Protein 5B19 (pdb70)

Foldseek 3Di:
DAEAEEEEPLPPLLVVVLVVLLQVQFDDPDPVLHFHYDYHHDNVQDDLVCVQPPVDDQSQVVVQVRQVVRPPVPRQEYEYLFLSNCLCVVSHDHDHHYDRLLLLLLVLVLLVPWAFEEEQAAVSCVVSCSNVVSCVVRNHHYHYFDRVLSVVLLVCLSVPVNVVSCVSCVCRCVVCVVGGQEYEARGSSVVVNDACVNVVGHYRHSSLLRSLVSCVVSVTHGDCVSVSNND/DAEAEEEEPLPPVVVVVLVVLLQVFFDDPDPVQHFHYDYHHDVPQDNDPCVCVVVVHACQVVVLVSQVVRVVVVHQEYEYDGNNLVCVVRHDHDHHYDRLVVLQVCLCVVPHPDDPVVDGDSSNLRSLVSCVVRVHDGDVVVVSNND

Secondary structure (DSSP, 8-state):
-PPEEEEE-SSHHHHHHHHHHHHHHB--SSGGGSPPEEEEE-TTSPPHHHHHHS----SHHHHHHHHHHHHTTT--EEEE--SGGGGGGGG---SSEE--HHHHHHHHHHHH---EEEEE--HHHHHTTHHHHHHTTTT-EEE---HHHHHHHHHHHHTT-HHHHHHHHHHHHHHHTTT-SEEEE-STTHHHH--HHHHTS-EEEHHHHHHHHHHHHTT-PBPGGGGGG--/---EEEEEBSBHHHHHHHHHHHHHHB--SSGGGS--EEEEE-TTS---HHHHHHHT--THHHHHHHHHHHHHHT--EEEE---GGGGGGG---SSEE--HHHHHHHHHHH-----------HHHHHHHHHHHHTT-PBPGGGGGG--

Radius of gyration: 20.88 Å; Cα contacts (8 Å, |Δi|>4): 742; chains: 2; bounding box: 58×54×60 Å

Organism: Picrophilus torridus (strain ATCC 700027 / DSM 9790 / JCM 10055 / NBRC 100828 / KAW 2/3) (NCBI:txid1122961)

InterPro domains:
  IPR001920 Asp/Glu racemase [G3DSA:3.40.50.1860] (5-213)
  IPR001920 Asp/Glu racemase [G3DSA:3.40.50.1860] (104-207)
  IPR001920 Asp/Glu racemase [SSF53681] (3-114)
  IPR001920 Asp/Glu racemase [SSF53681] (116-222)
  IPR004380 Aspartate racemase [TIGR00035] (2-219)
  IPR015942 Asp/Glu/hydantoin racemase [PF01177] (8-214)

Sequence (378 aa):
GKIVGIIGGMGPVATVKFIEKLTSMTDAEIDQDHVRYVLYNDPEIPDRIEAYFENMESPVNAINNGIKYLESIGIDTIGMACNTAHIWFKEFVYKSNFLNMIDLTASVLKKSGFKNVLLLSTNATVSSGIYTGKLRDYNINTVIPDQDIVMKSIHYVKVNDTKMARETIEPVINGHRNEVDALLLACTEMPVIISEKTYNIPVIDSDEALAAALIKSAGKRLKKEYRLYDLGKIVGIIGGMGPVATVKFIEKLTSMTDAEIDQDHVRYVLYNDPEIPDRIEAYFENMESPVNAINNGIKYLESIGIDTIGMACTAHIWFKEFVYKSNFLNMIDLTASVLKKSGNVLLLPVIDSDEALAAALIKSAGKRLKKEYRLYDL

Solvent-accessible surface area: 17287 Å² total; per-residue (Å²): 63,117,47,2,0,0,0,0,0,4,0,5,15,0,2,9,45,0,0,67,17,2,16,46,0,2,69,28,176,101,61,77,49,23,5,48,7,0,0,6,3,3,0,55,0,16,48,14,41,86,14,79,85,112,145,112,108,41,0,21,95,16,0,29,65,0,0,108,46,0,30,68,81,61,6,91,18,0,0,0,2,7,2,7,0,8,39,24,31,197,100,11,105,82,187,10,78,9,17,22,0,3,59,34,0,4,48,0,0,124,115,32,48,49,144,41,0,0,5,0,1,11,39,0,1,33,69,32,19,28,2,71,37,83,6,165,128,80,146,28,70,44,17,81,4,72,45,118,58,0,24,116,0,1,105,68,0,47,72,76,46,41,126,58,0,102,101,21,0,74,83,10,1,61,64,36,101,151,81,11,67,0,1,0,0,0,6,4,5,0,4,29,2,4,39,101,184,47,15,127,13,47,22,0,4,0,0,19,1,0,0,7,18,0,0,132,30,1,43,40,166,27,74,164,124,35,157,50,13,76,86,54,116,33,1,0,2,0,6,0,14,16,7,98,58,8,10,113,2,0,74,53,2,17,34,0,2,57,16,147,101,11,39,40,12,6,45,7,0,0,16,1,3,0,58,2,30,48,152,88,106,26,4,182,137,96,179,102,40,2,24,113,29,0,14,94,3,0,119,12,0,39,77,14,56,6,91,15,0,0,0,14,65,40,0,27,111,36,32,197,99,13,92,84,194,18,87,8,20,38,17,113,85,28,26,50,44,12,53,154,141,103,85,193,92,161,154,151,183,129,34,39,38,21,31,2,0,0,6,4,0,1,116,26,0,55,29,122,33,63,136,120,38,152,83,12,74,127

Structure (mmCIF, N/CA/C/O backbone):
data_5B19
#
_entry.id   5B19
#
_cell.length_a   111.506
_cell.length_b   111.506
_cell.length_c   111.506
_cell.angle_alpha   90.00
_cell.angle_beta   90.00
_cell.angle_gamma   90.00
#
_symmetry.space_group_name_H-M   'P 21 3'
#
loop_
_entity.id
_entity.type
_entity.pdbx_description
1 polymer 'Aspartate racemase'
2 non-polymer 'L(+)-TARTARIC ACID'
3 water water
#
loop_
_atom_site.group_PDB
_atom_site.id
_atom_site.type_symbol
_atom_site.label_atom_id
_atom_site.label_alt_id
_atom_site.label_comp_id
_atom_site.label_asym_id
_atom_site.label_entity_id
_atom_site.label_seq_id
_atom_site.pdbx_PDB_ins_code
_atom_site.Cartn_x
_atom_site.Cartn_y
_atom_site.Cartn_z
_atom_site.occupancy
_atom_site.B_iso_or_equiv
_atom_site.auth_seq_id
_atom_site.auth_comp_id
_atom_site.auth_asym_id
_atom_site.auth_atom_id
_atom_site.pdbx_PDB_model_num
ATOM 1 N N . GLY A 1 2 ? 42.213 -31.034 5.291 1.00 50.89 2 GLY A N 1
ATOM 2 C CA . GLY A 1 2 ? 40.983 -30.275 5.421 1.00 48.07 2 GLY A CA 1
ATOM 3 C C . GLY A 1 2 ? 41.246 -28.859 5.898 1.00 48.95 2 GLY A C 1
ATOM 4 O O . GLY A 1 2 ? 40.741 -28.436 6.944 1.00 42.57 2 GLY A O 1
ATOM 5 N N . LYS A 1 3 ? 42.028 -28.124 5.111 1.00 44.72 3 LYS A N 1
ATOM 6 C CA . LYS A 1 3 ? 42.447 -26.767 5.449 1.00 43.11 3 LYS A CA 1
ATOM 7 C C . LYS A 1 3 ? 41.407 -25.720 5.044 1.00 39.42 3 LYS A C 1
ATOM 8 O O . LYS A 1 3 ? 40.902 -25.735 3.924 1.00 35.40 3 LYS A O 1
ATOM 14 N N . ILE A 1 4 ? 41.104 -24.813 5.966 1.00 33.80 4 ILE A N 1
ATOM 15 C CA . ILE A 1 4 ? 40.165 -23.722 5.718 1.00 34.23 4 ILE A CA 1
ATOM 16 C C . ILE A 1 4 ? 40.824 -22.593 4.921 1.00 30.75 4 ILE A C 1
ATOM 17 O O . ILE A 1 4 ? 41.857 -22.071 5.336 1.00 31.84 4 ILE A O 1
ATOM 22 N N . VAL A 1 5 ? 40.243 -22.236 3.776 1.00 29.95 5 VAL A N 1
ATOM 23 C CA . VAL A 1 5 ? 40.786 -21.146 2.982 1.00 29.09 5 VAL A CA 1
ATOM 24 C C . VAL A 1 5 ? 39.922 -19.901 3.177 1.00 30.62 5 VAL A C 1
ATOM 25 O O . VAL A 1 5 ? 38.806 -19.991 3.705 1.00 27.44 5 VAL A O 1
ATOM 29 N N . GLY A 1 6 ? 40.448 -18.747 2.766 1.00 28.22 6 GLY A N 1
ATOM 30 C CA . GLY A 1 6 ? 39.753 -17.481 2.966 1.00 26.43 6 GLY A CA 1
ATOM 31 C C . GLY A 1 6 ? 39.393 -16.802 1.659 1.00 25.92 6 GLY A C 1
ATOM 32 O O . GLY A 1 6 ? 40.166 -16.808 0.721 1.00 23.31 6 GLY A O 1
ATOM 33 N N . ILE A 1 7 ? 38.217 -16.195 1.590 1.00 23.63 7 ILE A N 1
ATOM 34 C CA . ILE A 1 7 ? 37.816 -15.554 0.340 1.00 26.03 7 ILE A CA 1
ATOM 35 C C . ILE A 1 7 ? 37.373 -14.117 0.634 1.00 25.45 7 ILE A C 1
ATOM 36 O O . ILE A 1 7 ? 36.599 -13.887 1.564 1.00 27.04 7 ILE A O 1
ATOM 41 N N . ILE A 1 8 ? 37.861 -13.158 -0.137 1.00 22.61 8 ILE A N 1
ATOM 42 C CA . ILE A 1 8 ? 37.373 -11.784 0.007 1.00 24.61 8 ILE A CA 1
ATOM 43 C C . ILE A 1 8 ? 36.460 -11.467 -1.165 1.00 28.14 8 ILE A C 1
ATOM 44 O O . ILE A 1 8 ? 36.834 -11.613 -2.327 1.00 26.95 8 ILE A O 1
ATOM 49 N N . GLY A 1 9 ? 35.240 -11.064 -0.843 1.00 28.22 9 GLY A N 1
ATOM 50 C CA . GLY A 1 9 ? 34.236 -10.844 -1.858 1.00 27.59 9 GLY A CA 1
ATOM 51 C C . GLY A 1 9 ? 33.457 -9.583 -1.572 1.00 26.14 9 GLY A C 1
ATOM 52 O O . GLY A 1 9 ? 33.860 -8.793 -0.707 1.00 27.24 9 GLY A O 1
ATOM 53 N N . GLY A 1 10 ? 32.352 -9.408 -2.295 1.00 24.74 10 GLY A N 1
ATOM 54 C CA . GLY A 1 10 ? 31.509 -8.226 -2.191 1.00 25.87 10 GLY A CA 1
ATOM 55 C C . GLY A 1 10 ? 31.704 -7.243 -3.332 1.00 27.32 10 GLY A C 1
ATOM 56 O O . GLY A 1 10 ? 31.199 -6.110 -3.318 1.00 23.64 10 GLY A O 1
ATOM 57 N N . MET A 1 11 ? 32.443 -7.68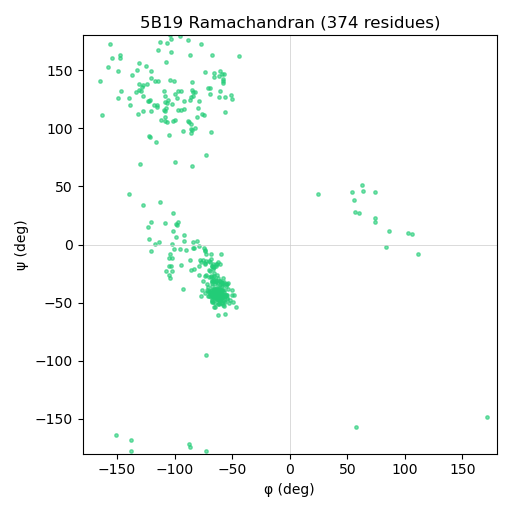7 -4.340 1.00 25.64 11 MET A N 1
ATOM 58 C CA . MET A 1 11 ? 32.867 -6.803 -5.422 1.00 25.55 11 MET A CA 1
ATOM 59 C C . MET A 1 11 ? 32.582 -7.361 -6.819 1.00 30.17 11 MET A C 1
ATOM 60 O O . MET A 1 11 ? 33.519 -7.710 -7.538 1.00 28.88 11 MET A O 1
ATOM 65 N N . GLY A 1 12 ? 31.313 -7.455 -7.215 1.00 25.57 12 GLY A N 1
ATOM 66 C CA . GLY A 1 12 ? 30.190 -7.059 -6.385 1.00 24.56 12 GLY A CA 1
ATOM 67 C C . GLY A 1 12 ? 29.513 -8.304 -5.826 1.00 25.95 12 GLY A C 1
ATOM 68 O O . GLY A 1 12 ? 29.946 -9.424 -6.095 1.00 26.71 12 GLY A O 1
ATOM 69 N N . PRO A 1 13 ? 28.451 -8.106 -5.033 1.00 27.25 13 PRO A N 1
ATOM 70 C CA . PRO A 1 13 ? 27.692 -9.176 -4.386 1.00 26.39 13 PRO A CA 1
ATOM 71 C C . PRO A 1 13 ? 27.105 -10.192 -5.372 1.00 28.11 13 PRO A C 1
ATOM 72 O O . PRO A 1 13 ? 27.181 -11.394 -5.117 1.00 30.12 13 PRO A O 1
ATOM 76 N N . VAL A 1 14 ? 26.546 -9.729 -6.485 1.00 26.50 14 VAL A N 1
ATOM 77 C CA . VAL A 1 14 ? 25.960 -10.668 -7.448 1.00 28.63 14 VAL A CA 1
ATOM 78 C C . VAL A 1 14 ? 27.035 -11.592 -8.027 1.00 26.58 14 VAL A C 1
ATOM 79 O O . VAL A 1 14 ? 26.842 -12.810 -8.118 1.00 30.53 14 VAL A O 1
ATOM 83 N N . ALA A 1 15 ? 28.170 -11.007 -8.394 1.00 27.69 15 ALA A N 1
ATOM 84 C CA . ALA A 1 15 ? 29.330 -11.736 -8.897 1.00 28.35 15 ALA A CA 1
ATOM 85 C C . ALA A 1 15 ? 29.930 -12.680 -7.847 1.00 28.69 15 ALA A C 1
ATOM 86 O O . ALA A 1 15 ? 30.469 -13.737 -8.178 1.00 29.15 15 ALA A O 1
ATOM 88 N N . THR A 1 16 ? 29.841 -12.307 -6.575 1.00 22.41 16 THR A N 1
ATOM 89 C CA . THR A 1 16 ? 30.427 -13.128 -5.520 1.00 26.05 16 THR A CA 1
ATOM 90 C C . THR A 1 16 ? 29.645 -14.434 -5.333 1.00 24.68 16 THR A C 1
ATOM 91 O O . THR A 1 16 ? 30.232 -15.495 -5.162 1.00 25.59 16 THR A O 1
ATOM 95 N N . VAL A 1 17 ? 28.324 -14.341 -5.392 1.00 26.95 17 VAL A N 1
ATOM 96 C CA . VAL A 1 17 ? 27.460 -15.516 -5.331 1.00 27.25 17 VAL A CA 1
ATOM 97 C C . VAL A 1 17 ? 27.812 -16.491 -6.445 1.00 26.87 17 VAL A C 1
ATOM 98 O O . VAL A 1 17 ? 27.971 -17.684 -6.215 1.00 28.26 17 VAL A O 1
ATOM 102 N N . LYS A 1 18 ? 27.927 -15.966 -7.658 1.00 23.47 18 LYS A N 1
ATOM 103 C CA . LYS A 1 18 ? 28.354 -16.776 -8.803 1.00 26.14 18 LYS A CA 1
ATOM 104 C C . LYS A 1 18 ? 29.757 -17.344 -8.601 1.00 27.51 18 LYS A C 1
ATOM 105 O O . LYS A 1 18 ? 30.021 -18.481 -8.992 1.00 27.74 18 LYS A O 1
ATOM 111 N N . PHE A 1 19 ? 30.660 -16.571 -7.992 1.00 26.01 19 PHE A N 1
ATOM 112 C CA . PHE A 1 19 ? 31.994 -17.097 -7.711 1.00 28.31 19 PHE A CA 1
ATOM 113 C C . PHE A 1 19 ? 31.928 -18.315 -6.778 1.00 28.24 19 PHE A C 1
ATOM 114 O O . PHE A 1 19 ? 32.550 -19.349 -7.032 1.00 28.90 19 PHE A O 1
ATOM 122 N N . ILE A 1 20 ? 31.171 -18.197 -5.695 1.00 25.65 20 ILE A N 1
ATOM 123 C CA . ILE A 1 20 ? 31.061 -19.291 -4.737 1.00 26.20 20 ILE A CA 1
ATOM 124 C C . ILE A 1 20 ? 30.386 -20.538 -5.353 1.00 28.61 20 ILE A C 1
ATOM 125 O O . ILE A 1 20 ? 30.769 -21.676 -5.074 1.00 26.86 20 ILE A O 1
ATOM 130 N N . GLU A 1 21 ? 29.386 -20.309 -6.194 1.00 23.69 21 GLU A N 1
ATOM 131 C CA . GLU A 1 21 ? 28.727 -21.376 -6.926 1.00 28.41 21 GLU A CA 1
ATOM 132 C C . GLU A 1 21 ? 29.724 -22.123 -7.808 1.00 28.33 21 GLU A C 1
ATOM 133 O O . GLU A 1 21 ? 29.752 -23.354 -7.859 1.00 27.78 21 GLU A O 1
ATOM 139 N N . LYS A 1 22 ? 30.543 -21.354 -8.507 1.00 25.46 22 LYS A N 1
ATOM 140 C CA . LYS A 1 22 ? 31.529 -21.936 -9.397 1.00 27.49 22 LYS A CA 1
ATOM 141 C C . LYS A 1 22 ? 32.559 -22.762 -8.638 1.00 29.75 22 LYS A C 1
ATOM 142 O O . LYS A 1 22 ? 32.912 -23.869 -9.059 1.00 29.97 22 LYS A O 1
ATOM 148 N N . LEU A 1 23 ? 33.035 -22.220 -7.519 1.00 26.55 23 LEU A N 1
ATOM 149 C CA . LEU A 1 23 ? 34.006 -22.903 -6.670 1.00 28.53 23 LEU A CA 1
ATOM 150 C C . LEU A 1 23 ? 33.448 -24.259 -6.216 1.00 30.37 23 LEU A C 1
ATOM 151 O O . LEU A 1 23 ? 34.152 -25.276 -6.176 1.00 29.07 23 LEU A O 1
ATOM 156 N N . THR A 1 24 ? 32.167 -24.261 -5.882 1.00 29.08 24 THR A N 1
ATOM 157 C CA . THR A 1 24 ? 31.503 -25.478 -5.441 1.00 31.30 24 THR A CA 1
ATOM 158 C C . THR A 1 24 ? 31.413 -26.449 -6.617 1.00 31.91 24 THR A C 1
ATOM 159 O O . THR A 1 24 ? 31.781 -27.624 -6.513 1.00 31.59 24 THR A O 1
ATOM 163 N N . SER A 1 25 ? 30.954 -25.943 -7.752 1.00 30.85 25 SER A N 1
ATOM 164 C CA . SER A 1 25 ? 30.710 -26.809 -8.892 1.00 33.75 25 SER A CA 1
ATOM 165 C C . SER A 1 25 ? 32.023 -27.372 -9.484 1.00 34.12 25 SER A C 1
ATOM 166 O O . SER A 1 25 ? 32.019 -28.450 -10.068 1.00 34.42 25 SER A O 1
ATOM 169 N N . MET A 1 26 ? 33.135 -26.655 -9.324 1.00 29.45 26 MET A N 1
ATOM 170 C CA . MET A 1 26 ? 34.429 -27.118 -9.828 1.00 29.87 26 MET A CA 1
ATOM 171 C C . MET A 1 26 ? 35.057 -28.180 -8.938 1.00 31.95 26 MET A C 1
ATOM 172 O O . MET A 1 26 ? 36.019 -28.825 -9.318 1.00 31.49 26 MET A O 1
ATOM 177 N N . THR A 1 27 ? 34.522 -28.341 -7.737 1.00 29.54 27 THR A N 1
ATOM 178 C CA . THR A 1 27 ? 35.107 -29.267 -6.790 1.00 30.39 27 THR A CA 1
ATOM 179 C C . THR A 1 27 ? 34.595 -30.689 -7.038 1.00 32.88 27 THR A C 1
ATOM 180 O O . THR A 1 27 ? 33.398 -30.898 -7.172 1.00 33.91 27 THR A O 1
ATOM 184 N N . ASP A 1 28 ? 35.513 -31.652 -7.106 1.00 35.07 28 ASP A N 1
ATOM 185 C CA . ASP A 1 28 ? 35.152 -33.062 -7.269 1.00 34.07 28 ASP A CA 1
ATOM 186 C C . ASP A 1 28 ? 34.849 -33.674 -5.911 1.00 32.20 28 ASP A C 1
ATOM 187 O O . ASP A 1 28 ? 35.764 -34.054 -5.175 1.00 35.60 28 ASP A O 1
ATOM 192 N N . ALA A 1 29 ? 33.567 -33.774 -5.575 1.00 38.30 29 ALA A N 1
ATOM 193 C CA . ALA A 1 29 ? 33.180 -34.240 -4.245 1.00 40.79 29 ALA A CA 1
ATOM 194 C C . ALA A 1 29 ? 32.092 -35.321 -4.280 1.00 48.38 29 ALA A C 1
ATOM 195 O O . ALA A 1 29 ? 30.949 -35.052 -4.654 1.00 47.68 29 ALA A O 1
ATOM 197 N N . GLU A 1 30 ? 32.462 -36.537 -3.888 1.00 48.22 30 GLU A N 1
ATOM 198 C CA . GLU A 1 30 ? 31.510 -37.623 -3.689 1.00 52.59 30 GLU A CA 1
ATOM 199 C C . GLU A 1 30 ? 30.533 -37.245 -2.590 1.00 53.22 30 GLU A C 1
ATOM 200 O O . GLU A 1 30 ? 29.321 -37.163 -2.787 1.00 55.51 30 GLU A O 1
ATOM 206 N N . ILE A 1 31 ? 31.104 -37.022 -1.415 1.00 54.00 31 ILE A N 1
ATOM 207 C CA . ILE A 1 31 ? 30.365 -36.719 -0.200 1.00 49.15 31 ILE A CA 1
ATOM 208 C C . ILE A 1 31 ? 30.552 -35.248 0.152 1.00 50.31 31 ILE A C 1
ATOM 209 O O . ILE A 1 31 ? 31.534 -34.635 -0.272 1.00 44.83 31 ILE A O 1
ATOM 214 N N . ASP A 1 32 ? 29.624 -34.684 0.922 1.00 49.98 32 ASP A N 1
ATOM 215 C CA . ASP A 1 32 ? 29.683 -33.263 1.270 1.00 49.04 32 ASP A CA 1
ATOM 216 C C . ASP A 1 32 ? 30.972 -32.865 1.978 1.00 45.50 32 ASP A C 1
ATOM 217 O O . ASP A 1 32 ? 31.418 -31.724 1.854 1.00 45.72 32 ASP A O 1
ATOM 222 N N . GLN A 1 33 ? 31.583 -33.790 2.707 1.00 44.56 33 GLN A N 1
ATOM 223 C CA . GLN A 1 33 ? 32.800 -33.454 3.436 1.00 42.47 33 GLN A CA 1
ATOM 224 C C . GLN A 1 33 ? 34.017 -33.297 2.525 1.00 40.58 33 GLN A C 1
ATOM 225 O O . GLN A 1 33 ? 35.096 -32.917 2.985 1.00 38.34 33 GLN A O 1
ATOM 231 N N . ASP A 1 34 ? 33.853 -33.576 1.237 1.00 40.76 34 ASP A N 1
ATOM 232 C CA . ASP A 1 34 ? 34.958 -33.411 0.307 1.00 39.72 34 ASP A CA 1
ATOM 233 C C . ASP A 1 34 ? 34.942 -32.021 -0.324 1.00 36.32 34 ASP A C 1
ATOM 234 O O . ASP A 1 34 ? 35.768 -31.712 -1.183 1.00 29.95 34 ASP A O 1
ATOM 239 N N . HIS A 1 35 ? 34.005 -31.184 0.108 1.00 35.84 35 HIS A N 1
ATOM 240 C CA . HIS A 1 35 ? 33.953 -29.810 -0.386 1.00 32.64 35 HIS A CA 1
ATOM 241 C C . HIS A 1 35 ? 34.861 -28.900 0.429 1.00 34.46 35 HIS A C 1
ATOM 242 O O . HIS A 1 35 ? 35.282 -29.253 1.541 1.00 33.54 35 HIS A O 1
ATOM 249 N N . VAL A 1 36 ? 35.156 -27.732 -0.141 1.00 31.44 36 VAL A N 1
ATOM 250 C CA . VAL A 1 36 ? 36.079 -26.758 0.442 1.00 29.14 36 VAL A CA 1
ATOM 251 C C . VAL A 1 36 ? 35.519 -26.110 1.707 1.00 28.72 36 VAL A C 1
ATOM 252 O O . VAL A 1 36 ? 34.390 -25.621 1.720 1.00 29.00 36 VAL A O 1
ATOM 256 N N . ARG A 1 37 ? 36.310 -26.110 2.775 1.00 29.84 37 ARG A N 1
ATOM 257 C CA . ARG A 1 37 ? 35.954 -25.348 3.963 1.00 23.25 37 ARG A CA 1
ATOM 258 C C . ARG A 1 37 ? 36.483 -23.943 3.721 1.00 28.54 37 ARG A C 1
ATOM 259 O O . ARG A 1 37 ? 37.653 -23.788 3.389 1.00 26.06 37 ARG A O 1
ATOM 267 N N . TYR A 1 38 ? 35.640 -22.930 3.855 1.00 29.09 38 TYR A N 1
ATOM 268 C CA . TYR A 1 38 ? 36.129 -21.562 3.680 1.00 27.28 38 TYR A CA 1
ATOM 269 C C . TYR A 1 38 ? 35.394 -20.571 4.578 1.00 26.37 38 TYR A C 1
ATOM 270 O O . TYR A 1 38 ? 34.300 -20.851 5.078 1.00 27.07 38 TYR A O 1
ATOM 279 N N . VAL A 1 39 ? 36.027 -19.418 4.778 1.00 26.12 39 VAL A N 1
ATOM 280 C CA . VAL A 1 39 ? 35.403 -18.259 5.392 1.00 26.15 39 VAL A CA 1
ATOM 281 C C . VAL A 1 39 ? 35.358 -17.177 4.325 1.00 27.14 39 VAL A C 1
ATOM 282 O O . VAL A 1 39 ? 36.401 -16.796 3.783 1.00 23.79 39 VAL A O 1
ATOM 286 N N . LEU A 1 40 ? 34.151 -16.745 3.977 1.00 28.20 40 LEU A N 1
ATOM 287 C CA . LEU A 1 40 ? 33.968 -15.672 3.002 1.00 26.22 40 LEU A CA 1
ATOM 288 C C . LEU A 1 40 ? 33.770 -14.337 3.701 1.00 25.61 40 LEU A C 1
ATOM 289 O O . LEU A 1 40 ? 32.782 -14.144 4.413 1.00 27.57 40 LEU A O 1
ATOM 294 N N . TYR A 1 41 ? 34.708 -13.422 3.500 1.00 23.86 41 TYR A N 1
ATOM 295 C CA . TYR A 1 41 ? 34.567 -12.062 4.002 1.00 26.36 41 TYR A CA 1
ATOM 296 C C . TYR A 1 41 ? 33.933 -11.218 2.908 1.00 24.91 41 TYR A C 1
ATOM 297 O O . TYR A 1 41 ? 34.611 -10.780 1.983 1.00 22.92 41 TYR A O 1
ATOM 306 N N . ASN A 1 42 ? 32.622 -11.026 3.003 1.00 24.60 42 ASN A N 1
ATOM 307 C CA . ASN A 1 42 ? 31.850 -10.423 1.935 1.00 23.07 42 ASN A CA 1
ATOM 308 C C . ASN A 1 42 ? 31.507 -9.000 2.314 1.00 28.74 42 ASN A C 1
ATOM 309 O O . ASN A 1 42 ? 30.538 -8.771 3.031 1.00 25.62 42 ASN A O 1
ATOM 314 N N . ASP A 1 43 ? 32.332 -8.047 1.873 1.00 21.71 43 ASP A N 1
ATOM 315 C CA . ASP A 1 43 ? 32.156 -6.651 2.247 1.00 24.25 43 ASP A CA 1
ATOM 316 C C . ASP A 1 43 ? 31.840 -5.778 1.040 1.00 23.49 43 ASP A C 1
ATOM 317 O O . ASP A 1 43 ? 32.729 -5.186 0.443 1.00 22.46 43 ASP A O 1
ATOM 322 N N . PRO A 1 44 ? 30.549 -5.654 0.701 1.00 26.04 44 PRO A N 1
ATOM 323 C CA . PRO A 1 44 ? 30.214 -4.822 -0.456 1.00 21.23 44 PRO A CA 1
ATOM 324 C C . PRO A 1 44 ? 30.372 -3.325 -0.205 1.00 23.22 44 PRO A C 1
ATOM 325 O O . PRO A 1 44 ? 30.263 -2.561 -1.155 1.00 23.42 44 PRO A O 1
ATOM 329 N N . GLU A 1 45 ? 30.629 -2.907 1.034 1.00 22.75 45 GLU A N 1
ATOM 330 C CA . GLU A 1 45 ? 30.898 -1.496 1.273 1.00 22.93 45 GLU A CA 1
ATOM 331 C C . GLU A 1 45 ? 32.371 -1.169 1.010 1.00 20.76 45 GLU A C 1
ATOM 332 O O . GLU A 1 45 ? 32.794 -0.038 1.202 1.00 21.60 45 GLU A O 1
ATOM 338 N N . ILE A 1 46 ? 33.154 -2.151 0.573 1.00 22.43 46 ILE A N 1
ATOM 339 C CA . ILE A 1 46 ? 34.444 -1.811 -0.025 1.00 21.49 46 ILE A CA 1
ATOM 340 C C . ILE A 1 46 ? 34.193 -0.742 -1.097 1.00 21.79 46 ILE A C 1
ATOM 341 O O . ILE A 1 46 ? 33.306 -0.893 -1.937 1.00 24.38 46 ILE A O 1
ATOM 346 N N . PRO A 1 47 ? 34.943 0.372 -1.047 1.00 21.09 47 PRO A N 1
ATOM 347 C CA . PRO A 1 47 ? 34.650 1.495 -1.945 1.00 21.41 47 PRO A CA 1
ATOM 348 C C . PRO A 1 47 ? 34.684 1.118 -3.422 1.00 22.40 47 PRO A C 1
ATOM 349 O O . PRO A 1 47 ? 35.483 0.266 -3.806 1.00 23.04 47 PRO A O 1
ATOM 353 N N . ASP A 1 48 ? 33.839 1.760 -4.222 1.00 21.79 48 ASP A N 1
ATOM 354 C CA . ASP A 1 48 ? 33.793 1.519 -5.671 1.00 25.10 48 ASP A CA 1
ATOM 355 C C . ASP A 1 48 ? 35.176 1.591 -6.294 1.00 26.24 48 ASP A C 1
ATOM 356 O O . ASP A 1 48 ? 35.866 2.610 -6.160 1.00 23.64 48 ASP A O 1
ATOM 361 N N . ARG A 1 49 ? 35.567 0.536 -7.001 1.00 22.55 49 ARG A N 1
ATOM 362 C CA . ARG A 1 49 ? 36.931 0.482 -7.494 1.00 21.99 49 ARG A CA 1
ATOM 363 C C . ARG A 1 49 ? 37.151 1.331 -8.754 1.00 23.69 49 ARG A C 1
ATOM 364 O O . ARG A 1 49 ? 38.242 1.853 -8.945 1.00 21.80 49 ARG A O 1
ATOM 372 N N . ILE A 1 50 ? 36.107 1.564 -9.553 1.00 24.03 50 ILE A N 1
ATOM 373 C CA . ILE A 1 50 ? 36.241 2.458 -10.707 1.00 21.83 50 ILE A CA 1
ATOM 374 C C . ILE A 1 50 ? 36.391 3.926 -10.279 1.00 24.95 50 ILE A C 1
ATOM 375 O O . ILE A 1 50 ? 37.192 4.665 -10.861 1.00 22.87 50 ILE A O 1
ATOM 380 N N . GLU A 1 51 ? 35.645 4.341 -9.254 1.00 24.56 51 GLU A N 1
ATOM 381 C CA . GLU A 1 51 ? 35.773 5.706 -8.724 1.00 24.31 51 GLU A CA 1
ATOM 382 C C . GLU A 1 51 ? 37.120 5.903 -8.061 1.00 19.61 51 GLU A C 1
ATOM 383 O O . GLU A 1 51 ? 37.689 6.994 -8.116 1.00 24.61 51 GLU A O 1
ATOM 389 N N . ALA A 1 52 ? 37.605 4.853 -7.411 1.00 23.67 52 ALA A N 1
ATOM 390 C CA . ALA A 1 52 ? 38.918 4.894 -6.777 1.00 21.25 52 ALA A CA 1
ATOM 391 C C . ALA A 1 52 ? 39.982 5.097 -7.838 1.00 23.57 52 ALA A C 1
ATOM 392 O O . ALA A 1 52 ? 40.905 5.898 -7.664 1.00 25.55 52 ALA A O 1
ATOM 394 N N . TYR A 1 53 ? 39.845 4.392 -8.956 1.00 23.99 53 TYR A N 1
ATOM 395 C CA . TYR A 1 53 ? 40.913 4.424 -9.937 1.00 22.36 53 TYR A CA 1
ATOM 396 C C . TYR A 1 53 ? 40.928 5.720 -10.763 1.00 24.17 53 TYR A C 1
ATOM 397 O O . TYR A 1 53 ? 42.006 6.284 -10.983 1.00 21.27 53 TYR A O 1
ATOM 406 N N . PHE A 1 54 ? 39.762 6.183 -11.221 1.00 22.57 54 PHE A N 1
ATOM 407 C CA . PHE A 1 54 ? 39.681 7.297 -12.173 1.00 22.56 54 PHE A CA 1
ATOM 408 C C . PHE A 1 54 ? 39.306 8.635 -11.556 1.00 26.73 54 PHE A C 1
ATOM 409 O O . PHE A 1 54 ? 39.574 9.681 -12.145 1.00 23.15 54 PHE A O 1
ATOM 417 N N . GLU A 1 55 ? 38.655 8.606 -10.399 1.00 23.54 55 GLU A N 1
ATOM 418 C CA . GLU A 1 55 ? 38.068 9.826 -9.844 1.00 22.99 55 GLU A CA 1
ATOM 419 C C . GLU A 1 55 ? 38.592 10.219 -8.463 1.00 25.20 55 GLU A C 1
ATOM 420 O O . GLU A 1 55 ? 37.949 11.005 -7.761 1.00 21.68 55 GLU A O 1
ATOM 426 N N . ASN A 1 56 ? 39.747 9.695 -8.074 1.00 22.87 56 ASN A N 1
ATOM 427 C CA . ASN A 1 56 ? 40.351 10.060 -6.807 1.00 23.57 56 ASN A CA 1
ATOM 428 C C . ASN A 1 56 ? 39.479 9.826 -5.577 1.00 26.86 56 ASN A C 1
ATOM 429 O O . ASN A 1 56 ? 39.638 10.523 -4.581 1.00 23.19 56 ASN A O 1
ATOM 434 N N . MET A 1 57 ? 38.572 8.854 -5.629 1.00 22.54 57 MET A N 1
ATOM 435 C CA . MET A 1 57 ? 37.766 8.545 -4.438 1.00 21.82 57 MET A CA 1
ATOM 436 C C . MET A 1 57 ? 38.494 7.539 -3.559 1.00 25.59 57 MET A C 1
ATOM 437 O O . MET A 1 57 ? 39.665 7.256 -3.784 1.00 21.78 57 MET A O 1
ATOM 442 N N . GLU A 1 58 ? 37.817 7.026 -2.539 1.00 22.73 58 GLU A N 1
ATOM 443 C CA . GLU A 1 58 ? 38.459 6.168 -1.576 1.00 22.45 58 GLU A CA 1
ATOM 444 C C . GLU A 1 58 ? 39.009 4.889 -2.196 1.00 20.44 58 GLU A C 1
ATOM 445 O O . GLU A 1 58 ? 38.293 4.134 -2.850 1.00 20.88 58 GLU A O 1
ATOM 451 N N . SER A 1 59 ? 40.280 4.641 -1.948 1.00 22.78 59 SER A N 1
ATOM 452 C CA . SER A 1 59 ? 40.889 3.390 -2.346 1.00 23.11 59 SER A CA 1
ATOM 453 C C . SER A 1 59 ? 40.274 2.236 -1.562 1.00 21.58 59 SER A C 1
ATOM 454 O O . SER A 1 59 ? 39.977 2.375 -0.386 1.00 20.33 59 SER A O 1
ATOM 457 N N . PRO A 1 60 ? 40.122 1.068 -2.205 1.00 23.25 60 PRO A N 1
ATOM 458 C CA . PRO A 1 60 ? 39.617 -0.140 -1.530 1.00 22.93 60 PRO A CA 1
ATOM 459 C C . PRO A 1 60 ? 40.623 -0.791 -0.575 1.00 23.28 60 PRO A C 1
ATOM 460 O O . PRO A 1 60 ? 40.272 -1.752 0.133 1.00 24.56 60 PRO A O 1
ATOM 464 N N . VAL A 1 61 ? 41.855 -0.279 -0.532 1.00 21.31 61 VAL A N 1
ATOM 465 C CA . VAL A 1 61 ? 42.914 -0.929 0.247 1.00 22.88 61 VAL A CA 1
ATOM 466 C C . VAL A 1 61 ? 42.578 -1.131 1.736 1.00 23.92 61 VAL A C 1
ATOM 467 O O . VAL A 1 61 ? 42.707 -2.236 2.252 1.00 23.85 61 VAL A O 1
ATOM 471 N N . ASN A 1 62 ? 42.110 -0.092 2.420 1.00 24.48 62 ASN A N 1
ATOM 472 C CA . ASN A 1 62 ? 41.896 -0.218 3.854 1.00 23.14 62 ASN A CA 1
ATOM 473 C C . ASN A 1 62 ? 40.814 -1.252 4.178 1.00 23.42 62 ASN A C 1
ATOM 474 O O . ASN A 1 62 ? 40.994 -2.094 5.059 1.00 25.88 62 ASN A O 1
ATOM 479 N N . ALA A 1 63 ? 39.699 -1.205 3.462 1.00 23.62 63 ALA A N 1
ATOM 480 C CA . ALA A 1 63 ? 38.633 -2.171 3.718 1.00 23.91 63 ALA A CA 1
ATOM 481 C C . ALA A 1 63 ? 39.098 -3.594 3.386 1.00 21.82 63 ALA A C 1
ATOM 482 O O . ALA A 1 63 ? 38.817 -4.542 4.121 1.00 22.79 63 ALA A O 1
ATOM 484 N N . ILE A 1 64 ? 39.844 -3.747 2.299 1.00 21.69 64 ILE A N 1
ATOM 485 C CA . ILE A 1 64 ? 40.337 -5.072 1.950 1.00 21.11 64 ILE A CA 1
ATOM 486 C C . ILE A 1 64 ? 41.306 -5.579 3.012 1.00 19.89 64 ILE A C 1
ATOM 487 O O . ILE A 1 64 ? 41.268 -6.756 3.375 1.00 21.88 64 ILE A O 1
ATOM 492 N N . ASN A 1 65 ? 42.171 -4.696 3.511 1.00 21.89 65 ASN A N 1
ATOM 493 C CA . ASN A 1 65 ? 43.170 -5.100 4.499 1.00 22.61 65 ASN A CA 1
ATOM 494 C C . ASN A 1 65 ? 42.534 -5.558 5.809 1.00 27.68 65 ASN A C 1
ATOM 495 O O . ASN A 1 65 ? 43.067 -6.439 6.464 1.00 25.54 65 ASN A O 1
ATOM 500 N N . ASN A 1 66 ? 41.412 -4.950 6.198 1.00 25.11 66 ASN A N 1
ATOM 501 C CA . ASN A 1 66 ? 40.699 -5.390 7.406 1.00 25.92 66 ASN A CA 1
ATOM 502 C C . ASN A 1 66 ? 40.142 -6.803 7.241 1.00 26.70 66 ASN A C 1
ATOM 503 O O . ASN A 1 66 ? 40.170 -7.593 8.178 1.00 27.61 66 ASN A O 1
ATOM 508 N N . GLY A 1 67 ? 39.645 -7.112 6.041 1.00 24.65 67 GLY A N 1
ATOM 509 C CA . GLY A 1 67 ? 39.204 -8.460 5.695 1.00 23.30 67 GLY A CA 1
ATOM 510 C C . GLY A 1 67 ? 40.316 -9.496 5.780 1.00 29.05 67 GLY A C 1
ATOM 511 O O . GLY A 1 67 ? 40.133 -10.597 6.322 1.00 25.67 67 GLY A O 1
ATOM 512 N N . ILE A 1 68 ? 41.483 -9.150 5.242 1.00 26.94 68 ILE A N 1
ATOM 513 C CA . ILE A 1 68 ? 42.632 -10.044 5.305 1.00 25.78 68 ILE A CA 1
ATOM 514 C C . ILE A 1 68 ? 42.977 -10.324 6.757 1.00 28.47 68 ILE A C 1
ATOM 515 O O . ILE A 1 68 ? 43.188 -11.477 7.154 1.00 29.72 68 ILE A O 1
ATOM 520 N N . LYS A 1 69 ? 43.030 -9.252 7.539 1.00 26.98 69 LYS A N 1
ATOM 521 C CA . LYS A 1 69 ? 43.371 -9.363 8.946 1.00 31.98 69 LYS A CA 1
ATOM 522 C C . LYS A 1 69 ? 42.409 -10.294 9.674 1.00 33.00 69 LYS A C 1
ATOM 523 O O . LYS A 1 69 ? 42.836 -11.120 10.464 1.00 32.32 69 LYS A O 1
ATOM 529 N N . TYR A 1 70 ? 41.111 -10.181 9.413 1.00 31.03 70 TYR A N 1
ATOM 530 C CA . TYR A 1 70 ? 40.163 -11.028 10.123 1.00 30.31 70 TYR A CA 1
ATOM 531 C C . TYR A 1 70 ? 40.250 -12.492 9.667 1.00 30.24 70 TYR A C 1
ATOM 532 O O . TYR A 1 70 ? 40.159 -13.419 10.479 1.00 31.00 70 TYR A O 1
ATOM 541 N N . LEU A 1 71 ? 40.483 -12.708 8.381 1.00 29.88 71 LEU A N 1
ATOM 542 C CA . LEU A 1 71 ? 40.701 -14.061 7.893 1.00 25.64 71 LEU A CA 1
ATOM 543 C C . LEU A 1 71 ? 41.941 -14.696 8.522 1.00 27.66 71 LEU A C 1
ATOM 544 O O . LEU A 1 71 ? 41.896 -15.839 8.971 1.00 32.99 71 LEU A O 1
ATOM 549 N N . GLU A 1 72 ? 43.046 -13.960 8.546 1.00 28.95 72 GLU A N 1
ATOM 550 C CA . GLU A 1 72 ? 44.300 -14.469 9.106 1.00 32.88 72 GLU A CA 1
ATOM 551 C C . GLU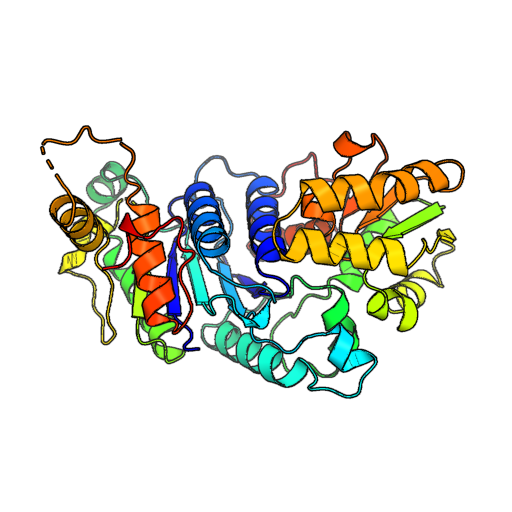 A 1 72 ? 44.238 -14.734 10.623 1.00 32.94 72 GLU A C 1
ATOM 552 O O . GLU A 1 72 ? 45.057 -15.468 11.164 1.00 33.54 72 GLU A O 1
ATOM 558 N N . SER A 1 73 ? 43.273 -14.134 11.305 1.00 31.12 73 SER A N 1
ATOM 559 C CA . SER A 1 73 ? 43.203 -14.239 12.763 1.00 27.53 73 SER A CA 1
ATOM 560 C C . SER A 1 73 ? 42.883 -15.648 13.274 1.00 39.05 73 SER A C 1
ATOM 561 O O . SER A 1 73 ? 43.137 -15.932 14.444 1.00 37.69 73 SER A O 1
ATOM 564 N N . ILE A 1 74 ? 42.333 -16.529 12.433 1.00 35.47 74 ILE A N 1
ATOM 565 C CA . ILE A 1 74 ? 42.187 -17.927 12.852 1.00 42.74 74 ILE A CA 1
ATOM 566 C C . ILE A 1 74 ? 43.138 -18.861 12.144 1.00 41.71 74 ILE A C 1
ATOM 567 O O . ILE A 1 74 ? 42.911 -20.074 12.122 1.00 43.31 74 ILE A O 1
ATOM 572 N N . GLY A 1 75 ? 44.189 -18.305 11.562 1.00 36.06 75 GLY A N 1
ATOM 573 C CA . GLY A 1 75 ? 45.233 -19.115 10.973 1.00 42.26 75 GLY A CA 1
ATOM 574 C C . GLY A 1 75 ? 44.990 -19.533 9.539 1.00 35.91 75 GLY A C 1
ATOM 575 O O . GLY A 1 75 ? 45.699 -20.396 9.029 1.00 38.84 75 GLY A O 1
ATOM 576 N N . ILE A 1 76 ? 43.992 -18.940 8.888 1.00 34.05 76 ILE A N 1
ATOM 577 C CA . ILE A 1 76 ? 43.848 -19.107 7.445 1.00 32.03 76 ILE A CA 1
ATOM 578 C C . ILE A 1 76 ? 45.157 -18.666 6.775 1.00 29.53 76 ILE A C 1
ATOM 579 O O . ILE A 1 76 ? 45.651 -17.576 7.027 1.00 34.57 76 ILE A O 1
ATOM 584 N N . ASP A 1 77 ? 45.742 -19.512 5.939 1.00 31.18 77 ASP A N 1
ATOM 585 C CA . ASP A 1 77 ? 46.984 -19.091 5.318 1.00 34.60 77 ASP A CA 1
ATOM 586 C C . ASP A 1 77 ? 46.905 -19.122 3.809 1.00 34.50 77 ASP A C 1
ATOM 587 O O . ASP A 1 77 ? 47.929 -19.046 3.135 1.00 30.82 77 ASP A O 1
ATOM 592 N N . THR A 1 78 ? 45.695 -19.213 3.274 1.00 29.99 78 THR A N 1
ATOM 593 C CA . THR A 1 78 ? 45.515 -18.968 1.847 1.00 30.92 78 THR A CA 1
ATOM 594 C C . THR A 1 78 ? 44.256 -18.167 1.619 1.00 26.98 78 THR A C 1
ATOM 595 O O . THR A 1 78 ? 43.166 -18.588 2.003 1.00 29.97 78 THR A O 1
ATOM 599 N N . ILE A 1 79 ? 44.418 -16.989 1.023 1.00 28.46 79 ILE A N 1
ATOM 600 C CA . ILE A 1 79 ? 43.292 -16.107 0.778 1.00 22.94 79 ILE A CA 1
ATOM 601 C C . ILE A 1 79 ? 43.198 -15.758 -0.715 1.00 29.47 79 ILE A C 1
ATOM 602 O O . ILE A 1 79 ? 44.209 -15.498 -1.355 1.00 24.56 79 ILE A O 1
ATOM 607 N N . GLY A 1 80 ? 41.989 -15.759 -1.259 1.00 25.36 80 GLY A N 1
ATOM 608 C CA . GLY A 1 80 ? 41.774 -15.276 -2.609 1.00 27.86 80 GLY A CA 1
ATOM 609 C C . GLY A 1 80 ? 40.790 -14.122 -2.636 1.00 24.97 80 GLY A C 1
ATOM 610 O O . GLY A 1 80 ? 39.872 -14.050 -1.817 1.00 29.14 80 GLY A O 1
ATOM 611 N N . MET A 1 81 ? 40.960 -13.223 -3.590 1.00 22.05 81 MET A N 1
ATOM 612 C CA . MET A 1 81 ? 40.082 -12.078 -3.673 1.00 23.72 81 MET A CA 1
ATOM 613 C C . MET A 1 81 ? 39.378 -12.071 -5.010 1.00 24.57 81 MET A C 1
ATOM 614 O O . MET A 1 81 ? 39.996 -11.906 -6.057 1.00 22.05 81 MET A O 1
ATOM 619 N N . ALA A 1 82 ? 38.064 -12.241 -4.971 1.00 24.97 82 ALA A N 1
ATOM 620 C CA . ALA A 1 82 ? 37.292 -12.438 -6.187 1.00 23.66 82 ALA A CA 1
ATOM 621 C C . ALA A 1 82 ? 36.922 -11.102 -6.821 1.00 25.41 82 ALA A C 1
ATOM 622 O O . ALA A 1 82 ? 35.751 -10.723 -6.850 1.00 28.28 82 ALA A O 1
ATOM 624 N N . CYS A 1 83 ? 37.936 -10.390 -7.314 1.00 20.74 83 CYS A N 1
ATOM 625 C CA . CYS A 1 83 ? 37.775 -9.082 -7.954 1.00 21.17 83 CYS A CA 1
ATOM 626 C C . CYS A 1 83 ? 39.028 -8.747 -8.751 1.00 23.66 83 CYS A C 1
ATOM 627 O O . CYS A 1 83 ? 40.087 -8.532 -8.167 1.00 23.41 83 CYS A O 1
ATOM 630 N N . ASN A 1 84 ? 38.921 -8.727 -10.075 1.00 23.73 84 ASN A N 1
ATOM 631 C CA . ASN A 1 84 ? 40.064 -8.378 -10.910 1.00 23.37 84 ASN A CA 1
ATOM 632 C C . ASN A 1 84 ? 40.547 -6.965 -10.671 1.00 22.32 84 ASN A C 1
ATOM 633 O O . ASN A 1 84 ? 41.738 -6.732 -10.466 1.00 23.95 84 ASN A O 1
ATOM 638 N N . THR A 1 85 ? 39.617 -6.025 -10.728 1.00 21.15 85 THR A N 1
ATOM 639 C CA . THR A 1 85 ? 39.976 -4.610 -10.674 1.00 22.73 85 THR A CA 1
ATOM 640 C C . THR A 1 85 ? 40.720 -4.267 -9.381 1.00 22.06 85 THR A C 1
ATOM 641 O O . THR A 1 85 ? 41.631 -3.450 -9.385 1.00 22.54 85 THR A O 1
ATOM 645 N N . ALA A 1 86 ? 40.354 -4.915 -8.281 1.00 20.02 86 ALA A N 1
ATOM 646 C CA . ALA A 1 86 ? 40.973 -4.569 -7.003 1.00 19.97 86 ALA A CA 1
ATOM 647 C C . ALA A 1 86 ? 42.456 -4.947 -6.972 1.00 22.56 86 ALA A C 1
ATOM 648 O O . ALA A 1 86 ? 43.210 -4.456 -6.124 1.00 22.57 86 ALA A O 1
ATOM 650 N N . HIS A 1 87 ? 42.861 -5.831 -7.882 1.00 20.51 87 HIS A N 1
ATOM 651 C CA . HIS A 1 87 ? 44.270 -6.228 -7.996 1.00 22.73 87 HIS A CA 1
ATOM 652 C C . HIS A 1 87 ? 45.181 -5.119 -8.492 1.00 19.76 87 HIS A C 1
ATOM 653 O O . HIS A 1 87 ? 46.403 -5.265 -8.422 1.00 20.76 87 HIS A O 1
ATOM 660 N N . ILE A 1 88 ? 44.606 -4.028 -8.997 1.00 21.39 88 ILE A N 1
ATOM 661 C CA . ILE A 1 88 ? 45.374 -2.821 -9.321 1.00 22.39 88 ILE A CA 1
ATOM 662 C C . ILE A 1 88 ? 46.168 -2.372 -8.092 1.00 20.44 88 ILE A C 1
ATOM 663 O O . ILE A 1 88 ? 47.301 -1.900 -8.210 1.00 21.25 88 ILE A O 1
ATOM 668 N N . TRP A 1 89 ? 45.594 -2.572 -6.915 1.00 21.40 89 TRP A N 1
ATOM 669 C CA . TRP A 1 89 ? 46.229 -2.167 -5.652 1.00 24.90 89 TRP A CA 1
ATOM 670 C C . TRP A 1 89 ? 46.977 -3.283 -4.915 1.00 22.84 89 TRP A C 1
ATOM 671 O O . TRP A 1 89 ? 47.244 -3.162 -3.718 1.00 23.36 89 TRP A O 1
ATOM 682 N N . PHE A 1 90 ? 47.331 -4.349 -5.621 1.00 24.21 90 PHE A N 1
ATOM 683 C CA . PHE A 1 90 ? 47.857 -5.565 -4.999 1.00 25.25 90 PHE A CA 1
ATOM 684 C C . PHE A 1 90 ? 49.083 -5.355 -4.105 1.00 22.63 90 PHE A C 1
ATOM 685 O O . PHE A 1 90 ? 49.228 -6.015 -3.084 1.00 24.58 90 PHE A O 1
ATOM 693 N N . LYS A 1 91 ? 49.950 -4.432 -4.498 1.00 21.88 91 LYS A N 1
ATOM 694 C CA . LYS A 1 91 ? 51.191 -4.206 -3.768 1.00 27.69 91 LYS A CA 1
ATOM 695 C C . LYS A 1 91 ? 50.944 -3.493 -2.456 1.00 24.64 91 LYS A C 1
ATOM 696 O O . LYS A 1 91 ? 51.817 -3.476 -1.593 1.00 27.64 91 LYS A O 1
ATOM 702 N N . GLU A 1 92 ? 49.753 -2.906 -2.313 1.00 23.48 92 GLU A N 1
ATOM 703 C CA . GLU A 1 92 ? 49.393 -2.183 -1.091 1.00 23.99 92 GLU A CA 1
ATOM 704 C C . GLU A 1 92 ? 48.613 -3.022 -0.082 1.00 25.73 92 GLU A C 1
ATOM 705 O O . GLU A 1 92 ? 48.306 -2.554 1.012 1.00 23.46 92 GLU A O 1
ATOM 711 N N . PHE A 1 93 ? 48.274 -4.260 -0.429 1.00 22.64 93 PHE A N 1
ATOM 712 C CA . PHE A 1 93 ? 47.625 -5.121 0.547 1.00 28.44 93 PHE A CA 1
ATOM 713 C C . PHE A 1 93 ? 48.639 -5.594 1.585 1.00 28.93 93 PHE A C 1
ATOM 714 O O . PHE A 1 93 ? 49.830 -5.748 1.287 1.00 24.01 93 PHE A O 1
ATOM 722 N N . VAL A 1 94 ? 48.149 -5.805 2.804 1.00 24.49 94 VAL A N 1
ATOM 723 C CA . VAL A 1 94 ? 48.981 -6.208 3.927 1.00 27.40 94 VAL A CA 1
ATOM 724 C C . VAL A 1 94 ? 48.539 -7.594 4.333 1.00 26.61 94 VAL A C 1
ATOM 725 O O . VAL A 1 94 ? 47.370 -7.807 4.665 1.00 29.34 94 VAL A O 1
ATOM 729 N N . TYR A 1 95 ? 49.463 -8.544 4.265 1.00 26.48 95 TYR A N 1
ATOM 730 C CA . TYR A 1 95 ? 49.120 -9.926 4.545 1.00 31.17 95 TYR A CA 1
ATOM 731 C C . TYR A 1 95 ? 50.346 -10.748 4.934 1.00 29.25 95 TYR A C 1
ATOM 732 O O . TYR A 1 95 ? 51.471 -10.453 4.535 1.00 31.74 95 TYR A O 1
ATOM 741 N N . LYS A 1 96 ? 50.099 -11.783 5.725 1.00 34.30 96 LYS A N 1
ATOM 742 C CA . LYS A 1 96 ? 51.127 -12.684 6.187 1.00 31.16 96 LYS A CA 1
ATOM 743 C C . LYS A 1 96 ? 50.964 -14.005 5.459 1.00 34.92 96 LYS A C 1
ATOM 744 O O . LYS A 1 96 ? 51.896 -14.789 5.329 1.00 38.42 96 LYS A O 1
ATOM 750 N N . SER A 1 97 ? 49.755 -14.234 4.974 1.00 32.00 97 SER A N 1
ATOM 751 C CA . SER A 1 97 ? 49.404 -15.502 4.362 1.00 34.70 97 SER A CA 1
ATOM 752 C C . SER A 1 97 ? 49.759 -15.542 2.879 1.00 32.91 97 SER A C 1
ATOM 753 O O . SER A 1 97 ? 50.397 -14.644 2.340 1.00 32.43 97 SER A O 1
ATOM 756 N N . ASN A 1 98 ? 49.359 -16.614 2.223 1.00 33.36 98 ASN A N 1
ATOM 757 C CA . ASN A 1 98 ? 49.487 -16.668 0.784 1.00 30.87 98 ASN A CA 1
ATOM 758 C C . ASN A 1 98 ? 48.253 -16.014 0.181 1.00 28.41 98 ASN A C 1
ATOM 759 O O . ASN A 1 98 ? 47.221 -16.651 0.038 1.00 29.29 98 ASN A O 1
ATOM 764 N N . PHE A 1 99 ? 48.381 -14.729 -0.152 1.00 28.99 99 PHE A N 1
ATOM 765 C CA . PHE A 1 99 ? 47.323 -13.974 -0.796 1.00 28.45 99 PHE A CA 1
ATOM 766 C C . PHE A 1 99 ? 47.456 -14.228 -2.297 1.00 27.05 99 PHE A C 1
ATOM 767 O O . PHE A 1 99 ? 48.366 -13.715 -2.943 1.00 28.87 99 PHE A O 1
ATOM 775 N N . LEU A 1 100 ? 46.578 -15.068 -2.826 1.00 28.91 100 LEU A N 1
ATOM 776 C CA . LEU A 1 100 ? 46.629 -15.460 -4.235 1.00 26.07 100 LEU A CA 1
ATOM 777 C C . LEU A 1 100 ? 46.467 -14.243 -5.124 1.00 24.87 100 LEU A C 1
ATOM 778 O O . LEU A 1 100 ? 45.801 -13.287 -4.749 1.00 25.52 100 LEU A O 1
ATOM 783 N N . ASN A 1 101 ? 47.080 -14.271 -6.307 1.00 26.17 101 ASN A N 1
ATOM 784 C CA . ASN A 1 101 ? 46.908 -13.167 -7.238 1.00 24.47 101 ASN A CA 1
ATOM 785 C C . ASN A 1 101 ? 46.117 -13.634 -8.459 1.00 23.40 101 ASN A C 1
ATOM 786 O O . ASN A 1 101 ? 46.630 -14.392 -9.282 1.00 23.28 101 ASN A O 1
ATOM 791 N N . MET A 1 102 ? 44.858 -13.216 -8.561 1.00 21.81 102 MET A N 1
ATOM 792 C CA . MET A 1 102 ? 43.988 -13.754 -9.606 1.00 24.76 102 MET A CA 1
ATOM 793 C C . MET A 1 102 ? 44.497 -13.391 -11.004 1.00 23.54 102 MET A C 1
ATOM 794 O O . MET A 1 102 ? 44.316 -14.154 -11.974 1.00 20.67 102 MET A O 1
ATOM 799 N N . ILE A 1 103 ? 45.144 -12.236 -11.124 1.00 21.41 103 ILE A N 1
ATOM 800 C CA . ILE A 1 103 ? 45.621 -11.814 -12.441 1.00 19.09 103 ILE A CA 1
ATOM 801 C C . ILE A 1 103 ? 46.744 -12.720 -12.912 1.00 24.19 103 ILE A C 1
ATOM 802 O O . ILE A 1 103 ? 46.760 -13.159 -14.070 1.00 21.26 103 ILE A O 1
ATOM 807 N N . ASP A 1 104 ? 47.684 -13.011 -12.013 1.00 22.62 104 ASP A N 1
ATOM 808 C CA . ASP A 1 104 ? 48.771 -13.954 -12.318 1.00 19.56 104 ASP A CA 1
ATOM 809 C C . ASP A 1 104 ? 48.262 -15.356 -12.642 1.00 22.36 104 ASP A C 1
ATOM 810 O O . ASP A 1 104 ? 48.744 -16.000 -13.575 1.00 21.95 104 ASP A O 1
ATOM 815 N N . LEU A 1 105 ? 47.333 -15.852 -11.832 1.00 22.56 105 LEU A N 1
ATOM 816 C CA . LEU A 1 105 ? 46.832 -17.194 -12.067 1.00 21.11 105 LEU A CA 1
ATOM 817 C C . LEU A 1 105 ? 46.155 -17.240 -13.427 1.00 22.40 105 LEU A C 1
ATOM 818 O O . LEU A 1 105 ? 46.317 -18.196 -14.174 1.00 23.20 105 LEU A O 1
ATOM 823 N N . THR A 1 106 ? 45.372 -16.213 -13.716 1.00 20.53 106 THR A N 1
ATOM 824 C CA . THR A 1 106 ? 44.639 -16.145 -14.982 1.00 23.93 106 THR A CA 1
ATOM 825 C C . THR A 1 106 ? 45.613 -16.009 -16.165 1.00 24.67 106 THR A C 1
ATOM 826 O O . THR A 1 106 ? 45.476 -16.691 -17.192 1.00 22.24 106 THR A O 1
ATOM 830 N N . ALA A 1 107 ? 46.607 -15.136 -16.035 1.00 23.16 107 ALA A N 1
ATOM 831 C CA . ALA A 1 107 ? 47.616 -15.034 -17.084 1.00 23.97 107 ALA A CA 1
ATOM 832 C C . ALA A 1 107 ? 48.362 -16.358 -17.327 1.00 27.02 107 ALA A C 1
ATOM 833 O O . ALA A 1 107 ? 48.666 -16.705 -18.482 1.00 25.90 107 ALA A O 1
ATOM 835 N N . SER A 1 108 ? 48.664 -17.084 -16.249 1.00 26.32 108 SER A N 1
ATOM 836 C CA . SER A 1 108 ? 49.356 -18.370 -16.350 1.00 23.55 108 SER A CA 1
ATOM 837 C C . SER A 1 108 ? 48.494 -19.383 -17.095 1.00 27.62 108 SER A C 1
ATOM 838 O O . SER A 1 108 ? 49.006 -20.152 -17.917 1.00 26.45 108 SER A O 1
ATOM 841 N N . VAL A 1 109 ? 47.192 -19.377 -16.801 1.00 22.64 109 VAL A N 1
ATOM 842 C CA . VAL A 1 109 ? 46.258 -20.261 -17.488 1.00 26.04 109 VAL A CA 1
ATOM 843 C C . VAL A 1 109 ? 46.238 -19.908 -18.965 1.00 27.45 109 VAL A C 1
ATOM 844 O O . VAL A 1 109 ? 46.315 -20.790 -19.831 1.00 25.98 109 VAL A O 1
ATOM 848 N N . LEU A 1 110 ? 46.143 -18.611 -19.242 1.00 26.21 110 LEU A N 1
ATOM 849 C CA . LEU A 1 110 ? 46.111 -18.131 -20.612 1.00 30.59 110 LEU A CA 1
ATOM 850 C C . LEU A 1 110 ? 47.397 -18.518 -21.341 1.00 30.21 110 LEU A C 1
ATOM 851 O O . LEU A 1 110 ? 47.359 -18.971 -22.492 1.00 30.06 110 LEU A O 1
ATOM 856 N N . LYS A 1 111 ? 48.539 -18.382 -20.672 1.00 26.01 111 LYS A N 1
ATOM 857 C CA . LYS A 1 111 ? 49.807 -18.725 -21.332 1.00 30.25 111 LYS A CA 1
ATOM 858 C C . LYS A 1 111 ? 49.888 -20.225 -21.647 1.00 29.58 111 LYS A C 1
ATOM 859 O O . LYS A 1 111 ? 50.386 -20.613 -22.709 1.00 29.71 111 LYS A O 1
ATOM 865 N N . LYS A 1 112 ? 49.396 -21.048 -20.723 1.00 29.04 112 LYS A N 1
ATOM 866 C CA . LYS A 1 112 ? 49.370 -22.509 -20.854 1.00 30.51 112 LYS A CA 1
ATOM 867 C C . LYS A 1 112 ? 48.462 -22.963 -21.991 1.00 31.24 112 LYS A C 1
ATOM 868 O O . LYS A 1 112 ? 48.763 -23.929 -22.707 1.00 28.20 112 LYS A O 1
ATOM 874 N N . SER A 1 113 ? 47.343 -22.262 -22.143 1.00 26.88 113 SER A N 1
ATOM 875 C CA . SER A 1 113 ? 46.272 -22.670 -23.047 1.00 25.65 113 SER A CA 1
ATOM 876 C C . SER A 1 113 ? 46.695 -22.625 -24.506 1.00 26.07 113 SER A C 1
ATOM 877 O O . SER A 1 113 ? 46.134 -23.332 -25.334 1.00 28.70 113 SER A O 1
ATOM 880 N N . GLY A 1 114 ? 47.653 -21.761 -24.821 1.00 29.49 114 GLY A N 1
ATOM 881 C CA . GLY A 1 114 ? 48.105 -21.588 -26.188 1.00 24.57 114 GLY A CA 1
ATOM 882 C C . GLY A 1 114 ? 47.273 -20.637 -27.037 1.00 26.63 114 GLY A C 1
ATOM 883 O O . GLY A 1 114 ? 47.604 -20.424 -28.196 1.00 26.07 114 GLY A O 1
ATOM 884 N N . PHE A 1 115 ? 46.195 -20.083 -26.486 1.00 26.67 115 PHE A N 1
ATOM 885 C CA . PHE A 1 115 ? 45.386 -19.087 -27.198 1.00 29.93 115 PHE A CA 1
ATOM 886 C C . PHE A 1 115 ? 46.240 -17.865 -27.537 1.00 31.42 115 PHE A C 1
ATOM 887 O O . PHE A 1 115 ? 46.960 -17.337 -26.682 1.00 32.86 115 PHE A O 1
ATOM 895 N N . LYS A 1 116 ? 46.155 -17.437 -28.793 1.00 29.85 116 LYS A N 1
ATOM 896 C CA . LYS A 1 116 ? 46.992 -16.368 -29.351 1.00 30.43 116 LYS A CA 1
ATOM 897 C C . LYS A 1 116 ? 46.227 -15.053 -29.484 1.00 36.48 116 LYS A C 1
ATOM 898 O O . LYS A 1 116 ? 46.820 -13.984 -29.461 1.00 34.58 116 LYS A O 1
ATOM 904 N N . ASN A 1 117 ? 44.913 -15.157 -29.675 1.00 31.46 117 ASN A N 1
ATOM 905 C CA . ASN A 1 117 ? 44.036 -14.001 -29.882 1.00 34.55 117 ASN A CA 1
ATOM 906 C C . ASN A 1 117 ? 42.877 -14.059 -28.893 1.00 32.45 117 ASN A C 1
ATOM 907 O O . ASN A 1 117 ? 42.082 -15.004 -28.961 1.00 30.68 117 ASN A O 1
ATOM 912 N N . VAL A 1 118 ? 42.774 -13.107 -27.963 1.00 29.29 118 VAL A N 1
ATOM 913 C CA . VAL A 1 118 ? 41.659 -13.164 -27.009 1.00 22.65 118 VAL A CA 1
ATOM 914 C C . VAL A 1 118 ? 40.927 -11.831 -26.834 1.00 24.61 118 VAL A C 1
ATOM 915 O O . VAL A 1 118 ? 41.501 -10.769 -27.006 1.00 29.97 118 VAL A O 1
ATOM 919 N N . LEU A 1 119 ? 39.638 -11.904 -26.518 1.00 24.06 119 LEU A N 1
ATOM 920 C CA . LEU A 1 119 ? 38.861 -10.683 -26.276 1.00 23.55 119 LEU A CA 1
ATOM 921 C C . LEU A 1 119 ? 38.918 -10.381 -24.779 1.00 23.26 119 LEU A C 1
ATOM 922 O O . LEU A 1 119 ? 38.446 -11.173 -23.967 1.00 24.85 119 LEU A O 1
ATOM 927 N N . LEU A 1 120 ? 39.510 -9.254 -24.409 1.00 24.05 120 LEU A N 1
ATOM 928 C CA . LEU A 1 120 ? 39.596 -8.907 -22.989 1.00 22.60 120 LEU A CA 1
ATOM 929 C C . LEU A 1 120 ? 38.285 -8.292 -22.508 1.00 23.37 120 LEU A C 1
ATOM 930 O O . LEU A 1 120 ? 37.944 -7.186 -22.898 1.00 24.45 120 LEU A O 1
ATOM 935 N N . LEU A 1 121 ? 37.551 -9.031 -21.684 1.00 21.64 121 LEU A N 1
ATOM 936 C CA . LEU A 1 121 ? 36.294 -8.560 -21.125 1.00 19.88 121 LEU A CA 1
ATOM 937 C C . LEU A 1 121 ? 36.501 -8.234 -19.659 1.00 20.82 121 LEU A C 1
ATOM 938 O O . LEU A 1 121 ? 36.591 -9.128 -18.828 1.00 22.01 121 LEU A O 1
ATOM 943 N N . SER A 1 122 ? 36.552 -6.941 -19.350 1.00 22.60 122 SER A N 1
ATOM 944 C CA . SER A 1 122 ? 36.992 -6.481 -18.036 1.00 22.15 122 SER A CA 1
ATOM 945 C C . SER A 1 122 ? 36.395 -5.107 -17.799 1.00 24.19 122 SER A C 1
ATOM 946 O O . SER A 1 122 ? 35.803 -4.547 -18.710 1.00 24.21 122 SER A O 1
ATOM 949 N N . THR A 1 123 ? 36.544 -4.561 -16.588 1.00 23.84 123 THR A N 1
ATOM 950 C CA . THR A 1 123 ? 36.202 -3.146 -16.369 1.00 19.61 123 THR A CA 1
ATOM 951 C C . THR A 1 123 ? 37.151 -2.233 -17.107 1.00 22.46 123 THR A C 1
ATOM 952 O O . THR A 1 123 ? 38.261 -2.643 -17.464 1.00 21.80 123 THR A O 1
ATOM 956 N N . ASN A 1 124 ? 36.750 -0.972 -17.281 1.00 22.03 124 ASN A N 1
ATOM 957 C CA . ASN A 1 124 ? 37.634 -0.023 -17.955 1.00 23.53 124 ASN A CA 1
ATOM 958 C C . ASN A 1 124 ? 38.893 0.276 -17.121 1.00 20.90 124 ASN A C 1
ATOM 959 O O . ASN A 1 124 ? 39.944 0.578 -17.687 1.00 22.83 124 ASN A O 1
ATOM 964 N N . ALA A 1 125 ? 38.800 0.172 -15.798 1.00 19.98 125 ALA A N 1
ATOM 965 C CA . ALA A 1 125 ? 40.002 0.388 -14.967 1.00 19.26 125 ALA A CA 1
ATOM 966 C C . ALA A 1 125 ? 41.006 -0.720 -15.194 1.00 20.94 125 ALA A C 1
ATOM 967 O O . ALA A 1 125 ? 42.207 -0.491 -15.253 1.00 20.97 125 ALA A O 1
ATOM 969 N N . THR A 1 126 ? 40.511 -1.945 -15.336 1.00 19.19 126 THR A N 1
ATOM 970 C CA . THR A 1 126 ? 41.406 -3.064 -15.615 1.00 22.78 126 THR A CA 1
ATOM 971 C C . THR A 1 126 ? 42.116 -2.886 -16.961 1.00 21.93 126 THR A C 1
ATOM 972 O O . THR A 1 126 ? 43.317 -3.174 -17.087 1.00 21.09 126 THR A O 1
ATOM 976 N N . VAL A 1 127 ? 41.392 -2.383 -17.954 1.00 23.01 127 VAL A N 1
ATOM 977 C CA . VAL A 1 127 ? 42.006 -2.080 -19.248 1.00 25.08 127 VAL A CA 1
ATOM 978 C C . VAL A 1 127 ? 43.022 -0.949 -19.120 1.00 23.48 127 VAL A C 1
ATOM 979 O O . VAL A 1 127 ? 44.197 -1.103 -19.498 1.00 25.13 127 VAL A O 1
ATOM 983 N N . SER A 1 128 ? 42.592 0.168 -18.554 1.00 22.53 128 SER A N 1
ATOM 984 C CA . SER A 1 128 ? 43.443 1.357 -18.508 1.00 24.08 128 SER A CA 1
ATOM 985 C C . SER A 1 128 ? 44.718 1.101 -17.723 1.00 23.03 128 SER A C 1
ATOM 986 O O . SER A 1 128 ? 45.808 1.489 -18.146 1.00 24.38 128 SER A O 1
ATOM 989 N N . SER A 1 129 ? 44.579 0.429 -16.589 1.00 21.17 129 SER A N 1
ATOM 990 C CA . SER A 1 129 ? 45.719 0.119 -15.730 1.00 22.55 129 SER A CA 1
ATOM 991 C C . SER A 1 129 ? 46.688 -0.847 -16.371 1.00 23.06 129 SER A C 1
ATOM 992 O O . SER A 1 129 ? 47.804 -1.004 -15.892 1.00 22.25 129 SER A O 1
ATOM 995 N N . GLY A 1 130 ? 46.249 -1.531 -17.420 1.00 20.29 130 GLY A N 1
ATOM 996 C CA . GLY A 1 130 ? 47.106 -2.488 -18.099 1.00 24.01 130 GLY A CA 1
ATOM 997 C C . GLY A 1 130 ? 47.600 -3.621 -17.228 1.00 23.65 130 GLY A C 1
ATOM 998 O O . GLY A 1 130 ? 48.670 -4.175 -17.501 1.00 26.98 130 GLY A O 1
ATOM 999 N N . ILE A 1 131 ? 46.839 -3.968 -16.181 1.00 21.49 131 ILE A N 1
ATOM 1000 C CA . ILE A 1 131 ? 47.282 -5.033 -15.284 1.00 22.61 131 ILE A CA 1
ATOM 1001 C C . ILE A 1 131 ? 47.421 -6.383 -15.992 1.00 23.08 131 ILE A C 1
ATOM 1002 O O . ILE A 1 131 ? 48.347 -7.143 -15.686 1.00 24.25 131 ILE A O 1
ATOM 1007 N N . TYR A 1 132 ? 46.537 -6.677 -16.944 1.00 23.14 132 TYR A N 1
ATOM 1008 C CA . TYR A 1 132 ? 46.725 -7.861 -17.787 1.00 25.08 132 TYR A CA 1
ATOM 1009 C C . TYR A 1 132 ? 47.813 -7.626 -18.847 1.00 26.54 132 TYR A C 1
ATOM 1010 O O . TYR A 1 132 ? 48.605 -8.524 -19.112 1.00 26.71 132 TYR A O 1
ATOM 1019 N N . THR A 1 133 ? 47.869 -6.431 -19.422 1.00 27.21 133 THR A N 1
ATOM 1020 C CA . THR A 1 133 ? 48.896 -6.109 -20.410 1.00 25.25 133 THR A CA 1
ATOM 1021 C C . THR A 1 133 ? 50.302 -6.366 -19.878 1.00 26.95 133 THR A C 1
ATOM 1022 O O . THR A 1 133 ? 51.140 -6.986 -20.544 1.00 29.57 133 THR A O 1
ATOM 1026 N N . GLY A 1 134 ? 50.560 -5.909 -18.657 1.00 24.54 134 GLY A N 1
ATOM 1027 C CA . GLY A 1 134 ? 51.861 -6.125 -18.051 1.00 24.74 134 GLY A CA 1
ATOM 1028 C C . GLY A 1 134 ? 52.253 -7.587 -17.907 1.00 31.47 134 GLY A C 1
ATOM 1029 O O . GLY A 1 134 ? 53.429 -7.933 -18.053 1.00 27.93 134 GLY A O 1
ATOM 1030 N N . LYS A 1 135 ? 51.277 -8.450 -17.619 1.00 25.18 135 LYS A N 1
ATOM 1031 C CA . LYS A 1 135 ? 51.575 -9.848 -17.330 1.00 27.52 135 LYS A CA 1
ATOM 1032 C C . LYS A 1 135 ? 51.722 -10.665 -18.610 1.00 31.19 135 LYS A C 1
ATOM 1033 O O . LYS A 1 135 ? 52.347 -11.734 -18.605 1.00 33.69 135 LYS A O 1
ATOM 1039 N N . LEU A 1 136 ? 51.153 -10.152 -19.702 1.00 30.32 136 LEU A N 1
ATOM 1040 C CA . LEU A 1 136 ? 51.106 -10.882 -20.973 1.00 30.52 136 LEU A CA 1
ATOM 1041 C C . LEU A 1 136 ? 52.094 -10.380 -22.025 1.00 33.02 136 LEU A C 1
ATOM 1042 O O . LEU A 1 136 ? 52.285 -11.015 -23.064 1.00 31.35 136 LEU A O 1
ATOM 1047 N N . ARG A 1 137 ? 52.696 -9.228 -21.759 1.00 33.62 137 ARG A N 1
ATOM 1048 C CA . ARG A 1 137 ? 53.511 -8.528 -22.741 1.00 29.64 137 ARG A CA 1
ATOM 1049 C C . ARG A 1 137 ? 54.700 -9.357 -23.203 1.00 29.91 137 ARG A C 1
ATOM 1050 O O . ARG A 1 137 ? 55.130 -9.245 -24.349 1.00 32.88 137 ARG A O 1
ATOM 1058 N N . ASP A 1 138 ? 55.218 -10.199 -22.316 1.00 27.91 138 ASP A N 1
ATOM 1059 C CA . ASP A 1 138 ? 56.363 -11.046 -22.641 1.00 36.64 138 ASP A CA 1
ATOM 1060 C C . ASP A 1 138 ? 55.936 -12.422 -23.180 1.00 36.87 138 ASP A C 1
ATOM 1061 O O . ASP A 1 138 ? 56.778 -13.311 -23.355 1.00 38.19 138 ASP A O 1
ATOM 1066 N N . TYR A 1 139 ? 54.639 -12.600 -23.445 1.00 35.19 139 TYR A N 1
ATOM 1067 C CA . TYR A 1 139 ? 54.138 -13.909 -23.893 1.00 37.57 139 TYR A CA 1
ATOM 1068 C C . TYR A 1 139 ? 53.601 -13.966 -25.331 1.00 38.82 139 TYR A C 1
ATOM 1069 O O . TYR A 1 139 ? 53.089 -15.005 -25.735 1.00 36.66 139 TYR A O 1
ATOM 1078 N N . ASN A 1 140 ? 53.661 -12.872 -26.089 1.00 32.15 140 ASN A N 1
ATOM 1079 C CA . ASN A 1 140 ? 53.267 -12.941 -27.505 1.00 40.59 140 ASN A CA 1
ATOM 1080 C C . ASN A 1 140 ? 51.789 -13.311 -27.678 1.00 39.27 140 ASN A C 1
ATOM 1081 O O . ASN A 1 140 ? 51.454 -14.246 -28.408 1.00 44.49 140 ASN A O 1
ATOM 1086 N N . ILE A 1 141 ? 50.911 -12.594 -26.985 1.00 42.34 141 ILE A N 1
ATOM 1087 C CA . ILE A 1 141 ? 49.471 -12.850 -27.063 1.00 41.69 141 ILE A CA 1
ATOM 1088 C C . ILE A 1 141 ? 48.689 -11.614 -27.523 1.00 44.89 141 ILE A C 1
ATOM 1089 O O . ILE A 1 141 ? 48.777 -10.554 -26.908 1.00 48.43 141 ILE A O 1
ATOM 1094 N N . ASN A 1 142 ? 47.932 -11.766 -28.610 1.00 43.86 142 ASN A N 1
ATOM 1095 C CA . ASN A 1 142 ? 47.100 -10.697 -29.166 1.00 39.44 142 ASN A CA 1
ATOM 1096 C C . ASN A 1 142 ? 45.857 -10.471 -28.302 1.00 41.94 142 ASN A C 1
ATOM 1097 O O . ASN A 1 142 ? 44.975 -11.323 -28.231 1.00 39.89 142 ASN A O 1
ATOM 1102 N N . THR A 1 143 ? 45.806 -9.322 -27.635 1.00 39.76 143 THR A N 1
ATOM 1103 C CA . THR A 1 143 ? 44.707 -8.982 -26.747 1.00 35.05 143 THR A CA 1
ATOM 1104 C C . THR A 1 143 ? 43.847 -7.875 -27.337 1.00 36.16 143 THR A C 1
ATOM 1105 O O . THR A 1 143 ? 44.315 -6.753 -27.519 1.00 41.26 143 THR A O 1
ATOM 1109 N N . VAL A 1 144 ? 42.594 -8.204 -27.634 1.00 30.11 144 VAL A N 1
ATOM 1110 C CA . VAL A 1 144 ? 41.687 -7.288 -28.302 1.00 33.76 144 VAL A CA 1
ATOM 1111 C C . VAL A 1 144 ? 40.795 -6.607 -27.268 1.00 31.21 144 VAL A C 1
ATOM 1112 O O . VAL A 1 144 ? 40.146 -7.282 -26.477 1.00 30.34 144 VAL A O 1
ATOM 1116 N N . ILE A 1 145 ? 40.789 -5.272 -27.290 1.00 30.23 145 ILE A N 1
ATOM 1117 C CA . ILE A 1 145 ? 39.998 -4.441 -26.381 1.00 27.64 145 ILE A CA 1
ATOM 1118 C C . ILE A 1 145 ? 38.662 -4.043 -26.997 1.00 27.35 145 ILE A C 1
ATOM 1119 O O . ILE A 1 145 ? 38.638 -3.301 -27.998 1.00 31.13 145 ILE A O 1
ATOM 1124 N N . PRO A 1 146 ? 37.547 -4.502 -26.405 1.00 25.86 146 PRO A N 1
ATOM 1125 C CA . PRO A 1 146 ? 36.213 -4.176 -26.919 1.00 26.47 146 PRO A CA 1
ATOM 1126 C C . PRO A 1 146 ? 35.806 -2.749 -26.538 1.00 30.43 146 PRO A C 1
ATOM 1127 O O . PRO A 1 146 ? 36.529 -2.107 -25.769 1.00 31.31 146 PRO A O 1
ATOM 1131 N N . ASP A 1 147 ? 34.683 -2.275 -27.070 1.00 29.01 147 ASP A N 1
ATOM 1132 C CA . ASP A 1 147 ? 34.125 -0.967 -26.704 1.00 32.18 147 ASP A CA 1
ATOM 1133 C C . ASP A 1 147 ? 33.887 -0.868 -25.200 1.00 27.31 147 ASP A C 1
ATOM 1134 O O . ASP A 1 147 ? 33.030 -1.556 -24.671 1.00 28.87 147 ASP A O 1
ATOM 1139 N N . GLN A 1 148 ? 34.626 0.005 -24.519 1.00 29.35 148 GLN A N 1
ATOM 1140 C CA . GLN A 1 148 ? 34.544 0.084 -23.053 1.00 31.32 148 GLN A CA 1
ATOM 1141 C C . GLN A 1 148 ? 33.215 0.602 -22.507 1.00 32.59 148 GLN A C 1
ATOM 1142 O O . GLN A 1 148 ? 32.772 0.177 -21.438 1.00 29.28 148 GLN A O 1
ATOM 1148 N N . ASP A 1 149 ? 32.554 1.490 -23.242 1.00 31.33 149 ASP A N 1
ATOM 1149 C CA . ASP A 1 149 ? 31.247 1.977 -22.802 1.00 31.81 149 ASP A CA 1
ATOM 1150 C C . ASP A 1 149 ? 30.221 0.848 -22.771 1.00 31.75 149 ASP A C 1
ATOM 1151 O O . ASP A 1 149 ? 29.494 0.683 -21.793 1.00 30.68 149 ASP A O 1
ATOM 1156 N N . ILE A 1 150 ? 30.199 0.036 -23.822 1.00 28.71 150 ILE A N 1
ATOM 1157 C CA . ILE A 1 150 ? 29.264 -1.070 -23.888 1.00 23.44 150 ILE A CA 1
ATOM 1158 C C . ILE A 1 150 ? 29.555 -2.122 -22.823 1.00 24.67 150 ILE A C 1
ATOM 1159 O O . ILE A 1 150 ? 28.641 -2.591 -22.140 1.00 27.25 150 ILE A O 1
ATOM 1164 N N . VAL A 1 151 ? 30.820 -2.482 -22.652 1.00 26.18 151 VAL A N 1
ATOM 1165 C CA . VAL A 1 151 ? 31.155 -3.508 -21.668 1.00 25.62 151 VAL A CA 1
ATOM 1166 C C . VAL A 1 151 ? 30.797 -3.017 -20.262 1.00 23.61 151 VAL A C 1
ATOM 1167 O O . VAL A 1 151 ? 30.242 -3.760 -19.470 1.00 24.48 151 VAL A O 1
ATOM 1171 N N . MET A 1 152 ? 31.072 -1.748 -19.972 1.00 27.89 152 MET A N 1
ATOM 1172 C CA . MET A 1 152 ? 30.776 -1.226 -18.642 1.00 26.44 152 MET A CA 1
ATOM 1173 C C . MET A 1 152 ? 29.255 -1.181 -18.428 1.00 25.70 152 MET A C 1
ATOM 1174 O O . MET A 1 152 ? 28.785 -1.390 -17.308 1.00 29.16 152 MET A O 1
ATOM 1179 N N . LYS A 1 153 ? 28.490 -0.924 -19.488 1.00 26.61 153 LYS A N 1
ATOM 1180 C CA . LYS A 1 153 ? 27.028 -0.963 -19.354 1.00 24.76 153 LYS A CA 1
ATOM 1181 C C . LYS A 1 153 ? 26.561 -2.387 -19.011 1.00 27.96 153 LYS A C 1
ATOM 1182 O O . LYS A 1 153 ? 25.709 -2.579 -18.146 1.00 27.94 153 LYS A O 1
ATOM 1188 N N . SER A 1 154 ? 27.146 -3.386 -19.671 1.00 21.39 154 SER A N 1
ATOM 1189 C CA . SER A 1 154 ? 26.819 -4.776 -19.367 1.00 24.65 154 SER A CA 1
ATOM 1190 C C . SER A 1 154 ? 27.169 -5.157 -17.931 1.00 24.57 154 SER A C 1
ATOM 1191 O O . SER A 1 154 ? 26.377 -5.780 -17.233 1.00 25.23 154 SER A O 1
ATOM 1194 N N . ILE A 1 155 ? 28.354 -4.757 -17.480 1.00 24.19 155 ILE A N 1
ATOM 1195 C CA . ILE A 1 155 ? 28.760 -5.004 -16.099 1.00 26.92 155 ILE A CA 1
ATOM 1196 C C . ILE A 1 155 ? 27.778 -4.397 -15.088 1.00 25.50 155 ILE A C 1
ATOM 1197 O O . ILE A 1 155 ? 27.405 -5.028 -14.107 1.00 26.45 155 ILE A O 1
ATOM 1202 N N . HIS A 1 156 ? 27.359 -3.172 -15.339 1.00 26.49 156 HIS A N 1
ATOM 1203 C CA . HIS A 1 156 ? 26.407 -2.523 -14.445 1.00 29.93 156 HIS A CA 1
ATOM 1204 C C . HIS A 1 156 ? 25.098 -3.296 -14.366 1.00 25.28 156 HIS A C 1
ATOM 1205 O O . HIS A 1 156 ? 24.558 -3.488 -13.274 1.00 29.60 156 HIS A O 1
ATOM 1212 N N . TYR A 1 157 ? 24.597 -3.764 -15.507 1.00 29.26 157 TYR A N 1
ATOM 1213 C CA . TYR A 1 157 ? 23.385 -4.576 -15.495 1.00 27.24 157 TYR A CA 1
ATOM 1214 C C . TYR A 1 157 ? 23.568 -5.841 -14.657 1.00 27.94 157 TYR A C 1
ATOM 1215 O O . TYR A 1 157 ? 22.681 -6.205 -13.901 1.00 32.54 157 TYR A O 1
ATOM 1224 N N . VAL A 1 158 ? 24.705 -6.523 -14.786 1.00 27.16 158 VAL A N 1
ATOM 1225 C CA . VAL A 1 158 ? 24.910 -7.723 -13.959 1.00 27.64 158 VAL A CA 1
ATOM 1226 C C . VAL A 1 158 ? 24.870 -7.351 -12.474 1.00 28.16 158 VAL A C 1
ATOM 1227 O O . VAL A 1 158 ? 24.290 -8.071 -11.649 1.00 25.37 158 VAL A O 1
ATOM 1231 N N . LYS A 1 159 ? 25.486 -6.216 -12.142 1.00 26.17 159 LYS A N 1
ATOM 1232 C CA . LYS A 1 159 ? 25.593 -5.763 -10.764 1.00 27.65 159 LYS A CA 1
ATOM 1233 C C . LYS A 1 159 ? 24.248 -5.590 -10.061 1.00 32.02 159 LYS A C 1
ATOM 1234 O O . LYS A 1 159 ? 24.148 -5.813 -8.842 1.00 31.23 159 LYS A O 1
ATOM 1240 N N . VAL A 1 160 ? 23.223 -5.195 -10.812 1.00 29.56 160 VAL A N 1
ATOM 1241 C CA . VAL A 1 160 ? 21.871 -5.082 -10.242 1.00 31.21 160 VAL A CA 1
ATOM 1242 C C . VAL A 1 160 ? 21.031 -6.322 -10.572 1.00 34.25 160 VAL A C 1
ATOM 1243 O O . VAL A 1 160 ? 19.806 -6.322 -10.436 1.00 37.55 160 VAL A O 1
ATOM 1247 N N . ASN A 1 161 ? 21.720 -7.391 -10.966 1.00 32.64 161 ASN A N 1
ATOM 1248 C CA . ASN A 1 161 ? 21.111 -8.685 -11.289 1.00 35.38 161 ASN A CA 1
ATOM 1249 C C . ASN A 1 161 ? 20.036 -8.556 -12.359 1.00 34.76 161 ASN A C 1
ATOM 1250 O O . ASN A 1 161 ? 18.994 -9.201 -12.302 1.00 40.53 161 ASN A O 1
ATOM 1255 N N . ASP A 1 162 ? 20.297 -7.690 -13.327 1.00 35.16 162 ASP A N 1
ATOM 1256 C CA . ASP A 1 162 ? 19.519 -7.647 -14.554 1.00 36.26 162 ASP A CA 1
ATOM 1257 C C . ASP A 1 162 ? 20.312 -8.385 -15.622 1.00 33.31 162 ASP A C 1
ATOM 1258 O O . ASP A 1 162 ? 20.862 -7.771 -16.543 1.00 32.38 162 ASP A O 1
ATOM 1263 N N . THR A 1 163 ? 20.395 -9.699 -15.481 1.00 34.54 163 THR A N 1
ATOM 1264 C CA . THR A 1 163 ? 21.210 -10.494 -16.383 1.00 32.52 163 THR A CA 1
ATOM 1265 C C . THR A 1 163 ? 20.673 -10.481 -17.818 1.00 35.37 163 THR A C 1
ATOM 1266 O O . THR A 1 163 ? 21.428 -10.699 -18.746 1.00 32.61 163 THR A O 1
ATOM 1270 N N . LYS A 1 164 ? 19.376 -10.223 -17.998 1.00 37.99 164 LYS A N 1
ATOM 1271 C CA . LYS A 1 164 ? 18.770 -10.187 -19.339 1.00 37.20 164 LYS A CA 1
ATOM 1272 C C . LYS A 1 164 ? 19.300 -9.001 -20.158 1.00 31.88 164 LYS A C 1
ATOM 1273 O O . LYS A 1 164 ? 19.724 -9.160 -21.306 1.00 32.83 164 LYS A O 1
ATOM 1279 N N . MET A 1 165 ? 19.275 -7.811 -19.570 1.00 32.85 165 MET A N 1
ATOM 1280 C CA . MET A 1 165 ? 19.846 -6.650 -20.237 1.00 30.97 165 MET A CA 1
ATOM 1281 C C . MET A 1 165 ? 21.369 -6.757 -20.396 1.00 28.37 165 MET A C 1
ATOM 1282 O O . MET A 1 165 ? 21.925 -6.212 -21.333 1.00 29.08 165 MET A O 1
ATOM 1287 N N . ALA A 1 166 ? 22.045 -7.422 -19.465 1.00 31.49 166 ALA A N 1
ATOM 1288 C CA . ALA A 1 166 ? 23.499 -7.515 -19.564 1.00 26.49 166 ALA A CA 1
ATOM 1289 C C . ALA A 1 166 ? 23.851 -8.379 -20.763 1.00 31.82 166 ALA A C 1
ATOM 1290 O O . ALA A 1 166 ? 24.750 -8.037 -21.538 1.00 32.68 166 ALA A O 1
ATOM 1292 N N . ARG A 1 167 ? 23.127 -9.483 -20.928 1.00 31.44 167 ARG A N 1
ATOM 1293 C CA . ARG A 1 167 ? 23.304 -10.349 -22.099 1.00 32.05 167 ARG A CA 1
ATOM 1294 C C . ARG A 1 167 ? 23.044 -9.604 -23.402 1.00 29.79 167 ARG A C 1
ATOM 1295 O O . ARG A 1 167 ? 23.853 -9.645 -24.321 1.00 30.21 167 ARG A O 1
ATOM 1303 N N . GLU A 1 168 ? 21.908 -8.919 -23.472 1.00 31.95 168 GLU A N 1
ATOM 1304 C CA . GLU A 1 168 ? 21.528 -8.181 -24.674 1.00 33.43 168 GLU A CA 1
ATOM 1305 C C . GLU A 1 168 ? 22.593 -7.148 -25.008 1.00 32.25 168 GLU A C 1
ATOM 1306 O O . GLU A 1 168 ? 22.955 -6.966 -26.175 1.00 29.56 168 GLU A O 1
ATOM 1312 N N . THR A 1 169 ? 23.134 -6.506 -23.970 1.00 30.54 169 THR A N 1
ATOM 1313 C CA . THR A 1 169 ? 24.122 -5.461 -24.172 1.00 29.29 169 THR A CA 1
ATOM 1314 C C . THR A 1 169 ? 25.446 -6.006 -24.727 1.00 28.40 169 THR A C 1
ATOM 1315 O O . THR A 1 169 ? 26.043 -5.405 -25.624 1.00 27.64 169 THR A O 1
ATOM 1319 N N . ILE A 1 170 ? 25.916 -7.130 -24.192 1.00 28.66 170 ILE A N 1
ATOM 1320 C CA . ILE A 1 170 ? 27.260 -7.601 -24.558 1.00 30.61 170 ILE A CA 1
ATOM 1321 C C . ILE A 1 170 ? 27.242 -8.446 -25.845 1.00 30.99 170 ILE A C 1
ATOM 1322 O O . ILE A 1 170 ? 28.249 -8.556 -26.551 1.00 28.79 170 ILE A O 1
ATOM 1327 N N . GLU A 1 171 ? 26.082 -8.997 -26.172 1.00 29.46 171 GLU A N 1
ATOM 1328 C CA . GLU A 1 171 ? 25.950 -9.853 -27.358 1.00 31.85 171 GLU A CA 1
ATOM 1329 C C . GLU A 1 171 ? 26.603 -9.298 -28.654 1.00 29.57 171 GLU A C 1
ATOM 1330 O O . GLU A 1 171 ? 27.424 -9.989 -29.268 1.00 30.83 171 GLU A O 1
ATOM 1336 N N . PRO A 1 172 ? 26.273 -8.053 -29.070 1.00 27.90 172 PRO A N 1
ATOM 1337 C CA . PRO A 1 172 ? 26.898 -7.608 -30.319 1.00 30.58 172 PRO A CA 1
ATOM 1338 C C . PRO A 1 172 ? 28.388 -7.358 -30.201 1.00 31.82 172 PRO A C 1
ATOM 1339 O O . PRO A 1 172 ? 29.094 -7.368 -31.213 1.00 27.21 172 PRO A O 1
ATOM 1343 N N . VAL A 1 173 ? 28.865 -7.102 -28.986 1.00 27.71 173 VAL A N 1
ATOM 1344 C CA . VAL A 1 173 ? 30.294 -6.947 -28.778 1.00 27.74 173 VAL A CA 1
ATOM 1345 C C . VAL A 1 173 ? 31.011 -8.259 -29.055 1.00 27.49 173 VAL A C 1
ATOM 1346 O O . VAL A 1 173 ? 31.979 -8.290 -29.808 1.00 29.40 173 VAL A O 1
ATOM 1350 N N . ILE A 1 174 ? 30.517 -9.332 -28.442 1.00 28.02 174 ILE A N 1
ATOM 1351 C CA . ILE A 1 174 ? 31.038 -10.676 -28.668 1.00 26.37 174 ILE A CA 1
ATOM 1352 C C . ILE A 1 174 ? 30.966 -11.011 -30.159 1.00 32.61 174 ILE A C 1
ATOM 1353 O O . ILE A 1 174 ? 31.978 -11.265 -30.806 1.00 28.37 174 ILE A O 1
ATOM 1358 N N . ASN A 1 175 ? 29.755 -10.988 -30.707 1.00 30.80 175 ASN A N 1
ATOM 1359 C CA . ASN A 1 175 ? 29.566 -11.447 -32.082 1.00 32.40 175 ASN A CA 1
ATOM 1360 C C . ASN A 1 175 ? 30.372 -10.617 -33.080 1.00 32.73 175 ASN A C 1
ATOM 1361 O O . ASN A 1 175 ? 30.877 -11.153 -34.066 1.00 33.84 175 ASN A O 1
ATOM 1366 N N . GLY A 1 176 ? 30.531 -9.321 -32.804 1.00 28.77 176 GLY A N 1
ATOM 1367 C CA . GLY A 1 176 ? 31.363 -8.451 -33.617 1.00 30.49 176 GLY A CA 1
ATOM 1368 C C . GLY A 1 176 ? 32.854 -8.793 -33.666 1.00 34.44 176 GLY A C 1
ATOM 1369 O O . GLY A 1 176 ? 33.516 -8.480 -34.638 1.00 31.98 176 GLY A O 1
ATOM 1370 N N . HIS A 1 177 ? 33.381 -9.443 -32.627 1.00 29.53 177 HIS A N 1
ATOM 1371 C CA . HIS A 1 177 ? 34.810 -9.747 -32.571 1.00 30.30 177 HIS A CA 1
ATOM 1372 C C . HIS A 1 177 ? 35.158 -11.194 -32.921 1.00 30.41 177 HIS A C 1
ATOM 1373 O O . HIS A 1 177 ? 36.326 -11.566 -32.886 1.00 35.28 177 HIS A O 1
ATOM 1380 N N . ARG A 1 178 ? 34.147 -11.998 -33.243 1.00 35.19 178 ARG A N 1
ATOM 1381 C CA . ARG A 1 178 ? 34.320 -13.438 -33.436 1.00 35.20 178 ARG A CA 1
ATOM 1382 C C . ARG A 1 178 ? 35.411 -13.775 -34.428 1.00 35.05 178 ARG A C 1
ATOM 1383 O O . ARG A 1 178 ? 36.168 -14.729 -34.238 1.00 37.77 178 ARG A O 1
ATOM 1391 N N . ASN A 1 179 ? 35.500 -12.976 -35.481 1.00 36.46 179 ASN A N 1
ATOM 1392 C CA . ASN A 1 179 ? 36.430 -13.243 -36.564 1.00 41.43 179 ASN A CA 1
ATOM 1393 C C . ASN A 1 179 ? 37.893 -12.954 -36.205 1.00 43.66 179 ASN A C 1
ATOM 1394 O O . ASN A 1 179 ? 38.795 -13.443 -36.877 1.00 41.91 179 ASN A O 1
ATOM 1399 N N . GLU A 1 180 ? 38.151 -12.198 -35.140 1.00 39.06 180 GLU A N 1
ATOM 1400 C CA . GLU A 1 180 ? 39.545 -11.894 -34.815 1.00 38.95 180 GLU A CA 1
ATOM 1401 C C . GLU A 1 180 ? 40.035 -12.436 -33.461 1.00 36.56 180 GLU A C 1
ATOM 1402 O O . GLU A 1 180 ? 41.191 -12.229 -33.097 1.00 40.01 180 GLU A O 1
ATOM 1408 N N . VAL A 1 181 ? 39.182 -13.128 -32.721 1.00 34.87 181 VAL A N 1
ATOM 1409 C CA . VAL A 1 181 ? 39.645 -13.738 -31.479 1.00 29.90 181 VAL A CA 1
ATOM 1410 C C . VAL A 1 181 ? 39.360 -15.241 -31.455 1.00 32.88 181 VAL A C 1
ATOM 1411 O O . VAL A 1 181 ? 38.435 -15.737 -32.100 1.00 31.43 181 VAL A O 1
ATOM 1415 N N . ASP A 1 182 ? 40.165 -15.967 -30.693 1.00 28.35 182 ASP A N 1
ATOM 1416 C CA . ASP A 1 182 ? 39.988 -17.408 -30.589 1.00 29.85 182 ASP A CA 1
ATOM 1417 C C . ASP A 1 182 ? 39.314 -17.796 -29.282 1.00 30.29 182 ASP A C 1
ATOM 1418 O O . ASP A 1 182 ? 38.782 -18.897 -29.147 1.00 29.11 182 ASP A O 1
ATOM 1423 N N . ALA A 1 183 ? 39.345 -16.882 -28.315 1.00 26.58 183 ALA A N 1
ATOM 1424 C CA . ALA A 1 183 ? 38.780 -17.153 -27.018 1.00 23.24 183 ALA A CA 1
ATOM 1425 C C . ALA A 1 183 ? 38.364 -15.850 -26.355 1.00 20.30 183 ALA A C 1
ATOM 1426 O O . ALA A 1 183 ? 38.848 -14.777 -26.722 1.00 22.78 183 ALA A O 1
ATOM 1428 N N . LEU A 1 184 ? 37.483 -15.974 -25.375 1.00 20.84 184 LEU A N 1
ATOM 1429 C CA . LEU A 1 184 ? 37.087 -14.843 -24.535 1.00 22.12 184 LEU A CA 1
ATOM 1430 C C . LEU A 1 184 ? 37.849 -14.889 -23.228 1.00 22.75 184 LEU A C 1
ATOM 1431 O O . LEU A 1 184 ? 37.867 -15.917 -22.564 1.00 23.99 184 LEU A O 1
ATOM 1436 N N . LEU A 1 185 ? 38.453 -13.772 -22.853 1.00 22.80 185 LEU A N 1
ATOM 1437 C CA . LEU A 1 185 ? 39.113 -13.683 -21.547 1.00 20.09 185 LEU A CA 1
ATOM 1438 C C . LEU A 1 185 ? 38.187 -12.951 -20.569 1.00 22.02 185 LEU A C 1
ATOM 1439 O O . LEU A 1 185 ? 38.006 -11.746 -20.688 1.00 22.96 185 LEU A O 1
ATOM 1444 N N . LEU A 1 186 ? 37.588 -13.687 -19.628 1.00 21.31 186 LEU A N 1
ATOM 1445 C CA . LEU A 1 186 ? 36.671 -13.095 -18.658 1.00 22.50 186 LEU A CA 1
ATOM 1446 C C . LEU A 1 186 ? 37.507 -12.637 -17.489 1.00 20.10 186 LEU A C 1
ATOM 1447 O O . LEU A 1 186 ? 38.024 -13.464 -16.713 1.00 22.72 186 LEU A O 1
ATOM 1452 N N . ALA A 1 187 ? 37.661 -11.322 -17.409 1.00 23.88 187 ALA A N 1
ATOM 1453 C CA . ALA A 1 187 ? 38.555 -10.682 -16.431 1.00 21.71 187 ALA A CA 1
ATOM 1454 C C . ALA A 1 187 ? 37.793 -9.620 -15.652 1.00 24.22 187 ALA A C 1
ATOM 1455 O O . ALA A 1 187 ? 38.335 -8.578 -15.282 1.00 23.30 187 ALA A O 1
ATOM 1457 N N . CYS A 1 188 ? 36.516 -9.916 -15.425 1.00 25.16 188 CYS A N 1
ATOM 1458 C CA . CYS A 1 188 ? 35.656 -9.175 -14.520 1.00 25.66 188 CYS A CA 1
ATOM 1459 C C . CYS A 1 188 ? 34.731 -10.223 -13.946 1.00 25.64 188 CYS A C 1
ATOM 1460 O O . CYS A 1 188 ? 34.173 -11.018 -14.695 1.00 27.96 188 CYS A O 1
ATOM 1463 N N . THR A 1 189 ? 34.557 -10.232 -12.638 1.00 23.29 189 THR A N 1
ATOM 1464 C CA . THR A 1 189 ? 33.797 -11.310 -12.014 1.00 26.37 189 THR A CA 1
ATOM 1465 C C . THR A 1 189 ? 32.298 -11.233 -12.336 1.00 24.83 189 THR A C 1
ATOM 1466 O O . THR A 1 189 ? 31.577 -12.218 -12.170 1.00 23.68 189 THR A O 1
ATOM 1470 N N . GLU A 1 190 ? 31.836 -10.099 -12.855 1.00 25.32 190 GLU A N 1
ATOM 1471 C CA . GLU A 1 190 ? 30.457 -10.027 -13.327 1.00 24.77 190 GLU A CA 1
ATOM 1472 C C . GLU A 1 190 ? 30.268 -10.797 -14.641 1.00 25.87 190 GLU A C 1
ATOM 1473 O O . GLU A 1 190 ? 29.174 -11.252 -14.938 1.00 24.35 190 GLU A O 1
ATOM 1479 N N . MET A 1 191 ? 31.325 -10.949 -15.433 1.00 23.26 191 MET A N 1
ATOM 1480 C CA . MET A 1 191 ? 31.152 -11.560 -16.752 1.00 23.60 191 MET A CA 1
ATOM 1481 C C . MET A 1 191 ? 30.772 -13.057 -16.716 1.00 24.88 191 MET A C 1
ATOM 1482 O O . MET A 1 191 ? 29.912 -13.470 -17.489 1.00 28.03 191 MET A O 1
ATOM 1487 N N . PRO A 1 192 ? 31.387 -13.861 -15.824 1.00 26.99 192 PRO A N 1
ATOM 1488 C CA . PRO A 1 192 ? 30.968 -15.267 -15.736 1.00 26.10 192 PRO A CA 1
ATOM 1489 C C . PRO A 1 192 ? 29.506 -15.479 -15.320 1.00 30.05 192 PRO A C 1
ATOM 1490 O O . PRO A 1 192 ? 28.993 -16.583 -15.495 1.00 27.68 192 PRO A O 1
ATOM 1494 N N . VAL A 1 193 ? 28.846 -14.456 -14.783 1.00 27.71 193 VAL A N 1
ATOM 1495 C CA . VAL A 1 193 ? 27.449 -14.609 -14.399 1.00 28.37 193 VAL A CA 1
ATOM 1496 C C . VAL A 1 193 ? 26.594 -14.833 -15.646 1.00 30.87 193 VAL A C 1
ATOM 1497 O O . VAL A 1 193 ? 25.572 -15.523 -15.595 1.00 28.95 193 VAL A O 1
ATOM 1501 N N . ILE A 1 194 ? 27.018 -14.255 -16.770 1.00 28.08 194 ILE A N 1
ATOM 1502 C CA . ILE A 1 194 ? 26.246 -14.350 -18.007 1.00 30.93 194 ILE A CA 1
ATOM 1503 C C . ILE A 1 194 ? 27.006 -14.977 -19.176 1.00 32.19 194 ILE A C 1
ATOM 1504 O O . ILE A 1 194 ? 26.505 -15.012 -20.303 1.00 33.40 194 ILE A O 1
ATOM 1509 N N . ILE A 1 195 ? 28.221 -15.445 -18.937 1.00 28.94 195 ILE A N 1
ATOM 1510 C CA . ILE A 1 195 ? 29.008 -16.000 -20.039 1.00 30.27 195 ILE A CA 1
ATOM 1511 C C . ILE A 1 195 ? 29.761 -17.229 -19.616 1.00 31.65 195 ILE A C 1
ATOM 1512 O O . ILE A 1 195 ? 30.502 -17.208 -18.634 1.00 30.96 195 ILE A O 1
ATOM 1517 N N . SER A 1 196 ? 29.569 -18.305 -20.370 1.00 31.39 196 SER A N 1
ATOM 1518 C CA . SER A 1 196 ? 30.403 -19.495 -20.266 1.00 33.57 196 SER A CA 1
ATOM 1519 C C . SER A 1 196 ? 30.679 -19.961 -21.689 1.00 32.37 196 SER A C 1
ATOM 1520 O O . SER A 1 196 ? 30.239 -19.322 -22.646 1.00 31.18 196 SER A O 1
ATOM 1523 N N . GLU A 1 197 ? 31.392 -21.068 -21.841 1.00 37.47 197 GLU A N 1
ATOM 1524 C CA . GLU A 1 197 ? 31.717 -21.524 -23.183 1.00 37.25 197 GLU A CA 1
ATOM 1525 C C . GLU A 1 197 ? 30.464 -21.867 -23.996 1.00 37.64 197 GLU A C 1
ATOM 1526 O O . GLU A 1 197 ? 30.393 -21.581 -25.186 1.00 38.49 197 GLU A O 1
ATOM 1532 N N . LYS A 1 198 ? 29.469 -22.461 -23.352 1.00 39.20 198 LYS A N 1
ATOM 1533 C CA . LYS A 1 198 ? 28.270 -22.870 -24.089 1.00 41.27 198 LYS A CA 1
ATOM 1534 C C . LYS A 1 198 ? 27.393 -21.682 -24.495 1.00 40.68 198 LYS A C 1
ATOM 1535 O O . LYS A 1 198 ? 26.510 -21.822 -25.338 1.00 41.85 198 LYS A O 1
ATOM 1541 N N . THR A 1 199 ? 27.644 -20.513 -23.906 1.00 37.21 199 THR A N 1
ATOM 1542 C CA . THR A 1 199 ? 26.838 -19.323 -24.170 1.00 39.16 199 THR A CA 1
ATOM 1543 C C . THR A 1 199 ? 26.908 -18.907 -25.635 1.00 42.63 199 THR A C 1
ATOM 1544 O O . THR A 1 199 ? 25.875 -18.666 -26.271 1.00 41.20 199 THR A O 1
ATOM 1548 N N . TYR A 1 200 ? 28.132 -18.807 -26.153 1.00 37.52 200 TYR A N 1
ATOM 1549 C CA . TYR A 1 200 ? 28.373 -18.301 -27.506 1.00 38.45 200 TYR A CA 1
ATOM 1550 C C . TYR A 1 200 ? 29.074 -19.329 -28.344 1.00 39.26 200 TYR A C 1
ATOM 1551 O O . TYR A 1 200 ? 29.327 -19.112 -29.537 1.00 38.50 200 TYR A O 1
ATOM 1560 N N . ASN A 1 201 ? 29.445 -20.416 -27.688 1.00 40.64 201 ASN A N 1
ATOM 1561 C CA . ASN A 1 201 ? 30.199 -21.454 -28.339 1.00 38.95 201 ASN A CA 1
ATOM 1562 C C . ASN A 1 201 ? 31.564 -20.928 -28.793 1.00 39.63 201 ASN A C 1
ATOM 1563 O O . ASN A 1 201 ? 32.006 -21.141 -29.925 1.00 34.27 201 ASN A O 1
ATOM 1568 N N . ILE A 1 202 ? 32.213 -20.220 -27.873 1.00 37.95 202 ILE A N 1
ATOM 1569 C CA . ILE A 1 202 ? 33.577 -19.727 -28.027 1.00 34.47 202 ILE A CA 1
ATOM 1570 C C . ILE A 1 202 ? 34.289 -20.129 -26.746 1.00 29.52 202 ILE A C 1
ATOM 1571 O O . ILE A 1 202 ? 33.696 -20.031 -25.666 1.00 29.48 202 ILE A O 1
ATOM 1576 N N . PRO A 1 203 ? 35.537 -20.617 -26.850 1.00 28.74 203 PRO A N 1
ATOM 1577 C CA . PRO A 1 203 ? 36.295 -20.984 -25.650 1.00 27.11 203 PRO A CA 1
ATOM 1578 C C . PRO A 1 203 ? 36.438 -19.784 -24.729 1.00 24.75 203 PRO A C 1
ATOM 1579 O O . PRO A 1 203 ? 36.530 -18.643 -25.185 1.00 23.11 203 PRO A O 1
ATOM 1583 N N . VAL A 1 204 ? 36.450 -20.055 -23.440 1.00 26.22 204 VAL A N 1
ATOM 1584 C CA . VAL A 1 204 ? 36.535 -19.014 -22.447 1.00 25.48 204 VAL A CA 1
ATOM 1585 C C . VAL A 1 204 ? 37.674 -19.322 -21.489 1.00 26.58 204 VAL A C 1
ATOM 1586 O O . VAL A 1 204 ? 37.853 -20.475 -21.105 1.00 27.21 204 VAL A O 1
ATOM 1590 N N . ILE A 1 205 ? 38.457 -18.303 -21.142 1.00 23.60 205 ILE A N 1
ATOM 1591 C CA . ILE A 1 205 ? 39.374 -18.376 -20.004 1.00 22.00 205 ILE A CA 1
ATOM 1592 C C . ILE A 1 205 ? 38.756 -17.474 -18.947 1.00 22.02 205 ILE A C 1
ATOM 1593 O O . ILE A 1 205 ? 38.623 -16.265 -19.156 1.00 21.79 205 ILE A O 1
ATOM 1598 N N . ASP A 1 206 ? 38.352 -18.078 -17.835 1.00 23.29 206 ASP A N 1
ATOM 1599 C CA . ASP A 1 206 ? 37.591 -17.385 -16.814 1.00 25.54 206 ASP A CA 1
ATOM 1600 C C . ASP A 1 206 ? 38.470 -17.119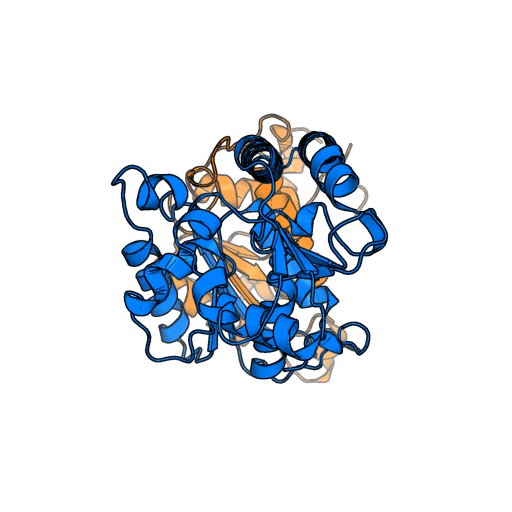 -15.610 1.00 21.64 206 ASP A C 1
ATOM 1601 O O . ASP A 1 206 ? 39.011 -18.052 -15.015 1.00 22.33 206 ASP A O 1
ATOM 1606 N N . SER A 1 207 ? 38.617 -15.851 -15.235 1.00 24.46 207 SER A N 1
ATOM 1607 C CA . SER A 1 207 ? 39.473 -15.532 -14.098 1.00 23.03 207 SER A CA 1
ATOM 1608 C C . SER A 1 207 ? 38.876 -16.072 -12.787 1.00 24.46 207 SER A C 1
ATOM 1609 O O . SER A 1 207 ? 39.636 -16.449 -11.895 1.00 24.11 207 SER A O 1
ATOM 1612 N N . ASP A 1 208 ? 37.539 -16.129 -12.680 1.00 26.10 208 ASP A N 1
ATOM 1613 C CA . ASP A 1 208 ? 36.844 -16.833 -11.586 1.00 26.94 208 ASP A CA 1
ATOM 1614 C C . ASP A 1 208 ? 37.398 -18.242 -11.391 1.00 24.69 208 ASP A C 1
ATOM 1615 O O . ASP A 1 208 ? 37.665 -18.678 -10.275 1.00 22.60 208 ASP A O 1
ATOM 1620 N N . GLU A 1 209 ? 37.510 -18.974 -12.491 1.00 21.66 209 GLU A N 1
ATOM 1621 C CA . GLU A 1 209 ? 37.852 -20.386 -12.418 1.00 25.11 209 GLU A CA 1
ATOM 1622 C C . GLU A 1 209 ? 39.331 -20.553 -12.115 1.00 22.08 209 GLU A C 1
ATOM 1623 O O . GLU A 1 209 ? 39.727 -21.495 -11.440 1.00 24.78 209 GLU A O 1
ATOM 1629 N N . ALA A 1 210 ? 40.158 -19.620 -12.579 1.00 23.34 210 ALA A N 1
ATOM 1630 C CA . ALA A 1 210 ? 41.579 -19.724 -12.277 1.00 21.41 210 ALA A CA 1
ATOM 1631 C C . ALA A 1 210 ? 41.779 -19.574 -10.771 1.00 22.57 210 ALA A C 1
ATOM 1632 O O . ALA A 1 210 ? 42.547 -20.296 -10.172 1.00 22.33 210 ALA A O 1
ATOM 1634 N N . LEU A 1 211 ? 41.052 -18.646 -10.160 1.00 25.44 211 LEU A N 1
ATOM 1635 C CA . LEU A 1 211 ? 41.194 -18.406 -8.730 1.00 22.62 211 LEU A CA 1
ATOM 1636 C C . LEU A 1 211 ? 40.614 -19.545 -7.912 1.00 22.76 211 LEU A C 1
ATOM 1637 O O . LEU A 1 211 ? 41.209 -19.979 -6.921 1.00 24.36 211 LEU A O 1
ATOM 1642 N N . ALA A 1 212 ? 39.433 -19.996 -8.322 1.00 23.62 212 ALA A N 1
ATOM 1643 C CA . ALA A 1 212 ? 38.734 -21.091 -7.672 1.00 25.73 212 ALA A CA 1
ATOM 1644 C C . ALA A 1 212 ? 39.565 -22.369 -7.685 1.00 26.25 212 ALA A C 1
ATOM 1645 O O . ALA A 1 212 ? 39.633 -23.087 -6.677 1.00 26.00 212 ALA A O 1
ATOM 1647 N N . ALA A 1 213 ? 40.195 -22.664 -8.820 1.00 25.20 213 ALA A N 1
ATOM 1648 C CA . ALA A 1 213 ? 41.053 -23.844 -8.898 1.00 25.15 213 ALA A CA 1
ATOM 1649 C C . ALA A 1 213 ? 42.204 -23.757 -7.881 1.00 26.47 213 ALA A C 1
ATOM 1650 O O . ALA A 1 213 ? 42.548 -24.738 -7.205 1.00 24.26 213 ALA A O 1
ATOM 1652 N N . ALA A 1 214 ? 42.807 -22.582 -7.757 1.00 25.06 214 ALA A N 1
ATOM 1653 C CA . ALA A 1 214 ? 43.891 -22.412 -6.790 1.00 26.42 214 ALA A CA 1
ATOM 1654 C C . ALA A 1 214 ? 43.388 -22.592 -5.349 1.00 28.52 214 ALA A C 1
ATOM 1655 O O . ALA A 1 214 ? 44.081 -23.164 -4.512 1.00 27.29 214 ALA A O 1
ATOM 1657 N N . LEU A 1 215 ? 42.181 -22.108 -5.062 1.00 24.42 215 LEU A N 1
ATOM 1658 C CA . LEU A 1 215 ? 41.623 -22.237 -3.720 1.00 26.72 215 LEU A CA 1
ATOM 1659 C C . LEU A 1 215 ? 41.282 -23.685 -3.409 1.00 29.62 215 LEU A C 1
ATOM 1660 O O . LEU A 1 215 ? 41.510 -24.161 -2.300 1.00 27.32 215 LEU A O 1
ATOM 1665 N N . ILE A 1 216 ? 40.737 -24.378 -4.403 1.00 26.37 216 ILE A N 1
ATOM 1666 C CA . ILE A 1 216 ? 40.383 -25.782 -4.239 1.00 28.27 216 ILE A CA 1
ATOM 1667 C C . ILE A 1 216 ? 41.637 -26.603 -3.921 1.00 32.10 216 ILE A C 1
ATOM 1668 O O . ILE A 1 216 ? 41.640 -27.418 -3.003 1.00 28.96 216 ILE A O 1
ATOM 1673 N N . LYS A 1 217 ? 42.703 -26.363 -4.674 1.00 29.18 217 LYS A N 1
ATOM 1674 C CA . LYS A 1 217 ? 43.984 -27.023 -4.439 1.00 33.52 217 LYS A CA 1
ATOM 1675 C C . LYS A 1 217 ? 44.537 -26.759 -3.038 1.00 34.73 217 LYS A C 1
ATOM 1676 O O . LYS A 1 217 ? 44.914 -27.689 -2.310 1.00 31.94 217 LYS A O 1
ATOM 1682 N N . SER A 1 218 ? 44.580 -25.488 -2.656 1.00 29.50 218 SER A N 1
ATOM 1683 C CA . SER A 1 218 ? 45.059 -25.092 -1.332 1.00 28.71 218 SER A CA 1
ATOM 1684 C C . SER A 1 218 ? 44.212 -25.650 -0.189 1.00 30.59 218 SER A C 1
ATOM 1685 O O . SER A 1 218 ? 44.722 -25.883 0.906 1.00 32.79 218 SER A O 1
ATOM 1688 N N . ALA A 1 219 ? 42.929 -25.878 -0.447 1.00 28.78 219 ALA A N 1
ATOM 1689 C CA . ALA A 1 219 ? 42.022 -26.452 0.544 1.00 29.15 219 ALA A CA 1
ATOM 1690 C C . ALA A 1 219 ? 42.198 -27.970 0.666 1.00 34.58 219 ALA A C 1
ATOM 1691 O O . ALA A 1 219 ? 41.507 -28.614 1.451 1.00 36.33 219 ALA A O 1
ATOM 1693 N N . GLY A 1 220 ? 43.106 -28.525 -0.135 1.00 34.16 220 GLY A N 1
ATOM 1694 C CA . GLY A 1 220 ? 43.351 -29.955 -0.161 1.00 32.11 220 GLY A CA 1
ATOM 1695 C C . GLY A 1 220 ? 42.259 -30.750 -0.846 1.00 32.16 220 GLY A C 1
ATOM 1696 O O . GLY A 1 220 ? 42.143 -31.966 -0.641 1.00 35.44 220 GLY A O 1
ATOM 1697 N N . LYS A 1 221 ? 41.454 -30.081 -1.668 1.00 31.95 221 LYS A N 1
ATOM 1698 C CA . LYS A 1 221 ? 40.362 -30.764 -2.334 1.00 31.08 221 LYS A CA 1
ATOM 1699 C C . LYS A 1 221 ? 40.676 -31.066 -3.791 1.00 33.49 221 LYS A C 1
ATOM 1700 O O . LYS A 1 221 ? 41.738 -30.714 -4.309 1.00 30.37 221 LYS A O 1
ATOM 1706 N N . ARG A 1 222 ? 39.744 -31.754 -4.436 1.00 33.64 222 ARG A N 1
ATOM 1707 C CA . ARG A 1 222 ? 39.949 -32.227 -5.790 1.00 34.80 222 ARG A CA 1
ATOM 1708 C C . ARG A 1 222 ? 39.201 -31.376 -6.788 1.00 33.99 222 ARG A C 1
ATOM 1709 O O . ARG A 1 222 ? 38.068 -30.960 -6.550 1.00 32.18 222 ARG A O 1
ATOM 1717 N N . LEU A 1 223 ? 39.842 -31.150 -7.924 1.00 32.50 223 LEU A N 1
ATOM 1718 C CA . LEU A 1 223 ? 39.250 -30.402 -9.018 1.00 31.01 223 LEU A CA 1
ATOM 1719 C C . LEU A 1 223 ? 38.667 -31.362 -10.042 1.00 34.48 223 LEU A C 1
ATOM 1720 O O . LEU A 1 223 ? 39.332 -32.326 -10.413 1.00 33.49 223 LEU A O 1
ATOM 1725 N N . LYS A 1 224 ? 37.432 -31.122 -10.482 1.00 31.83 224 LYS A N 1
ATOM 1726 C CA . LYS A 1 224 ? 36.823 -31.912 -11.561 1.00 33.08 224 LYS A CA 1
ATOM 1727 C C . LYS A 1 224 ? 37.643 -31.864 -12.851 1.00 36.38 224 LYS A C 1
ATOM 1728 O O . LYS A 1 224 ? 38.191 -30.828 -13.213 1.00 35.39 224 LYS A O 1
ATOM 1734 N N . LYS A 1 225 ? 37.705 -32.982 -13.567 1.00 36.79 225 LYS A N 1
ATOM 1735 C CA . LYS A 1 225 ? 38.611 -33.051 -14.716 1.00 40.21 225 LYS A CA 1
ATOM 1736 C C . LYS A 1 225 ? 38.186 -32.179 -15.902 1.00 33.81 225 LYS A C 1
ATOM 1737 O O . LYS A 1 225 ? 39.030 -31.807 -16.714 1.00 37.30 225 LYS A O 1
ATOM 1743 N N . GLU A 1 226 ? 36.910 -31.816 -16.003 1.00 32.29 226 GLU A N 1
ATOM 1744 C CA . GLU A 1 226 ? 36.507 -30.902 -17.072 1.00 33.79 226 GLU A CA 1
ATOM 1745 C C . GLU A 1 226 ? 37.179 -29.526 -16.924 1.00 36.49 226 GLU A C 1
ATOM 1746 O O . GLU A 1 226 ? 37.206 -28.751 -17.876 1.00 30.57 226 GLU A O 1
ATOM 1752 N N . TYR A 1 227 ? 37.711 -29.225 -15.735 1.00 32.54 227 TYR A N 1
ATOM 1753 C CA . TYR A 1 227 ? 38.398 -27.950 -15.506 1.00 32.63 227 TYR A CA 1
ATOM 1754 C C . TYR A 1 227 ? 39.920 -28.104 -15.548 1.00 36.42 227 TYR A C 1
ATOM 1755 O O . TYR A 1 227 ? 40.657 -27.329 -14.938 1.00 32.16 227 TYR A O 1
ATOM 1764 N N . ARG A 1 228 ? 40.371 -29.114 -16.289 1.00 33.16 228 ARG A N 1
ATOM 1765 C CA . ARG A 1 228 ? 41.785 -29.459 -16.395 1.00 35.60 228 ARG A CA 1
ATOM 1766 C C . ARG A 1 228 ? 42.667 -28.278 -16.804 1.00 33.63 228 ARG A C 1
ATOM 1767 O O . ARG A 1 228 ? 43.816 -28.181 -16.367 1.00 38.80 228 ARG A O 1
ATOM 1775 N N . LEU A 1 229 ? 42.129 -27.381 -17.624 1.00 35.17 229 LEU A N 1
ATOM 1776 C CA . LEU A 1 229 ? 42.890 -26.215 -18.065 1.00 35.84 229 LEU A CA 1
ATOM 1777 C C . LEU A 1 229 ? 43.393 -25.391 -16.875 1.00 36.53 229 LEU A C 1
ATOM 1778 O O . LEU A 1 229 ? 44.473 -24.809 -16.918 1.00 34.08 229 LEU A O 1
ATOM 1783 N N . TYR A 1 230 ? 42.623 -25.374 -15.798 1.00 30.56 230 TYR A N 1
ATOM 1784 C CA . TYR A 1 230 ? 42.928 -24.498 -14.670 1.00 32.46 230 TYR A CA 1
ATOM 1785 C C . TYR A 1 230 ? 43.823 -25.114 -13.612 1.00 35.45 230 TYR A C 1
ATOM 1786 O O . TYR A 1 230 ? 44.221 -24.437 -12.662 1.00 35.73 230 TYR A O 1
ATOM 1795 N N . ASP A 1 231 ? 44.149 -26.387 -13.783 1.00 34.77 231 ASP A N 1
ATOM 1796 C CA . ASP A 1 231 ? 45.028 -27.062 -12.834 1.00 41.53 231 ASP A CA 1
ATOM 1797 C C . ASP A 1 231 ? 46.478 -26.589 -12.980 1.00 46.65 231 ASP A C 1
ATOM 1798 O O . ASP A 1 231 ? 47.306 -27.296 -13.548 1.00 50.34 231 ASP A O 1
ATOM 1803 N N . LEU A 1 232 ? 46.780 -25.397 -12.465 1.00 47.72 232 LEU A N 1
ATOM 1804 C CA . LEU A 1 232 ? 48.127 -24.836 -12.565 1.00 44.59 232 LEU A CA 1
ATOM 1805 C C . LEU A 1 232 ? 49.039 -25.501 -11.543 1.00 49.65 232 LEU A C 1
ATOM 1806 O O . LEU A 1 232 ? 49.827 -26.375 -11.894 1.00 46.36 232 LEU A O 1
ATOM 1811 N N . GLY B 1 2 ? 26.648 -0.049 7.223 1.00 35.33 2 GLY B N 1
ATOM 1812 C CA . GLY B 1 2 ? 25.899 -1.090 7.905 1.00 34.46 2 GLY B CA 1
ATOM 1813 C C . GLY B 1 2 ? 26.792 -1.968 8.763 1.00 34.57 2 GLY B C 1
ATOM 1814 O O . GLY B 1 2 ? 28.025 -1.925 8.667 1.00 28.56 2 GLY B O 1
ATOM 1815 N N . LYS B 1 3 ? 26.171 -2.762 9.627 1.00 32.27 3 LYS B N 1
ATOM 1816 C CA . LYS B 1 3 ? 26.920 -3.657 10.501 1.00 29.15 3 LYS B CA 1
ATOM 1817 C C . LYS B 1 3 ? 27.216 -4.957 9.760 1.00 30.74 3 LYS B C 1
ATOM 1818 O O . LYS B 1 3 ? 26.363 -5.456 9.031 1.00 32.71 3 LYS B O 1
ATOM 1824 N N . ILE B 1 4 ? 28.412 -5.496 9.940 1.00 27.72 4 ILE B N 1
ATOM 1825 C CA . ILE B 1 4 ? 28.719 -6.825 9.431 1.00 26.89 4 ILE B CA 1
ATOM 1826 C C . ILE B 1 4 ? 27.917 -7.835 10.245 1.00 29.72 4 ILE B C 1
ATOM 1827 O O . ILE B 1 4 ? 27.849 -7.731 11.467 1.00 30.87 4 ILE B O 1
ATOM 1832 N N . VAL B 1 5 ? 27.298 -8.793 9.565 1.00 28.52 5 VAL B N 1
ATOM 1833 C CA . VAL B 1 5 ? 26.604 -9.888 10.234 1.00 28.62 5 VAL B CA 1
ATOM 1834 C C . VAL B 1 5 ? 27.305 -11.209 9.934 1.00 28.50 5 VAL B C 1
ATOM 1835 O O . VAL B 1 5 ? 28.148 -11.282 9.046 1.00 29.08 5 VAL B O 1
ATOM 1839 N N . GLY B 1 6 ? 26.944 -12.252 10.673 1.00 27.97 6 GLY B N 1
ATOM 1840 C CA . GLY B 1 6 ? 27.620 -13.530 10.572 1.00 28.25 6 GLY B CA 1
ATOM 1841 C C . GLY B 1 6 ? 26.715 -14.618 10.034 1.00 30.04 6 GLY B C 1
ATOM 1842 O O . GLY B 1 6 ? 25.527 -14.678 10.352 1.00 28.96 6 GLY B O 1
ATOM 1843 N N . ILE B 1 7 ? 27.268 -15.469 9.185 1.00 28.38 7 ILE B N 1
ATOM 1844 C CA . ILE B 1 7 ? 26.508 -16.605 8.695 1.00 30.29 7 ILE B CA 1
ATOM 1845 C C . ILE B 1 7 ? 27.320 -17.879 8.835 1.00 31.53 7 ILE B C 1
ATOM 1846 O O . ILE B 1 7 ? 28.494 -17.919 8.483 1.00 26.25 7 ILE B O 1
ATOM 1851 N N . ILE B 1 8 ? 26.684 -18.917 9.375 1.00 28.55 8 ILE B N 1
ATOM 1852 C CA . ILE B 1 8 ? 27.276 -20.242 9.421 1.00 27.97 8 ILE B CA 1
ATOM 1853 C C . ILE B 1 8 ? 26.556 -21.138 8.428 1.00 32.19 8 ILE B C 1
ATOM 1854 O O . ILE B 1 8 ? 25.335 -21.219 8.428 1.00 33.94 8 ILE B O 1
ATOM 1859 N N . GLY B 1 9 ? 27.328 -21.790 7.565 1.00 33.50 9 GLY B N 1
ATOM 1860 C CA . GLY B 1 9 ? 26.777 -22.630 6.523 1.00 38.43 9 GLY B CA 1
ATOM 1861 C C . GLY B 1 9 ? 27.746 -23.748 6.192 1.00 42.95 9 GLY B C 1
ATOM 1862 O O . GLY B 1 9 ? 28.676 -24.042 6.957 1.00 42.72 9 GLY B O 1
ATOM 1863 N N . GLY B 1 10 ? 27.534 -24.380 5.045 1.00 45.65 10 GLY B N 1
ATOM 1864 C CA . GLY B 1 10 ? 28.407 -25.451 4.610 1.00 44.97 10 GLY B CA 1
ATOM 1865 C C . GLY B 1 10 ? 27.702 -26.784 4.635 1.00 49.54 10 GLY B C 1
ATOM 1866 O O . GLY B 1 10 ? 28.228 -27.785 4.151 1.00 48.88 10 GLY B O 1
ATOM 1867 N N . MET B 1 11 ? 26.499 -26.791 5.195 1.00 49.58 11 MET B N 1
ATOM 1868 C CA . MET B 1 11 ? 25.712 -28.009 5.296 1.00 52.88 11 MET B CA 1
ATOM 1869 C C . MET B 1 11 ? 24.360 -27.857 4.604 1.00 51.10 11 MET B C 1
ATOM 1870 O O . MET B 1 11 ? 23.421 -27.341 5.205 1.00 51.39 11 MET B O 1
ATOM 1875 N N . GLY B 1 12 ? 24.268 -28.247 3.331 1.00 47.13 12 GLY B N 1
ATOM 1876 C CA . GLY B 1 12 ? 25.420 -28.595 2.517 1.00 45.98 12 GLY B CA 1
ATOM 1877 C C . GLY B 1 12 ? 25.862 -27.384 1.699 1.00 47.27 12 GLY B C 1
ATOM 1878 O O . GLY B 1 12 ? 25.251 -26.322 1.785 1.00 44.79 12 GLY B O 1
ATOM 1879 N N . PRO B 1 13 ? 26.926 -27.538 0.898 1.00 45.40 13 PRO B N 1
ATOM 1880 C CA . PRO B 1 13 ? 27.520 -26.438 0.120 1.00 45.45 13 PRO B CA 1
ATOM 1881 C C . PRO B 1 13 ? 26.579 -25.800 -0.911 1.00 43.40 13 PRO B C 1
ATOM 1882 O O . PRO B 1 13 ? 26.575 -24.573 -1.051 1.00 42.35 13 PRO B O 1
ATOM 1886 N N . VAL B 1 14 ? 25.798 -26.611 -1.620 1.00 45.77 14 VAL B N 1
ATOM 1887 C CA . VAL B 1 14 ? 24.868 -26.080 -2.615 1.00 40.59 14 VAL B CA 1
ATOM 1888 C C . VAL B 1 14 ? 23.741 -25.265 -1.964 1.00 40.39 14 VAL B C 1
ATOM 1889 O O . VAL B 1 14 ? 23.389 -24.177 -2.433 1.00 41.34 14 VAL B O 1
ATOM 1893 N N . ALA B 1 15 ? 23.178 -25.789 -0.882 1.00 37.69 15 ALA B N 1
ATOM 1894 C CA . ALA B 1 15 ? 22.156 -25.063 -0.139 1.00 42.86 15 ALA B CA 1
ATOM 1895 C C . ALA B 1 15 ? 22.701 -23.721 0.367 1.00 37.74 15 ALA B C 1
ATOM 1896 O O . ALA B 1 15 ? 21.960 -22.743 0.449 1.00 36.26 15 ALA B O 1
ATOM 1898 N N . THR B 1 16 ? 23.990 -23.683 0.699 1.00 34.80 16 THR B N 1
ATOM 1899 C CA . THR B 1 16 ? 24.607 -22.467 1.218 1.00 35.07 16 THR B CA 1
ATOM 1900 C C . THR B 1 16 ? 24.639 -21.407 0.134 1.00 33.73 16 THR B C 1
ATOM 1901 O O . THR B 1 16 ? 24.224 -20.275 0.358 1.00 34.42 16 THR B O 1
ATOM 1905 N N . VAL B 1 17 ? 25.126 -21.787 -1.040 1.00 33.89 17 VAL B N 1
ATOM 1906 C CA . VAL B 1 17 ? 25.128 -20.893 -2.190 1.00 35.93 17 VAL B CA 1
ATOM 1907 C C . VAL B 1 17 ? 23.716 -20.384 -2.478 1.00 34.17 17 VAL B C 1
ATOM 1908 O O . VAL B 1 17 ? 23.517 -19.195 -2.718 1.00 33.87 17 VAL B O 1
ATOM 1912 N N . LYS B 1 18 ? 22.729 -21.273 -2.429 1.00 33.62 18 LYS B N 1
ATOM 1913 C CA . LYS B 1 18 ? 21.342 -20.858 -2.632 1.00 35.70 18 LYS B CA 1
ATOM 1914 C C . LYS B 1 18 ? 20.884 -19.855 -1.571 1.00 34.58 18 LYS B C 1
ATOM 1915 O O . LYS B 1 18 ? 20.200 -18.888 -1.896 1.00 35.77 18 LYS B O 1
ATOM 1921 N N . PHE B 1 19 ? 21.273 -20.064 -0.314 1.00 32.18 19 PHE B N 1
ATOM 1922 C CA . PHE B 1 19 ? 20.902 -19.118 0.734 1.00 31.74 19 PHE B CA 1
ATOM 1923 C C . PHE B 1 19 ? 21.523 -17.746 0.474 1.00 32.33 19 PHE B C 1
ATOM 1924 O O . PHE B 1 19 ? 20.844 -16.727 0.537 1.00 31.23 19 PHE B O 1
ATOM 1932 N N . ILE B 1 20 ? 22.808 -17.716 0.152 1.00 29.55 20 ILE B N 1
ATOM 1933 C CA . ILE B 1 20 ? 23.428 -16.416 -0.037 1.00 28.23 20 ILE B CA 1
ATOM 1934 C C . ILE B 1 20 ? 22.928 -15.739 -1.309 1.00 26.47 20 ILE B C 1
ATOM 1935 O O . ILE B 1 20 ? 22.898 -14.512 -1.394 1.00 29.42 20 ILE B O 1
ATOM 1940 N N . GLU B 1 21 ? 22.525 -16.520 -2.296 1.00 30.14 21 GLU B N 1
ATOM 1941 C CA . GLU B 1 21 ? 21.910 -15.928 -3.472 1.00 27.77 21 GLU B CA 1
ATOM 1942 C C . GLU B 1 21 ? 20.580 -15.283 -3.084 1.00 31.40 21 GLU B C 1
ATOM 1943 O O . GLU B 1 21 ? 20.233 -14.195 -3.573 1.00 29.91 21 GLU B O 1
ATOM 1949 N N . LYS B 1 22 ? 19.833 -15.944 -2.201 1.00 29.62 22 LYS B N 1
ATOM 1950 C CA . LYS B 1 22 ? 18.541 -15.408 -1.764 1.00 33.43 22 LYS B CA 1
ATOM 1951 C C . LYS B 1 22 ? 18.745 -14.098 -1.004 1.00 31.32 22 LYS B C 1
ATOM 1952 O O . LYS B 1 22 ? 18.056 -13.098 -1.250 1.00 29.29 22 LYS B O 1
ATOM 1958 N N . LEU B 1 23 ? 19.717 -14.108 -0.098 1.00 32.21 23 LEU B N 1
ATOM 1959 C CA . LEU B 1 23 ? 20.087 -12.920 0.653 1.00 30.11 23 LEU B CA 1
ATOM 1960 C C . LEU B 1 23 ? 20.362 -11.736 -0.269 1.00 28.63 23 LEU B C 1
ATOM 1961 O O . LEU B 1 23 ? 19.869 -10.631 -0.046 1.00 32.31 23 LEU B O 1
ATOM 1966 N N . THR B 1 24 ? 21.157 -11.979 -1.300 1.00 25.75 24 THR B N 1
ATOM 1967 C CA . THR B 1 24 ? 21.495 -10.932 -2.254 1.00 29.14 24 THR B CA 1
ATOM 1968 C C . THR B 1 24 ? 20.277 -10.457 -3.028 1.00 27.13 24 THR B C 1
ATOM 1969 O O . THR B 1 24 ? 20.091 -9.269 -3.241 1.00 29.25 24 THR B O 1
ATOM 1973 N N . SER B 1 25 ? 19.454 -11.384 -3.489 1.00 30.66 25 SER B N 1
ATOM 1974 C CA . SER B 1 25 ? 18.364 -10.961 -4.360 1.00 33.79 25 SER B CA 1
ATOM 1975 C C . SER B 1 25 ? 17.215 -10.322 -3.561 1.00 34.31 25 SER B C 1
ATOM 1976 O O . SER B 1 25 ? 16.396 -9.608 -4.128 1.00 35.79 25 SER B O 1
ATOM 1979 N N . MET B 1 26 ? 17.200 -10.518 -2.241 1.00 29.16 26 MET B N 1
ATOM 1980 C CA . MET B 1 26 ? 16.182 -9.899 -1.375 1.00 34.06 26 MET B CA 1
ATOM 1981 C C . MET B 1 26 ? 16.553 -8.488 -0.909 1.00 34.71 26 MET B C 1
ATOM 1982 O O . MET B 1 26 ? 15.714 -7.748 -0.367 1.00 32.29 26 MET B O 1
ATOM 1987 N N . THR B 1 27 ? 17.815 -8.120 -1.109 1.00 32.13 27 THR B N 1
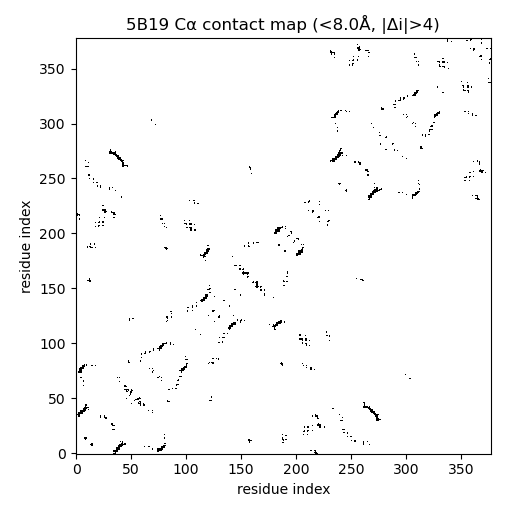ATOM 1988 C CA . THR B 1 27 ? 18.312 -6.814 -0.680 1.00 30.85 27 THR B CA 1
ATOM 1989 C C . THR B 1 27 ? 18.015 -5.753 -1.720 1.00 31.03 27 THR B C 1
ATOM 1990 O O . THR B 1 27 ? 18.345 -5.904 -2.898 1.00 33.13 27 THR B O 1
ATOM 1994 N N . ASP B 1 28 ? 17.396 -4.676 -1.257 1.00 32.51 28 ASP B N 1
ATOM 1995 C CA . ASP B 1 28 ? 17.088 -3.512 -2.072 1.00 32.15 28 ASP B CA 1
ATOM 1996 C C . ASP B 1 28 ? 18.316 -2.614 -2.179 1.00 30.65 28 ASP B C 1
ATOM 1997 O O . ASP B 1 28 ? 18.619 -1.839 -1.266 1.00 32.06 28 ASP B O 1
ATOM 2002 N N . ALA B 1 29 ? 19.010 -2.723 -3.302 1.00 31.43 29 ALA B N 1
ATOM 2003 C CA . ALA B 1 29 ? 20.275 -2.034 -3.492 1.00 33.04 29 ALA B CA 1
ATOM 2004 C C . ALA B 1 29 ? 20.465 -1.697 -4.946 1.00 38.09 29 ALA B C 1
ATOM 2005 O O . ALA B 1 29 ? 20.394 -2.575 -5.806 1.00 38.84 29 ALA B O 1
ATOM 2007 N N . GLU B 1 30 ? 20.716 -0.424 -5.220 1.00 35.04 30 GLU B N 1
ATOM 2008 C CA . GLU B 1 30 ? 21.015 0.003 -6.580 1.00 38.63 30 GLU B CA 1
ATOM 2009 C C . GLU B 1 30 ? 22.515 0.060 -6.860 1.00 34.95 30 GLU B C 1
ATOM 2010 O O . GLU B 1 30 ? 22.929 0.100 -8.017 1.00 30.74 30 GLU B O 1
ATOM 2016 N N . ILE B 1 31 ? 23.324 0.078 -5.802 1.00 33.02 31 ILE B N 1
ATOM 2017 C CA . ILE B 1 31 ? 24.783 0.044 -5.936 1.00 29.64 31 ILE B CA 1
ATOM 2018 C C . ILE B 1 31 ? 25.323 -1.044 -5.001 1.00 28.25 31 ILE B C 1
ATOM 2019 O O . ILE B 1 31 ? 24.658 -1.397 -4.024 1.00 28.00 31 ILE B O 1
ATOM 2024 N N . ASP B 1 32 ? 26.506 -1.577 -5.306 1.00 27.81 32 ASP B N 1
ATOM 2025 C CA . ASP B 1 32 ? 27.118 -2.626 -4.490 1.00 24.15 32 ASP B CA 1
ATOM 2026 C C . ASP B 1 32 ? 27.134 -2.252 -3.007 1.00 23.46 32 ASP B C 1
ATOM 2027 O O . ASP B 1 32 ? 26.927 -3.098 -2.144 1.00 26.01 32 ASP B O 1
ATOM 2032 N N . GLN B 1 33 ? 27.393 -0.988 -2.709 1.00 23.80 33 GLN B N 1
ATOM 2033 C CA . GLN B 1 33 ? 27.660 -0.586 -1.333 1.00 21.42 33 GLN B CA 1
ATOM 2034 C C . GLN B 1 33 ? 26.388 -0.566 -0.480 1.00 23.19 33 GLN B C 1
ATOM 2035 O O . GLN B 1 33 ? 26.453 -0.356 0.724 1.00 25.21 33 GLN B O 1
ATOM 2041 N N . ASP B 1 34 ? 25.243 -0.839 -1.098 1.00 24.50 34 ASP B N 1
ATOM 2042 C CA . ASP B 1 34 ? 23.986 -0.932 -0.357 1.00 27.80 34 ASP B CA 1
ATOM 2043 C C . ASP B 1 34 ? 23.593 -2.378 -0.037 1.00 27.78 34 ASP B C 1
ATOM 2044 O O . ASP B 1 34 ? 22.503 -2.641 0.476 1.00 26.93 34 ASP B O 1
ATOM 2049 N N . HIS B 1 35 ? 24.481 -3.312 -0.339 1.00 23.57 35 HIS B N 1
ATOM 2050 C CA . HIS B 1 35 ? 24.232 -4.690 0.007 1.00 24.73 35 HIS B CA 1
ATOM 2051 C C . HIS B 1 35 ? 24.722 -5.035 1.403 1.00 24.06 35 HIS B C 1
ATOM 2052 O O . HIS B 1 35 ? 25.364 -4.237 2.089 1.00 26.75 35 HIS B O 1
ATOM 2059 N N . VAL B 1 36 ? 24.436 -6.260 1.803 1.00 24.17 36 VAL B N 1
ATOM 2060 C CA . VAL B 1 36 ? 24.707 -6.706 3.163 1.00 25.24 36 VAL B CA 1
ATOM 2061 C C . VAL B 1 36 ? 26.149 -7.126 3.330 1.00 24.85 36 VAL B C 1
ATOM 2062 O O . VAL B 1 36 ? 26.677 -7.889 2.520 1.00 24.10 36 VAL B O 1
ATOM 2066 N N . ARG B 1 37 ? 26.778 -6.616 4.383 1.00 25.25 37 ARG B N 1
ATOM 2067 C CA . ARG B 1 37 ? 28.109 -7.039 4.752 1.00 26.71 37 ARG B CA 1
ATOM 2068 C C . ARG B 1 37 ? 28.019 -8.270 5.636 1.00 26.06 37 ARG B C 1
ATOM 2069 O O . ARG B 1 37 ? 27.355 -8.234 6.679 1.00 24.31 37 ARG B O 1
ATOM 2077 N N . TYR B 1 38 ? 28.683 -9.352 5.241 1.00 23.65 38 TYR B N 1
ATOM 2078 C CA . TYR B 1 38 ? 28.702 -10.517 6.115 1.00 24.91 38 TYR B CA 1
ATOM 2079 C C . TYR B 1 38 ? 29.990 -11.315 6.033 1.00 27.37 38 TYR B C 1
ATOM 2080 O O . TYR B 1 38 ? 30.794 -11.176 5.102 1.00 26.14 38 TYR B O 1
ATOM 2089 N N . VAL B 1 39 ? 30.168 -12.143 7.048 1.00 24.30 39 VAL B N 1
ATOM 2090 C CA . VAL B 1 39 ? 31.210 -13.136 7.048 1.00 27.13 39 VAL B CA 1
ATOM 2091 C C . VAL B 1 39 ? 30.514 -14.472 7.111 1.00 28.93 39 VAL B C 1
ATOM 2092 O O . VAL B 1 39 ? 29.738 -14.731 8.031 1.00 29.19 39 VAL B O 1
ATOM 2096 N N . LEU B 1 40 ? 30.758 -15.289 6.094 1.00 27.21 40 LEU B N 1
ATOM 2097 C CA . LEU B 1 40 ? 30.156 -16.604 5.987 1.00 26.33 40 LEU B CA 1
ATOM 2098 C C . LEU B 1 40 ? 31.175 -17.660 6.389 1.00 26.74 40 LEU B C 1
ATOM 2099 O O . LEU B 1 40 ? 32.250 -17.739 5.805 1.00 28.44 40 LEU B O 1
ATOM 2104 N N . TYR B 1 41 ? 30.857 -18.446 7.412 1.00 30.84 41 TYR B N 1
ATOM 2105 C CA . TYR B 1 41 ? 31.743 -19.535 7.803 1.00 31.71 41 TYR B CA 1
ATOM 2106 C C . TYR B 1 41 ? 31.149 -20.810 7.262 1.00 32.94 41 TYR B C 1
ATOM 2107 O O . TYR B 1 41 ? 30.124 -21.290 7.736 1.00 32.15 41 TYR B O 1
ATOM 2116 N N . ASN B 1 42 ? 31.776 -21.329 6.217 1.00 31.48 42 ASN B N 1
ATOM 2117 C CA . ASN B 1 42 ? 31.224 -22.461 5.489 1.00 32.17 42 ASN B CA 1
ATOM 2118 C C . ASN B 1 42 ? 32.048 -23.718 5.772 1.00 35.78 42 ASN B C 1
ATOM 2119 O O . ASN B 1 42 ? 33.170 -23.856 5.277 1.00 30.60 42 ASN B O 1
ATOM 2124 N N . ASP B 1 43 ? 31.491 -24.628 6.570 1.00 33.43 43 ASP B N 1
ATOM 2125 C CA . ASP B 1 43 ? 32.210 -25.837 6.952 1.00 35.22 43 ASP B CA 1
ATOM 2126 C C . ASP B 1 43 ? 31.486 -27.112 6.541 1.00 37.77 43 ASP B C 1
ATOM 2127 O O . ASP B 1 43 ? 30.66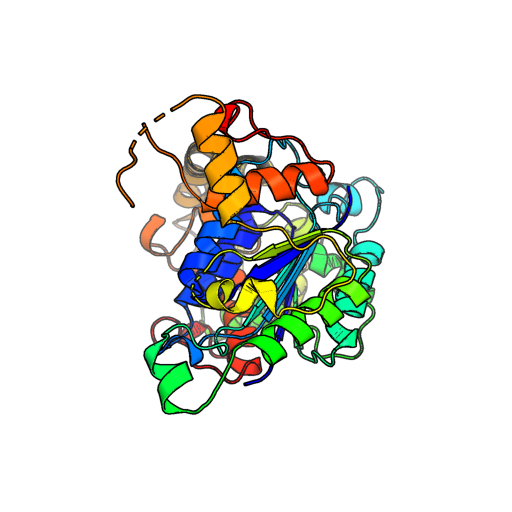4 -27.634 7.293 1.00 38.43 43 ASP B O 1
ATOM 2132 N N . PRO B 1 44 ? 31.806 -27.635 5.350 1.00 36.06 44 PRO B N 1
ATOM 2133 C CA . PRO B 1 44 ? 31.154 -28.877 4.912 1.00 40.20 44 PRO B CA 1
ATOM 2134 C C . PRO B 1 44 ? 31.565 -30.112 5.726 1.00 39.82 44 PRO B C 1
ATOM 2135 O O . PRO B 1 44 ? 30.954 -31.166 5.555 1.00 41.32 44 PRO B O 1
ATOM 2139 N N . GLU B 1 45 ? 32.560 -29.990 6.603 1.00 38.80 45 GLU B N 1
ATOM 2140 C CA . GLU B 1 45 ? 32.961 -31.115 7.451 1.00 43.46 45 GLU B CA 1
ATOM 2141 C C . GLU B 1 45 ? 32.101 -31.273 8.720 1.00 49.44 45 GLU B C 1
ATOM 2142 O O . GLU B 1 45 ? 32.289 -32.222 9.487 1.00 49.08 45 GLU B O 1
ATOM 2148 N N . ILE B 1 46 ? 31.159 -30.359 8.943 1.00 42.51 46 ILE B N 1
ATOM 2149 C CA . ILE B 1 46 ? 30.146 -30.566 9.974 1.00 46.11 46 ILE B CA 1
ATOM 2150 C C . ILE B 1 46 ? 29.054 -31.498 9.426 1.00 50.00 46 ILE B C 1
ATOM 2151 O O . ILE B 1 46 ? 28.372 -31.155 8.458 1.00 46.66 46 ILE B O 1
ATOM 2156 N N . PRO B 1 47 ? 28.890 -32.684 10.043 1.00 49.28 47 PRO B N 1
ATOM 2157 C CA . PRO B 1 47 ? 28.028 -33.747 9.499 1.00 52.38 47 PRO B CA 1
ATOM 2158 C C . PRO B 1 47 ? 26.568 -33.330 9.284 1.00 51.53 47 PRO B C 1
ATOM 2159 O O . PRO B 1 47 ? 26.000 -32.604 10.096 1.00 50.62 47 PRO B O 1
ATOM 2163 N N . ASP B 1 48 ? 25.978 -33.792 8.185 1.00 51.01 48 ASP B N 1
ATOM 2164 C CA . ASP B 1 48 ? 24.639 -33.363 7.791 1.00 54.24 48 ASP B CA 1
ATOM 2165 C C . ASP B 1 48 ? 23.550 -34.386 8.100 1.00 54.06 48 ASP B C 1
ATOM 2166 O O . ASP B 1 48 ? 22.363 -34.070 8.010 1.00 52.30 48 ASP B O 1
ATOM 2171 N N . ARG B 1 49 ? 23.954 -35.604 8.456 1.00 53.91 49 ARG B N 1
ATOM 2172 C CA . ARG B 1 49 ? 23.004 -36.682 8.735 1.00 51.99 49 ARG B CA 1
ATOM 2173 C C . ARG B 1 49 ? 22.945 -37.021 10.224 1.00 51.53 49 ARG B C 1
ATOM 2174 O O . ARG B 1 49 ? 23.979 -37.197 10.870 1.00 51.67 49 ARG B O 1
ATOM 2182 N N . ILE B 1 50 ? 21.733 -37.128 10.762 1.00 52.26 50 ILE B N 1
ATOM 2183 C CA . ILE B 1 50 ? 21.541 -37.514 12.159 1.00 51.93 50 ILE B CA 1
ATOM 2184 C C . ILE B 1 50 ? 22.126 -38.908 12.442 1.00 49.18 50 ILE B C 1
ATOM 2185 O O . ILE B 1 50 ? 22.611 -39.169 13.549 1.00 49.91 50 ILE B O 1
ATOM 2190 N N . GLU B 1 51 ? 22.101 -39.786 11.438 1.00 48.66 51 GLU B N 1
ATOM 2191 C CA . GLU B 1 51 ? 22.628 -41.148 11.573 1.00 49.40 51 GLU B CA 1
ATOM 2192 C C . GLU B 1 51 ? 24.108 -41.132 11.938 1.00 48.73 51 GLU B C 1
ATOM 2193 O O . GLU B 1 51 ? 24.570 -41.908 12.783 1.00 41.57 51 GLU B O 1
ATOM 2199 N N . ALA B 1 52 ? 24.836 -40.246 11.262 1.00 46.36 52 ALA B N 1
ATOM 2200 C CA . ALA B 1 52 ? 26.259 -40.036 11.468 1.00 41.35 52 ALA B CA 1
ATOM 2201 C C . ALA B 1 52 ? 26.575 -39.645 12.904 1.00 43.03 52 ALA B C 1
ATOM 2202 O O . ALA B 1 52 ? 27.493 -40.196 13.519 1.00 45.20 52 ALA B O 1
ATOM 2204 N N . TYR B 1 53 ? 25.824 -38.681 13.434 1.00 41.24 53 TYR B N 1
ATOM 2205 C CA . TYR B 1 53 ? 26.030 -38.226 14.808 1.00 43.18 53 TYR B CA 1
ATOM 2206 C C . TYR B 1 53 ? 25.807 -39.342 15.829 1.00 42.46 53 TYR B C 1
ATOM 2207 O O . TYR B 1 53 ? 26.661 -39.595 16.695 1.00 35.69 53 TYR B O 1
ATOM 2216 N N . PHE B 1 54 ? 24.660 -40.005 15.724 1.00 43.01 54 PHE B N 1
ATOM 2217 C CA . PHE B 1 54 ? 24.321 -41.060 16.666 1.00 44.54 54 PHE B CA 1
ATOM 2218 C C . PHE B 1 54 ? 25.345 -42.201 16.569 1.00 45.52 54 PHE B C 1
ATOM 2219 O O . PHE B 1 54 ? 25.808 -42.718 17.586 1.00 46.02 54 PHE B O 1
ATOM 2227 N N . GLU B 1 55 ? 25.720 -42.562 15.344 1.00 42.92 55 GLU B N 1
ATOM 2228 C CA . GLU B 1 55 ? 26.698 -43.631 15.116 1.00 46.68 55 GLU B CA 1
ATOM 2229 C C . GLU B 1 55 ? 28.059 -43.382 15.778 1.00 47.47 55 GLU B C 1
ATOM 2230 O O . GLU B 1 55 ? 28.636 -44.283 16.406 1.00 46.46 55 GLU B O 1
ATOM 2236 N N . ASN B 1 56 ? 28.574 -42.163 15.642 1.00 46.16 56 ASN B N 1
ATOM 2237 C CA . ASN B 1 56 ? 29.943 -41.888 16.058 1.00 44.37 56 ASN B CA 1
ATOM 2238 C C . ASN B 1 56 ? 30.029 -41.176 17.396 1.00 46.25 56 ASN B C 1
ATOM 2239 O O . ASN B 1 56 ? 31.103 -40.715 17.775 1.00 46.04 56 ASN B O 1
ATOM 2244 N N . MET B 1 57 ? 28.906 -41.116 18.111 1.00 43.25 57 MET B N 1
ATOM 2245 C CA . MET B 1 57 ? 28.837 -40.425 19.398 1.00 44.26 57 MET B CA 1
ATOM 2246 C C . MET B 1 57 ? 29.331 -38.989 19.228 1.00 44.39 57 MET B C 1
ATOM 2247 O O . MET B 1 57 ? 30.120 -38.486 20.020 1.00 40.67 57 MET B O 1
ATOM 2252 N N . GLU B 1 58 ? 28.858 -38.342 18.172 1.00 40.77 58 GLU B N 1
ATOM 2253 C CA . GLU B 1 58 ? 29.319 -37.009 17.813 1.00 43.77 58 GLU B CA 1
ATOM 2254 C C . GLU B 1 58 ? 28.213 -35.967 17.992 1.00 45.31 58 GLU B C 1
ATOM 2255 O O . GLU B 1 58 ? 27.052 -36.291 18.284 1.00 41.64 58 GLU B O 1
ATOM 2261 N N . SER B 1 59 ? 28.590 -34.710 17.793 1.00 40.64 59 SER B N 1
ATOM 2262 C CA . SER B 1 59 ? 27.689 -33.587 17.947 1.00 37.83 59 SER B CA 1
ATOM 2263 C C . SER B 1 59 ? 28.352 -32.398 17.280 1.00 36.56 59 SER B C 1
ATOM 2264 O O . SER B 1 59 ? 29.569 -32.241 17.388 1.00 40.51 59 SER B O 1
ATOM 2267 N N . PRO B 1 60 ? 27.566 -31.568 16.583 1.00 41.24 60 PRO B N 1
ATOM 2268 C CA . PRO B 1 60 ? 28.113 -30.408 15.866 1.00 40.72 60 PRO B CA 1
ATOM 2269 C C . PRO B 1 60 ? 28.351 -29.223 16.794 1.00 41.57 60 PRO B C 1
ATOM 2270 O O . PRO B 1 60 ? 28.762 -28.158 16.330 1.00 36.82 60 PRO B O 1
ATOM 2274 N N . VAL B 1 61 ? 28.099 -29.412 18.086 1.00 41.39 61 VAL B N 1
ATOM 2275 C CA . VAL B 1 61 ? 28.182 -28.323 19.049 1.00 41.65 61 VAL B CA 1
ATOM 2276 C C . VAL B 1 61 ? 29.554 -27.644 19.047 1.00 38.33 61 VAL B C 1
ATOM 2277 O O . VAL B 1 61 ? 29.622 -26.415 19.051 1.00 36.83 61 VAL B O 1
ATOM 2281 N N . ASN B 1 62 ? 30.639 -28.418 19.016 1.00 35.51 62 ASN B N 1
ATOM 2282 C CA . ASN B 1 62 ? 31.975 -27.810 19.025 1.00 37.64 62 ASN B CA 1
ATOM 2283 C C . ASN B 1 62 ? 32.269 -27.009 17.755 1.00 36.58 62 ASN B C 1
ATOM 2284 O O . ASN B 1 62 ? 32.809 -25.908 17.830 1.00 35.38 62 ASN B O 1
ATOM 2289 N N . ALA B 1 63 ? 31.919 -27.576 16.601 1.00 36.08 63 ALA B N 1
ATOM 2290 C CA . ALA B 1 63 ? 32.151 -26.931 15.307 1.00 35.75 63 ALA B CA 1
ATOM 2291 C C . ALA B 1 63 ? 31.372 -25.626 15.167 1.00 33.88 63 ALA B C 1
ATOM 2292 O O . ALA B 1 63 ? 31.899 -24.618 14.684 1.00 35.77 63 ALA B O 1
ATOM 2294 N N . ILE B 1 64 ? 30.113 -25.651 15.588 1.00 33.68 64 ILE B N 1
ATOM 2295 C CA . ILE B 1 64 ? 29.266 -24.462 15.552 1.00 28.91 64 ILE B CA 1
ATOM 2296 C C . ILE B 1 64 ? 29.739 -23.428 16.582 1.00 35.41 64 ILE B C 1
ATOM 2297 O O . ILE B 1 64 ? 29.804 -22.224 16.298 1.00 33.33 64 ILE B O 1
ATOM 2302 N N . ASN B 1 65 ? 30.083 -23.895 17.781 1.00 28.25 65 ASN B N 1
ATOM 2303 C CA . ASN B 1 65 ? 30.561 -22.980 18.829 1.00 34.64 65 ASN B CA 1
ATOM 2304 C C . ASN B 1 65 ? 31.873 -22.296 18.452 1.00 29.26 65 ASN B C 1
ATOM 2305 O O . ASN B 1 65 ? 32.084 -21.107 18.749 1.00 30.04 65 ASN B O 1
ATOM 2310 N N . ASN B 1 66 ? 32.766 -23.054 17.825 1.00 30.88 66 ASN B N 1
ATOM 2311 C CA . ASN B 1 66 ? 33.993 -22.464 17.295 1.00 31.16 66 ASN B CA 1
ATOM 2312 C C . ASN B 1 66 ? 33.706 -21.394 16.239 1.00 33.59 66 ASN B C 1
ATOM 2313 O O . ASN B 1 66 ? 34.274 -20.309 16.280 1.00 28.39 66 ASN B O 1
ATOM 2318 N N . GLY B 1 67 ? 32.833 -21.717 15.289 1.00 33.08 67 GLY B N 1
ATOM 2319 C CA . GLY B 1 67 ? 32.402 -20.750 14.287 1.00 35.77 67 GLY B CA 1
ATOM 2320 C C . GLY B 1 67 ? 31.827 -19.496 14.922 1.00 31.63 67 GLY B C 1
ATOM 2321 O O . GLY B 1 67 ? 32.116 -18.374 14.496 1.00 30.30 67 GLY B O 1
ATOM 2322 N N . ILE B 1 68 ? 31.010 -19.684 15.952 1.00 29.10 68 ILE B N 1
ATOM 2323 C CA . ILE B 1 68 ? 30.431 -18.564 16.691 1.00 33.40 68 ILE B CA 1
ATOM 2324 C C . ILE B 1 68 ? 31.512 -17.694 17.345 1.00 31.47 68 ILE B C 1
ATOM 2325 O O . ILE B 1 68 ? 31.476 -16.461 17.234 1.00 31.24 68 ILE B O 1
ATOM 2330 N N . LYS B 1 69 ? 32.468 -18.319 18.028 1.00 31.04 69 LYS B N 1
ATOM 2331 C CA . LYS B 1 69 ? 33.556 -17.558 18.658 1.00 30.44 69 LYS B CA 1
ATOM 2332 C C . LYS B 1 69 ? 34.315 -16.757 17.588 1.00 31.43 69 LYS B C 1
ATOM 2333 O O . LYS B 1 69 ? 34.710 -15.605 17.803 1.00 30.63 69 LYS B O 1
ATOM 2339 N N . TYR B 1 70 ? 34.503 -17.368 16.427 1.00 31.86 70 TYR B N 1
ATOM 2340 C CA . TYR B 1 70 ? 35.242 -16.706 15.356 1.00 32.87 70 TYR B CA 1
ATOM 2341 C C . TYR B 1 70 ? 34.500 -15.475 14.864 1.00 32.06 70 TYR B C 1
ATOM 2342 O O . TYR B 1 70 ? 35.069 -14.384 14.807 1.00 31.35 70 TYR B O 1
ATOM 2351 N N . LEU B 1 71 ? 33.232 -15.652 14.495 1.00 28.90 71 LEU B N 1
ATOM 2352 C CA . LEU B 1 71 ? 32.410 -14.525 14.062 1.00 29.52 71 LEU B CA 1
ATOM 2353 C C . LEU B 1 71 ? 32.354 -13.428 15.135 1.00 32.15 71 LEU B C 1
ATOM 2354 O O . LEU B 1 71 ? 32.523 -12.240 14.832 1.00 34.40 71 LEU B O 1
ATOM 2359 N N . GLU B 1 72 ? 32.159 -13.818 16.393 1.00 29.00 72 GLU B N 1
ATOM 2360 C CA . GLU B 1 72 ? 32.084 -12.829 17.456 1.00 31.04 72 GLU B CA 1
ATOM 2361 C C . GLU B 1 72 ? 33.414 -12.090 17.618 1.00 30.49 72 GLU B C 1
ATOM 2362 O O . GLU B 1 72 ? 33.422 -10.919 17.999 1.00 34.55 72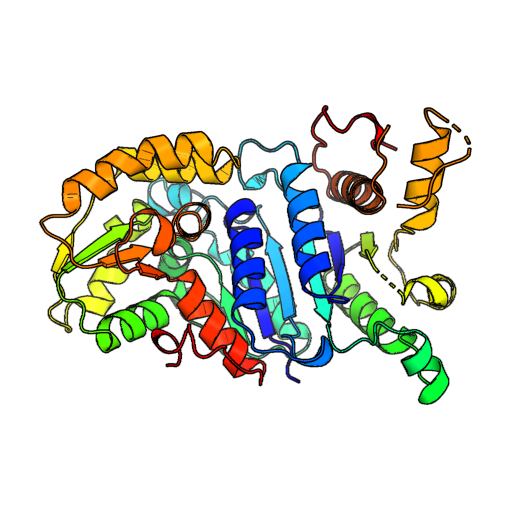 GLU B O 1
ATOM 2368 N N . SER B 1 73 ? 34.531 -12.753 17.322 1.00 29.81 73 SER B N 1
ATOM 2369 C CA . SER B 1 73 ? 35.842 -12.105 17.454 1.00 30.73 73 SER B CA 1
ATOM 2370 C C . SER B 1 73 ? 36.005 -10.964 16.444 1.00 35.32 73 SER B C 1
ATOM 2371 O O . SER B 1 73 ? 36.830 -10.067 16.621 1.00 35.90 73 SER B O 1
ATOM 2374 N N . ILE B 1 74 ? 35.214 -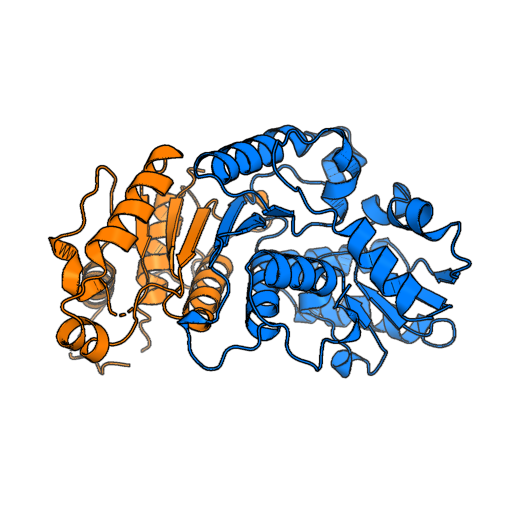11.012 15.381 1.00 30.56 74 ILE B N 1
ATOM 2375 C CA . ILE B 1 74 ? 35.217 -9.976 14.354 1.00 31.78 74 ILE B CA 1
ATOM 2376 C C . ILE B 1 74 ? 34.429 -8.741 14.798 1.00 34.52 74 ILE B C 1
ATOM 2377 O O . ILE B 1 74 ? 34.608 -7.648 14.260 1.00 39.61 74 ILE B O 1
ATOM 2382 N N . GLY B 1 75 ? 33.574 -8.911 15.803 1.00 31.61 75 GLY B N 1
ATOM 2383 C CA . GLY B 1 75 ? 32.750 -7.820 16.300 1.00 33.32 75 GLY B CA 1
ATOM 2384 C C . GLY B 1 75 ? 31.295 -7.963 15.885 1.00 35.90 75 GLY B C 1
ATOM 2385 O O . GLY B 1 75 ? 30.474 -7.063 16.078 1.00 36.35 75 GLY B O 1
ATOM 2386 N N . ILE B 1 76 ? 30.975 -9.116 15.312 1.00 28.01 76 ILE B N 1
ATOM 2387 C CA . ILE B 1 76 ? 29.634 -9.388 14.812 1.00 32.43 76 ILE B CA 1
ATOM 2388 C C . ILE B 1 76 ? 28.607 -9.577 15.941 1.00 31.93 76 ILE B C 1
ATOM 2389 O O . ILE B 1 76 ? 28.865 -10.275 16.919 1.00 30.59 76 ILE B O 1
ATOM 2394 N N . ASP B 1 77 ? 27.447 -8.944 15.798 1.00 31.70 77 ASP B N 1
ATOM 2395 C CA . ASP B 1 77 ? 26.425 -8.933 16.852 1.00 33.71 77 ASP B CA 1
ATOM 2396 C C . ASP B 1 77 ? 25.255 -9.858 16.546 1.00 33.21 77 ASP B C 1
ATOM 2397 O O . ASP B 1 77 ? 24.472 -10.205 17.432 1.00 32.60 77 ASP B O 1
ATOM 2402 N N . THR B 1 78 ? 25.119 -10.234 15.282 1.00 32.15 78 THR B N 1
ATOM 2403 C CA . THR B 1 78 ? 24.022 -11.089 14.860 1.00 29.17 78 THR B CA 1
ATOM 2404 C C . THR B 1 78 ? 24.565 -12.202 13.974 1.00 32.88 78 THR B C 1
ATOM 2405 O O . THR B 1 78 ? 25.352 -11.956 13.068 1.00 30.22 78 THR B O 1
ATOM 2409 N N . ILE B 1 79 ? 24.170 -13.433 14.262 1.00 30.01 79 ILE B N 1
ATOM 2410 C CA . ILE B 1 79 ? 24.584 -14.581 13.470 1.00 31.71 79 ILE B CA 1
ATOM 2411 C C . ILE B 1 79 ? 23.386 -15.412 13.050 1.00 34.42 79 ILE B C 1
ATOM 2412 O O . ILE B 1 79 ? 22.511 -15.698 13.867 1.00 34.63 79 ILE B O 1
ATOM 2417 N N . GLY B 1 80 ? 23.356 -15.817 11.781 1.00 30.90 80 GLY B N 1
ATOM 2418 C CA . GLY B 1 80 ? 22.292 -16.673 11.282 1.00 29.81 80 GLY B CA 1
ATOM 2419 C C . GLY B 1 80 ? 22.841 -17.983 10.742 1.00 36.12 80 GLY B C 1
ATOM 2420 O O . GLY B 1 80 ? 23.923 -18.025 10.155 1.00 35.46 80 GLY B O 1
ATOM 2421 N N . MET B 1 81 ? 22.109 -19.066 10.959 1.00 32.19 81 MET B N 1
ATOM 2422 C CA . MET B 1 81 ? 22.465 -20.355 10.367 1.00 37.56 81 MET B CA 1
ATOM 2423 C C . MET B 1 81 ? 21.270 -20.929 9.639 1.00 40.84 81 MET B C 1
ATOM 2424 O O . MET B 1 81 ? 20.180 -21.025 10.201 1.00 40.81 81 MET B O 1
ATOM 2429 N N . ALA B 1 82 ? 21.478 -21.298 8.381 1.00 46.08 82 ALA B N 1
ATOM 2430 C CA . ALA B 1 82 ? 20.430 -21.920 7.588 1.00 47.21 82 ALA B CA 1
ATOM 2431 C C . ALA B 1 82 ? 20.173 -23.363 8.040 1.00 53.31 82 ALA B C 1
ATOM 2432 O O . ALA B 1 82 ? 19.441 -23.582 8.999 1.00 53.71 82 ALA B O 1
ATOM 2434 N N . CYS B 1 83 ? 20.804 -24.331 7.369 1.00 61.75 83 CYS B N 1
ATOM 2435 C CA . CYS B 1 83 ? 20.425 -25.752 7.463 1.00 56.41 83 CYS B CA 1
ATOM 2436 C C . CYS B 1 83 ? 18.968 -25.938 7.065 1.00 53.19 83 CYS B C 1
ATOM 2437 O O . CYS B 1 83 ? 18.639 -26.843 6.300 1.00 59.17 83 CYS B O 1
ATOM 2440 N N . THR B 1 85 ? 20.656 -29.495 9.865 1.00 51.21 85 THR B N 1
ATOM 2441 C CA . THR B 1 85 ? 20.529 -30.564 10.856 1.00 51.89 85 THR B CA 1
ATOM 2442 C C . THR B 1 85 ? 21.076 -30.162 12.229 1.00 48.92 85 THR B C 1
ATOM 2443 O O . THR B 1 85 ? 20.639 -30.693 13.250 1.00 44.96 85 THR B O 1
ATOM 2447 N N . ALA B 1 86 ? 22.027 -29.230 12.252 1.00 46.19 86 ALA B N 1
ATOM 2448 C CA . ALA B 1 86 ? 22.649 -28.817 13.507 1.00 44.11 86 ALA B CA 1
ATOM 2449 C C . ALA B 1 86 ? 21.670 -28.053 14.386 1.00 38.44 86 ALA B C 1
ATOM 2450 O O . ALA B 1 86 ? 21.919 -27.862 15.575 1.00 40.82 86 ALA B O 1
ATOM 2452 N N . HIS B 1 87 ? 20.561 -27.613 13.801 1.00 38.30 87 HIS B N 1
ATOM 2453 C CA . HIS B 1 87 ? 19.540 -26.891 14.551 1.00 39.10 87 HIS B CA 1
ATOM 2454 C C . HIS B 1 87 ? 18.906 -27.768 15.636 1.00 40.84 87 HIS B C 1
ATOM 2455 O O . HIS B 1 87 ? 18.302 -27.256 16.578 1.00 36.96 87 HIS B O 1
ATOM 2462 N N . ILE B 1 88 ? 19.059 -29.084 15.498 1.00 39.58 88 ILE B N 1
ATOM 2463 C CA . ILE B 1 88 ? 18.670 -30.034 16.538 1.00 39.93 88 ILE B CA 1
ATOM 2464 C C . ILE B 1 88 ? 19.358 -29.701 17.866 1.00 40.73 88 ILE B C 1
ATOM 2465 O O . ILE B 1 88 ? 18.773 -29.857 18.945 1.00 40.41 88 ILE B O 1
ATOM 2470 N N . TRP B 1 89 ? 20.590 -29.201 17.785 1.00 41.16 89 TRP B N 1
ATOM 2471 C CA . TRP B 1 89 ? 21.355 -28.858 18.982 1.00 37.92 89 TRP B CA 1
ATOM 2472 C C . TRP B 1 89 ? 21.301 -27.373 19.338 1.00 39.39 89 TRP B C 1
ATOM 2473 O O . TRP B 1 89 ? 22.119 -26.898 20.134 1.00 38.38 89 TRP B O 1
ATOM 2484 N N . PHE B 1 90 ? 20.340 -26.647 18.772 1.00 38.03 90 PHE B N 1
ATOM 2485 C CA . PHE B 1 90 ? 20.308 -25.190 18.930 1.00 37.94 90 PHE B CA 1
ATOM 2486 C C . PHE B 1 90 ? 20.428 -24.743 20.388 1.00 40.34 90 PHE B C 1
ATOM 2487 O O . PHE B 1 90 ? 21.173 -23.815 20.696 1.00 40.27 90 PHE B O 1
ATOM 2495 N N . LYS B 1 91 ? 19.718 -25.418 21.287 1.00 43.49 91 LYS B N 1
ATOM 2496 C CA . LYS B 1 91 ? 19.733 -25.042 22.699 1.00 39.68 91 LYS B CA 1
ATOM 2497 C C . LYS B 1 91 ? 21.097 -25.198 23.375 1.00 39.54 91 LYS B C 1
ATOM 2498 O O . LYS B 1 91 ? 21.319 -24.640 24.441 1.00 40.90 91 LYS B O 1
ATOM 2504 N N . GLU B 1 92 ? 22.010 -25.946 22.765 1.00 36.97 92 GLU B N 1
ATOM 2505 C CA . GLU B 1 92 ? 23.326 -26.171 23.370 1.00 37.43 92 GLU B CA 1
ATOM 2506 C C . GLU B 1 92 ? 24.454 -25.292 22.797 1.00 42.29 92 GLU B C 1
ATOM 2507 O O . GLU B 1 92 ? 25.590 -25.348 23.279 1.00 38.82 92 GLU B O 1
ATOM 2513 N N . PHE B 1 93 ? 24.165 -24.489 21.774 1.00 38.67 93 PHE B N 1
ATOM 2514 C CA . PHE B 1 93 ? 25.194 -23.590 21.241 1.00 36.96 93 PHE B CA 1
ATOM 2515 C C . PHE B 1 93 ? 25.549 -22.547 22.302 1.00 36.89 93 PHE B C 1
ATOM 2516 O O . PHE B 1 93 ? 24.693 -22.150 23.088 1.00 38.96 93 PHE B O 1
ATOM 2524 N N . VAL B 1 94 ? 26.803 -22.107 22.313 1.00 36.55 94 VAL B N 1
ATOM 2525 C CA . VAL B 1 94 ? 27.261 -21.082 23.251 1.00 35.37 94 VAL B CA 1
ATOM 2526 C C . VAL B 1 94 ? 27.495 -19.765 22.511 1.00 37.35 94 VAL B C 1
ATOM 2527 O O . VAL B 1 94 ? 28.344 -19.699 21.630 1.00 35.37 94 VAL B O 1
ATOM 2531 N N . TYR B 1 95 ? 26.753 -18.717 22.854 1.00 32.79 95 TYR B N 1
ATOM 2532 C CA . TYR B 1 95 ? 26.968 -17.445 22.169 1.00 38.88 95 TYR B CA 1
ATOM 2533 C C . TYR B 1 95 ? 26.693 -16.199 23.025 1.00 38.25 95 TYR B C 1
ATOM 2534 O O . TYR B 1 95 ? 25.855 -16.222 23.926 1.00 37.83 95 TYR B O 1
ATOM 2543 N N . LYS B 1 96 ? 27.426 -15.123 22.733 1.00 38.38 96 LYS B N 1
ATOM 2544 C CA . LYS B 1 96 ? 27.210 -13.810 23.349 1.00 38.29 96 LYS B CA 1
ATOM 2545 C C . LYS B 1 96 ? 26.275 -12.983 22.490 1.00 39.69 96 LYS B C 1
ATOM 2546 O O . LYS B 1 96 ? 25.417 -12.249 22.977 1.00 41.71 96 LYS B O 1
ATOM 2552 N N . SER B 1 97 ? 26.461 -13.118 21.189 1.00 36.67 97 SER B N 1
ATOM 2553 C CA . SER B 1 97 ? 25.704 -12.366 20.206 1.00 36.29 97 SER B CA 1
ATOM 2554 C C . SER B 1 97 ? 24.259 -12.854 20.092 1.00 37.67 97 SER B C 1
ATOM 2555 O O . SER B 1 97 ? 23.833 -13.763 20.804 1.00 38.46 97 SER B O 1
ATOM 2558 N N . ASN B 1 98 ? 23.513 -12.242 19.183 1.00 34.25 98 ASN B N 1
ATOM 2559 C CA . ASN B 1 98 ? 22.171 -12.696 18.858 1.00 35.80 98 ASN B CA 1
ATOM 2560 C C . ASN B 1 98 ? 22.214 -13.793 17.792 1.00 37.44 98 ASN B C 1
ATOM 2561 O O . ASN B 1 98 ? 22.367 -13.492 16.607 1.00 34.73 98 ASN B O 1
ATOM 2566 N N . PHE B 1 99 ? 22.106 -15.056 18.211 1.00 34.12 99 PHE B N 1
ATOM 2567 C CA . PHE B 1 99 ? 22.060 -16.171 17.262 1.00 33.07 99 PHE B CA 1
ATOM 2568 C C . PHE B 1 99 ? 20.621 -16.407 16.850 1.00 37.90 99 PHE B C 1
ATOM 2569 O O . PHE B 1 99 ? 19.826 -16.951 17.619 1.00 41.50 99 PHE B O 1
ATOM 2577 N N . LEU B 1 100 ? 20.290 -15.998 15.631 1.00 35.67 100 LEU B N 1
ATOM 2578 C CA . LEU B 1 100 ? 18.928 -16.078 15.141 1.00 37.07 100 LEU B CA 1
ATOM 2579 C C . LEU B 1 100 ? 18.454 -17.515 15.105 1.00 42.52 100 LEU B C 1
ATOM 2580 O O . LEU B 1 100 ? 19.231 -18.433 14.845 1.00 38.38 100 LEU B O 1
ATOM 2585 N N . ASN B 1 101 ? 17.171 -17.702 15.387 1.00 44.39 101 ASN B N 1
ATOM 2586 C CA . ASN B 1 101 ? 16.567 -19.021 15.316 1.00 46.13 101 ASN B CA 1
ATOM 2587 C C . ASN B 1 101 ? 15.645 -19.076 14.113 1.00 44.74 101 ASN B C 1
ATOM 2588 O O . ASN B 1 101 ? 14.591 -18.440 14.091 1.00 46.70 101 ASN B O 1
ATOM 2593 N N . MET B 1 102 ? 16.069 -19.844 13.115 1.00 50.25 102 MET B N 1
ATOM 2594 C CA . MET B 1 102 ? 15.381 -19.947 11.834 1.00 51.27 102 MET B CA 1
ATOM 2595 C C . MET B 1 102 ? 13.950 -20.448 11.991 1.00 47.07 102 MET B C 1
ATOM 2596 O O . MET B 1 102 ? 13.064 -20.057 11.230 1.00 43.89 102 MET B O 1
ATOM 2601 N N . ILE B 1 103 ? 13.720 -21.299 12.989 1.00 51.29 103 ILE B N 1
ATOM 2602 C CA . ILE B 1 103 ? 12.395 -21.889 13.169 1.00 50.00 103 ILE B CA 1
ATOM 2603 C C . ILE B 1 103 ? 11.391 -20.881 13.733 1.00 47.25 103 ILE B C 1
ATOM 2604 O O . ILE B 1 103 ? 10.252 -20.833 13.275 1.00 44.32 103 ILE B O 1
ATOM 2609 N N . ASP B 1 104 ? 11.802 -20.065 14.706 1.00 48.34 104 ASP B N 1
ATOM 2610 C CA . ASP B 1 104 ? 10.907 -19.027 15.235 1.00 45.42 104 ASP B CA 1
ATOM 2611 C C . ASP B 1 104 ? 10.682 -17.881 14.264 1.00 45.85 104 ASP B C 1
ATOM 2612 O O . ASP B 1 104 ? 9.606 -17.287 14.244 1.00 46.67 104 ASP B O 1
ATOM 2617 N N . LEU B 1 105 ? 11.699 -17.547 13.479 1.00 44.16 105 LEU B N 1
ATOM 2618 C CA . LEU B 1 105 ? 11.525 -16.536 12.447 1.00 43.31 105 LEU B CA 1
ATOM 2619 C C . LEU B 1 105 ? 10.490 -17.023 11.446 1.00 41.72 105 LEU B C 1
ATOM 2620 O O . LEU B 1 105 ? 9.651 -16.258 10.987 1.00 44.19 105 LEU B O 1
ATOM 2625 N N . THR B 1 106 ? 10.549 -18.310 11.122 1.00 43.59 106 THR B N 1
ATOM 2626 C CA . THR B 1 106 ? 9.611 -18.907 10.178 1.00 46.48 106 THR B CA 1
ATOM 2627 C C . THR B 1 106 ? 8.187 -18.938 10.748 1.00 44.88 106 THR B C 1
ATOM 2628 O O . THR B 1 106 ? 7.234 -18.538 10.075 1.00 48.21 106 THR B O 1
ATOM 2632 N N . ALA B 1 107 ? 8.053 -19.396 11.991 1.00 47.70 107 ALA B N 1
ATOM 2633 C CA . ALA B 1 107 ? 6.742 -19.515 12.645 1.00 52.21 107 ALA B CA 1
ATOM 2634 C C . ALA B 1 107 ? 6.000 -18.175 12.735 1.00 51.63 107 ALA B C 1
ATOM 2635 O O . ALA B 1 107 ? 4.806 -18.095 12.431 1.00 50.71 107 ALA B O 1
ATOM 2637 N N . SER B 1 108 ? 6.718 -17.127 13.139 1.00 52.54 108 SER B N 1
ATOM 2638 C CA . SER B 1 108 ? 6.151 -15.775 13.261 1.00 55.89 108 SER B CA 1
ATOM 2639 C C . SER B 1 108 ? 5.780 -15.116 11.929 1.00 56.56 108 SER B C 1
ATOM 2640 O O . SER B 1 108 ? 4.895 -14.258 11.884 1.00 56.05 108 SER B O 1
ATOM 2643 N N . VAL B 1 109 ? 6.468 -15.492 10.855 1.00 53.78 109 VAL B N 1
ATOM 2644 C CA . VAL B 1 109 ? 6.089 -15.003 9.532 1.00 54.09 109 VAL B CA 1
ATOM 2645 C C . VAL B 1 109 ? 4.740 -15.602 9.153 1.00 55.51 109 VAL B C 1
ATOM 2646 O O . VAL B 1 109 ? 3.858 -14.914 8.624 1.00 55.63 109 VAL B O 1
ATOM 2650 N N . LEU B 1 110 ? 4.596 -16.891 9.448 1.00 54.17 110 LEU B N 1
ATOM 2651 C CA . LEU B 1 110 ? 3.364 -17.619 9.192 1.00 55.91 110 LEU B CA 1
ATOM 2652 C C . LEU B 1 110 ? 2.181 -16.961 9.891 1.00 60.50 110 LEU B C 1
ATOM 2653 O O . LEU B 1 110 ? 1.171 -16.648 9.256 1.00 63.10 110 LEU B O 1
ATOM 2658 N N . LYS B 1 111 ? 2.310 -16.735 11.195 1.00 58.63 111 LYS B N 1
ATOM 2659 C CA . LYS B 1 111 ? 1.191 -16.215 11.976 1.00 61.09 111 LYS B CA 1
ATOM 2660 C C . LYS B 1 111 ? 0.955 -14.725 11.730 1.00 63.86 111 LYS B C 1
ATOM 2661 O O . LYS B 1 111 ? -0.089 -14.192 12.095 1.00 63.64 111 LYS B O 1
ATOM 2667 N N . LYS B 1 112 ? 1.917 -14.058 11.097 1.00 63.90 112 LYS B N 1
ATOM 2668 C CA . LYS B 1 112 ? 1.781 -12.632 10.816 1.00 65.77 112 LYS B CA 1
ATOM 2669 C C . LYS B 1 112 ? 0.700 -12.361 9.774 1.00 64.07 112 LYS B C 1
ATOM 2670 O O . LYS B 1 112 ? -0.032 -11.371 9.883 1.00 68.27 112 LYS B O 1
ATOM 2676 N N . SER B 1 113 ? 0.610 -13.220 8.760 1.00 61.54 113 SER B N 1
ATOM 2677 C CA . SER B 1 113 ? -0.463 -13.100 7.776 1.00 67.44 113 SER B CA 1
ATOM 2678 C C . SER B 1 113 ? -1.040 -14.452 7.371 1.00 67.75 113 SER B C 1
ATOM 2679 O O . SER B 1 113 ? -1.291 -14.692 6.192 1.00 65.61 113 SER B O 1
ATOM 2682 N N . GLY B 1 114 ? -1.268 -15.320 8.354 1.00 67.80 114 GLY B N 1
ATOM 2683 C CA . GLY B 1 114 ? -1.853 -16.625 8.094 1.00 69.81 114 GLY B CA 1
ATOM 2684 C C . GLY B 1 114 ? -1.848 -17.547 9.297 1.00 65.86 114 GLY B C 1
ATOM 2685 O O . GLY B 1 114 ? -1.683 -18.761 9.159 1.00 68.14 114 GLY B O 1
ATOM 2686 N N . ASN B 1 117 ? -1.234 -25.919 9.945 1.00 69.42 117 ASN B N 1
ATOM 2687 C CA . ASN B 1 117 ? -1.979 -25.725 8.706 1.00 69.31 117 ASN B CA 1
ATOM 2688 C C . ASN B 1 117 ? -1.109 -25.234 7.562 1.00 69.02 117 ASN B C 1
ATOM 2689 O O . ASN B 1 117 ? -1.488 -24.337 6.805 1.00 67.13 117 ASN B O 1
ATOM 2694 N N . VAL B 1 118 ? 0.046 -25.878 7.435 1.00 69.29 118 VAL B N 1
ATOM 2695 C CA . VAL B 1 118 ? 0.993 -25.624 6.363 1.00 66.42 118 VAL B CA 1
ATOM 2696 C C . VAL B 1 118 ? 1.528 -26.966 5.847 1.00 65.43 118 VAL B C 1
ATOM 2697 O O . VAL B 1 118 ? 1.659 -27.925 6.610 1.00 67.82 118 VAL B O 1
ATOM 2701 N N . LEU B 1 119 ? 1.808 -27.055 4.551 1.00 64.36 119 LEU B N 1
ATOM 2702 C CA . LEU B 1 119 ? 2.406 -28.272 4.011 1.00 65.95 119 LEU B CA 1
ATOM 2703 C C . LEU B 1 119 ? 3.911 -28.133 4.024 1.00 65.14 119 LEU B C 1
ATOM 2704 O O . LEU B 1 119 ? 4.434 -27.198 3.429 1.00 65.63 119 LEU B O 1
ATOM 2709 N N . LEU B 1 120 ? 4.602 -29.060 4.686 1.00 68.14 120 LEU B N 1
ATOM 2710 C CA . LEU B 1 120 ? 6.040 -28.916 4.845 1.00 68.63 120 LEU B CA 1
ATOM 2711 C C . LEU B 1 120 ? 6.748 -29.273 3.557 1.00 68.64 120 LEU B C 1
ATOM 2712 O O . LEU B 1 120 ? 6.755 -30.406 3.107 1.00 68.67 120 LEU B O 1
ATOM 2717 N N . LEU B 1 121 ? 7.324 -28.223 3.001 1.00 68.91 121 LEU B N 1
ATOM 2718 C CA . LEU B 1 121 ? 8.072 -28.162 1.770 1.00 66.48 121 LEU B CA 1
ATOM 2719 C C . LEU B 1 121 ? 9.055 -29.313 1.601 1.00 66.04 121 LEU B C 1
ATOM 2720 O O . LEU B 1 121 ? 9.642 -29.793 2.571 1.00 68.84 121 LEU B O 1
ATOM 2725 N N . PRO B 1 203 ? 1.102 -18.646 -2.266 1.00 65.21 203 PRO B N 1
ATOM 2726 C CA . PRO B 1 203 ? 1.035 -19.448 -1.041 1.00 62.40 203 PRO B CA 1
ATOM 2727 C C . PRO B 1 203 ? 2.373 -20.104 -0.706 1.00 60.25 203 PRO B C 1
ATOM 2728 O O . PRO B 1 203 ? 2.400 -21.277 -0.331 1.00 59.05 203 PRO B O 1
ATOM 2732 N N . VAL B 1 204 ? 3.468 -19.358 -0.836 1.00 61.31 204 VAL B N 1
ATOM 2733 C CA . VAL B 1 204 ? 4.796 -19.930 -0.632 1.00 58.12 204 VAL B CA 1
ATOM 2734 C C . VAL B 1 204 ? 5.595 -19.192 0.448 1.00 55.93 204 VAL B C 1
ATOM 2735 O O . VAL B 1 204 ? 5.789 -17.977 0.392 1.00 59.59 204 VAL B O 1
ATOM 2739 N N . ILE B 1 205 ? 6.032 -19.943 1.452 1.00 52.05 205 ILE B N 1
ATOM 2740 C CA . ILE B 1 205 ? 6.865 -19.398 2.512 1.00 50.06 205 ILE B CA 1
ATOM 2741 C C . ILE B 1 205 ? 8.179 -20.163 2.547 1.00 48.15 205 ILE B C 1
ATOM 2742 O O . ILE B 1 205 ? 8.182 -21.389 2.665 1.00 48.33 205 ILE B O 1
ATOM 2747 N N . ASP B 1 206 ? 9.291 -19.443 2.435 1.00 43.38 206 ASP B N 1
ATOM 2748 C CA . ASP B 1 206 ? 10.602 -20.077 2.458 1.00 39.10 206 ASP B CA 1
ATOM 2749 C C . ASP B 1 206 ? 11.309 -19.751 3.759 1.00 39.47 206 ASP B C 1
ATOM 2750 O O . ASP B 1 206 ? 11.512 -18.583 4.093 1.00 40.50 206 ASP B O 1
ATOM 2755 N N . SER B 1 207 ? 11.684 -20.800 4.481 1.00 39.25 207 SER B N 1
ATOM 2756 C CA . SER B 1 207 ? 12.383 -20.672 5.752 1.00 40.56 207 SER B CA 1
ATOM 2757 C C . SER B 1 207 ? 13.683 -19.875 5.571 1.00 39.83 207 SER B C 1
ATOM 2758 O O . SER B 1 207 ? 14.049 -19.061 6.416 1.00 40.80 207 SER B O 1
ATOM 2761 N N . ASP B 1 208 ? 14.368 -20.130 4.459 1.00 40.03 208 ASP B N 1
ATOM 2762 C CA . ASP B 1 208 ? 15.560 -19.377 4.061 1.00 41.32 208 ASP B CA 1
ATOM 2763 C C . ASP B 1 208 ? 15.310 -17.877 4.005 1.00 38.50 208 ASP B C 1
ATOM 2764 O O . ASP B 1 208 ? 16.139 -17.070 4.437 1.00 34.82 208 ASP B O 1
ATOM 2769 N N . GLU B 1 209 ? 14.174 -17.502 3.430 1.00 37.30 209 GLU B N 1
ATOM 2770 C CA . GLU B 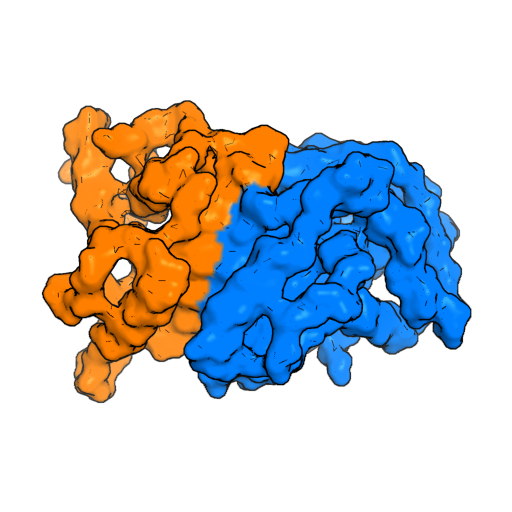1 209 ? 13.901 -16.094 3.201 1.00 36.98 209 GLU B CA 1
ATOM 2771 C C . GLU B 1 209 ? 13.563 -15.379 4.510 1.00 38.43 209 GLU B C 1
ATOM 2772 O O . GLU B 1 209 ? 13.798 -14.175 4.649 1.00 36.45 209 GLU B O 1
ATOM 2778 N N . ALA B 1 210 ? 13.034 -16.120 5.478 1.00 39.65 210 ALA B N 1
ATOM 2779 C CA . ALA B 1 210 ? 12.707 -15.536 6.777 1.00 38.33 210 ALA B CA 1
ATOM 2780 C C . ALA B 1 210 ? 13.987 -15.183 7.534 1.00 35.41 210 ALA B C 1
ATOM 2781 O O . ALA B 1 210 ? 14.105 -14.105 8.126 1.00 34.23 210 ALA B O 1
ATOM 2783 N N . LEU B 1 211 ? 14.945 -16.104 7.509 1.00 35.96 211 LEU B N 1
ATOM 2784 C CA . LEU B 1 211 ? 16.247 -15.840 8.079 1.00 34.05 211 LEU B CA 1
ATOM 2785 C C . LEU B 1 211 ? 16.932 -14.719 7.306 1.00 32.50 211 LEU B C 1
ATOM 2786 O O . LEU B 1 211 ? 17.456 -13.787 7.910 1.00 33.31 211 LEU B O 1
ATOM 2791 N N . ALA B 1 212 ? 16.913 -14.801 5.978 1.00 33.08 212 ALA B N 1
ATOM 2792 C CA . ALA B 1 212 ? 17.494 -13.746 5.143 1.00 34.62 212 ALA B CA 1
ATOM 2793 C C . ALA B 1 212 ? 16.948 -12.376 5.508 1.00 34.33 212 ALA B C 1
ATOM 2794 O O . ALA B 1 212 ? 17.711 -11.436 5.719 1.00 31.76 212 ALA B O 1
ATOM 2796 N N . ALA B 1 213 ? 15.621 -12.261 5.583 1.00 34.14 213 ALA B N 1
ATOM 2797 C CA . ALA B 1 213 ? 14.992 -10.990 5.950 1.00 33.55 213 ALA B CA 1
ATOM 2798 C C . ALA B 1 213 ? 15.532 -10.464 7.267 1.00 31.41 213 ALA B C 1
ATOM 2799 O O . ALA B 1 213 ? 15.866 -9.287 7.386 1.00 31.20 213 ALA B O 1
ATOM 2801 N N . ALA B 1 214 ? 15.608 -11.349 8.254 1.00 32.79 214 ALA B N 1
ATOM 2802 C CA . ALA B 1 214 ? 16.114 -11.010 9.568 1.00 30.60 214 ALA B CA 1
ATOM 2803 C C . ALA B 1 214 ? 17.556 -10.524 9.517 1.00 32.72 214 ALA B C 1
ATOM 2804 O O . ALA B 1 214 ? 17.919 -9.624 10.254 1.00 27.55 214 ALA B O 1
ATOM 2806 N N . LEU B 1 215 ? 18.387 -11.138 8.673 1.00 30.91 215 LEU B N 1
ATOM 2807 C CA . LEU B 1 215 ? 19.794 -10.728 8.596 1.00 30.38 215 LEU B CA 1
ATOM 2808 C C . LEU B 1 215 ? 19.941 -9.367 7.911 1.00 26.91 215 LEU B C 1
ATOM 2809 O O . LEU B 1 215 ? 20.755 -8.547 8.323 1.00 27.77 215 LEU B O 1
ATOM 2814 N N . ILE B 1 216 ? 19.141 -9.141 6.875 1.00 27.85 216 ILE B N 1
ATOM 2815 C CA . ILE B 1 216 ? 19.126 -7.866 6.155 1.00 28.90 216 ILE B CA 1
ATOM 2816 C C . ILE B 1 216 ? 18.796 -6.698 7.089 1.00 31.16 216 ILE B C 1
ATOM 2817 O O . ILE B 1 216 ? 19.453 -5.664 7.062 1.00 28.25 216 ILE B O 1
ATOM 2822 N N . LYS B 1 217 ? 17.779 -6.890 7.921 1.00 30.29 217 LYS B N 1
ATOM 2823 C CA . LYS B 1 217 ? 17.419 -5.916 8.955 1.00 32.26 217 LYS B CA 1
ATOM 2824 C C . LYS B 1 217 ? 18.577 -5.643 9.918 1.00 31.23 217 LYS B C 1
ATOM 2825 O O . LYS B 1 217 ? 18.953 -4.495 10.147 1.00 33.25 217 LYS B O 1
ATOM 2831 N N . SER B 1 218 ? 19.152 -6.700 10.479 1.00 26.75 218 SER B N 1
ATOM 2832 C CA . SER B 1 218 ? 20.205 -6.541 11.478 1.00 35.13 218 SER B CA 1
ATOM 2833 C C . SER B 1 218 ? 21.476 -5.933 10.874 1.00 35.43 218 SER B C 1
ATOM 2834 O O . SER B 1 218 ? 22.316 -5.385 11.592 1.00 36.11 218 SER B O 1
ATOM 2837 N N . ALA B 1 219 ? 21.596 -6.017 9.553 1.00 33.32 219 ALA B N 1
ATOM 2838 C CA . ALA B 1 219 ? 22.750 -5.468 8.842 1.00 29.12 219 ALA B CA 1
ATOM 2839 C C . ALA B 1 219 ? 22.575 -3.978 8.554 1.00 31.74 219 ALA B C 1
ATOM 2840 O O . ALA B 1 219 ? 23.472 -3.349 7.991 1.00 32.73 219 ALA B O 1
ATOM 2842 N N . GLY B 1 220 ? 21.413 -3.434 8.915 1.00 31.77 220 GLY B N 1
ATOM 2843 C CA . GLY B 1 220 ? 21.101 -2.036 8.668 1.00 32.05 220 GLY B CA 1
ATOM 2844 C C . GLY B 1 220 ? 20.806 -1.776 7.207 1.00 32.95 220 GLY B C 1
ATOM 2845 O O . GLY B 1 220 ? 20.947 -0.656 6.713 1.00 34.58 220 GLY B O 1
ATOM 2846 N N . LYS B 1 221 ? 20.405 -2.819 6.495 1.00 28.52 221 LYS B N 1
ATOM 2847 C CA . LYS B 1 221 ? 20.141 -2.694 5.070 1.00 31.13 221 LYS B CA 1
ATOM 2848 C C . LYS B 1 221 ? 18.636 -2.722 4.800 1.00 33.98 221 LYS B C 1
ATOM 2849 O O . LYS B 1 221 ? 17.836 -2.927 5.720 1.00 29.30 221 LYS B O 1
ATOM 2855 N N . ARG B 1 222 ? 18.265 -2.486 3.548 1.00 32.13 222 ARG B N 1
ATOM 2856 C CA . ARG B 1 222 ? 16.860 -2.388 3.149 1.00 33.97 222 ARG B CA 1
ATOM 2857 C C . ARG B 1 222 ? 16.341 -3.672 2.494 1.00 36.13 222 ARG B C 1
ATOM 2858 O O . ARG B 1 222 ? 17.033 -4.306 1.700 1.00 32.80 222 ARG B O 1
ATOM 2866 N N . LEU B 1 223 ? 15.102 -4.030 2.813 1.00 32.22 223 LEU B N 1
ATOM 2867 C CA . LEU B 1 223 ? 14.457 -5.196 2.229 1.00 35.22 223 LEU B CA 1
ATOM 2868 C C . LEU B 1 223 ? 13.623 -4.811 1.004 1.00 38.38 223 LEU B C 1
ATOM 2869 O O . LEU B 1 223 ? 12.858 -3.852 1.053 1.00 37.42 223 LEU B O 1
ATOM 2874 N N . LYS B 1 224 ? 13.781 -5.541 -0.096 1.00 35.31 224 LYS B N 1
ATOM 2875 C CA . LYS B 1 224 ? 12.953 -5.319 -1.288 1.00 37.16 224 LYS B CA 1
ATOM 2876 C C . LYS B 1 224 ? 11.481 -5.478 -0.930 1.00 42.98 224 LYS B C 1
ATOM 2877 O O . LYS B 1 224 ? 11.121 -6.387 -0.192 1.00 40.39 224 LYS B O 1
ATOM 2883 N N . LYS B 1 225 ? 10.635 -4.605 -1.467 1.00 43.28 225 LYS B N 1
ATOM 2884 C CA . LYS B 1 225 ? 9.231 -4.606 -1.085 1.00 49.91 225 LYS B CA 1
ATOM 2885 C C . LYS B 1 225 ? 8.544 -5.919 -1.442 1.00 49.75 225 LYS B C 1
ATOM 2886 O O . LYS B 1 225 ? 7.677 -6.375 -0.709 1.00 51.35 225 LYS B O 1
ATOM 2892 N N . GLU B 1 226 ? 8.951 -6.555 -2.535 1.00 46.97 226 GLU B N 1
ATOM 2893 C CA . GLU B 1 226 ? 8.320 -7.806 -2.953 1.00 47.12 226 GLU B CA 1
ATOM 2894 C C . GLU B 1 226 ? 8.441 -8.902 -1.888 1.00 51.50 226 GLU B C 1
ATOM 2895 O O . GLU B 1 226 ? 7.834 -9.968 -2.010 1.00 48.80 226 GLU B O 1
ATOM 2901 N N . TYR B 1 227 ? 9.216 -8.631 -0.839 1.00 45.00 227 TYR B N 1
ATOM 2902 C CA . TYR B 1 227 ? 9.292 -9.524 0.315 1.00 48.38 227 TYR B CA 1
ATOM 2903 C C . TYR B 1 227 ? 8.684 -8.893 1.577 1.00 48.57 227 TYR B C 1
ATOM 2904 O O . TYR B 1 227 ? 9.198 -9.118 2.674 1.00 49.28 227 TYR B O 1
ATOM 2913 N N . ARG B 1 228 ? 7.595 -8.119 1.422 1.00 53.99 228 ARG B N 1
ATOM 2914 C CA . ARG B 1 228 ? 6.893 -7.519 2.576 1.00 54.84 228 ARG B CA 1
ATOM 2915 C C . ARG B 1 228 ? 6.641 -8.569 3.638 1.00 53.01 228 ARG B C 1
ATOM 2916 O O . ARG B 1 228 ? 6.827 -8.333 4.834 1.00 55.33 228 ARG B O 1
ATOM 2924 N N . LEU B 1 229 ? 6.203 -9.730 3.161 1.00 53.72 229 LEU B N 1
ATOM 2925 C CA . LEU B 1 229 ? 5.652 -10.799 3.981 1.00 55.35 229 LEU B CA 1
ATOM 2926 C C . LEU B 1 229 ? 6.639 -11.339 5.020 1.00 55.59 229 LEU B C 1
ATOM 2927 O O . LEU B 1 229 ? 6.243 -11.993 5.988 1.00 51.77 229 LEU B O 1
ATOM 2932 N N . TYR B 1 230 ? 7.921 -11.046 4.824 1.00 53.34 230 TYR B N 1
ATOM 2933 C CA . TYR B 1 230 ? 8.960 -11.548 5.710 1.00 50.15 230 TYR B CA 1
ATOM 2934 C C . TYR B 1 230 ? 9.482 -10.482 6.665 1.00 52.51 230 TYR B C 1
ATOM 2935 O O . TYR B 1 230 ? 10.263 -10.786 7.563 1.00 52.06 230 TYR B O 1
ATOM 2944 N N . ASP B 1 231 ? 9.062 -9.237 6.457 1.00 57.37 231 ASP B N 1
ATOM 2945 C CA . ASP B 1 231 ? 9.489 -8.122 7.303 1.00 59.05 231 ASP B CA 1
ATOM 2946 C C . ASP B 1 231 ? 8.896 -8.251 8.705 1.00 61.45 231 ASP B C 1
ATOM 2947 O O . ASP B 1 231 ? 7.754 -7.859 8.938 1.00 59.63 231 ASP B O 1
ATOM 2952 N N . LEU B 1 232 ? 9.676 -8.798 9.632 1.00 62.34 232 LEU B N 1
ATOM 2953 C CA . LEU B 1 232 ? 9.201 -9.050 10.993 1.00 64.31 232 LEU B CA 1
ATOM 2954 C C . LEU B 1 232 ? 8.764 -7.772 11.707 1.00 67.79 232 LEU B C 1
ATOM 2955 O O . LEU B 1 232 ? 7.886 -7.804 12.571 1.00 70.23 232 LEU B O 1
#

B-factor: mean 34.76, std 10.7, range [17.88, 78.4]

Nearest PDB structures (foldseek):
  5b19-assembly1_B  TM=1.007E+00  e=4.725E-32  Picrophilus oshimae DSM 9789
  5b19-assembly1_A  TM=9.266E-01  e=3.857E-22  Picrophilus oshimae DSM 9789
  3s7z-assembly1_B  TM=9.132E-01  e=1.880E-08  Salmonella enterica subsp. enterica serovar Typhimurium str. LT2
  2dx7-assembly1_B  TM=7.275E-01  e=1.893E-07  Pyrococcus horikoshii OT3
  1jfl-assembly1_B  TM=7.222E-01  e=2.845E-07  Pyrococcus horikoshii OT3